Protein 1M4Z (pdb70)

Foldseek 3Di:
DDDDDDDPVVVQDWDWWDQPPPGGVPAIWIAGPVPGDIGGALWKFWFADVVVPGTWIWGFQDWDADVVPRDTWTKTWGKAFLVLAPQLLVCVVPPPCSVPPDDDPVVSVCVSVVPPDRQEIATELDMDIDDPVGTDGTAAEAEDVVCVVCVVPDDSRRYGYYQFHEHSSNHQTDGDGSSVLSVVSRPDDRVVSSVVRNCRRPD/DDDDDDVVVVQDWDWADQDVPHDSPAIWIAGPPPGDIGGALWKFWFADVVVPGIWIWGFQGWDADVVVRDTWTKTWGKAFQLQADQQQVCCPPVDVPPDDPPHPVVSNVVSVVPPDRQEIATELDMDIDDPVGTDGTAAEFEPVVCVVCVVPDDSRRYHYYQWHEHSSNHQTDGDGSNVLSVVSSPDDRVVSSVVRNCRRPDD

Organism: Saccharomyces cerevisiae (strain ATCC 204508 / S288c) (NCBI:txid559292)

CATH classification: 2.30.30.490

Structure (mmCIF, N/CA/C/O backbone):
data_1M4Z
#
_entry.id   1M4Z
#
_cell.length_a   128.260
_cell.length_b   61.050
_cell.length_c   67.770
_cell.angle_alpha   90.00
_cell.angle_beta   90.00
_cell.angle_gamma   90.00
#
_symmetry.space_group_name_H-M   'P 21 21 2'
#
loop_
_entity.id
_entity.type
_entity.pdbx_description
1 polymer 'ORIGIN RECOGNITION COMPLEX SUBUNIT 1'
2 non-polymer 'MANGANESE (II) ION'
3 water water
#
loop_
_atom_site.group_PDB
_atom_site.id
_atom_site.type_symbol
_atom_site.label_atom_id
_atom_site.label_alt_id
_atom_site.label_comp_id
_atom_site.label_asym_id
_atom_site.label_entity_id
_atom_site.label_seq_id
_atom_site.pdbx_PDB_ins_code
_atom_site.Cartn_x
_atom_site.Cartn_y
_atom_site.Cartn_z
_atom_site.occupancy
_atom_site.B_iso_or_equiv
_atom_site.auth_seq_id
_atom_site.auth_comp_id
_atom_site.auth_asym_id
_atom_site.auth_atom_id
_atom_site.pdbx_PDB_model_num
ATOM 1 N N . ALA A 1 1 ? 80.361 3.263 6.378 1.00 67.56 -2 ALA A N 1
ATOM 2 C CA . ALA A 1 1 ? 79.145 3.688 7.133 1.00 67.46 -2 ALA A CA 1
ATOM 3 C C . ALA A 1 1 ? 78.911 5.190 6.983 1.00 67.20 -2 ALA A C 1
ATOM 4 O O . ALA A 1 1 ? 79.855 5.982 7.035 1.00 68.37 -2 ALA A O 1
ATOM 6 N N . MET A 1 2 ? 77.651 5.579 6.796 1.00 65.32 -1 MET A N 1
ATOM 7 C CA . MET A 1 2 ? 77.306 6.988 6.644 1.00 63.30 -1 MET A CA 1
ATOM 8 C C . MET A 1 2 ? 77.318 7.717 7.978 1.00 60.95 -1 MET A C 1
ATOM 9 O O . MET A 1 2 ? 76.420 7.535 8.801 1.00 60.67 -1 MET A O 1
ATOM 14 N N . THR A 1 3 ? 78.336 8.544 8.188 1.00 57.68 0 THR A N 1
ATOM 15 C CA . THR A 1 3 ? 78.446 9.315 9.418 1.00 55.08 0 THR A CA 1
ATOM 16 C C . THR A 1 3 ? 77.518 10.517 9.300 1.00 52.47 0 THR A C 1
ATOM 17 O O . THR A 1 3 ? 77.818 11.466 8.579 1.00 52.57 0 THR A O 1
ATOM 21 N N . MET A 1 4 ? 76.394 10.474 10.008 1.00 50.08 1 MET A N 1
ATOM 22 C CA . MET A 1 4 ? 75.414 11.558 9.964 1.00 48.13 1 MET A CA 1
ATOM 23 C C . MET A 1 4 ? 75.785 12.756 10.843 1.00 45.57 1 MET A C 1
ATOM 24 O O . MET A 1 4 ? 76.175 12.598 11.999 1.00 44.60 1 MET A O 1
ATOM 29 N N . ALA A 1 5 ? 75.653 13.955 10.286 1.00 42.99 2 ALA A N 1
ATOM 30 C CA . ALA A 1 5 ? 75.966 15.179 11.017 1.00 40.72 2 ALA A CA 1
ATOM 31 C C . ALA A 1 5 ? 74.933 15.403 12.117 1.00 39.82 2 ALA A C 1
ATOM 32 O O . ALA A 1 5 ? 73.742 15.159 11.920 1.00 38.11 2 ALA A O 1
ATOM 34 N N . LYS A 1 6 ? 75.392 15.872 13.272 1.00 39.20 3 LYS A N 1
ATOM 35 C CA . LYS A 1 6 ? 74.502 16.116 14.400 1.00 39.53 3 LYS A CA 1
ATOM 36 C C . LYS A 1 6 ? 74.636 17.541 14.930 1.00 38.05 3 LYS A C 1
ATOM 37 O O . LYS A 1 6 ? 75.534 18.286 14.536 1.00 37.56 3 LYS A O 1
ATOM 43 N N . THR A 1 7 ? 73.724 17.909 15.821 1.00 37.58 4 THR A N 1
ATOM 44 C CA . THR A 1 7 ? 73.739 19.219 16.457 1.00 36.89 4 THR A CA 1
ATOM 45 C C . THR A 1 7 ? 73.543 18.959 17.947 1.00 36.17 4 THR A C 1
ATOM 46 O O . THR A 1 7 ? 73.021 17.914 18.330 1.00 35.10 4 THR A O 1
ATOM 50 N N . LEU A 1 8 ? 73.966 19.900 18.783 1.00 35.73 5 LEU A N 1
ATOM 51 C CA . LEU A 1 8 ? 73.846 19.745 20.228 1.00 36.98 5 LEU A CA 1
ATOM 52 C C . LEU A 1 8 ? 72.460 19.272 20.643 1.00 37.29 5 LEU A C 1
ATOM 53 O O . LEU A 1 8 ? 72.311 18.512 21.596 1.00 38.42 5 LEU A O 1
ATOM 58 N N . LYS A 1 9 ? 71.449 19.727 19.918 1.00 37.91 6 LYS A N 1
ATOM 59 C CA . LYS A 1 9 ? 70.070 19.355 20.195 1.00 39.14 6 LYS A CA 1
ATOM 60 C C . LYS A 1 9 ? 69.892 17.831 20.193 1.00 39.90 6 LYS A C 1
ATOM 61 O O . LYS A 1 9 ? 69.063 17.289 20.921 1.00 38.53 6 LYS A O 1
ATOM 67 N N . ASP A 1 10 ? 70.691 17.142 19.385 1.00 41.81 7 ASP A N 1
ATOM 68 C CA . ASP A 1 10 ? 70.615 15.685 19.278 1.00 43.48 7 ASP A CA 1
ATOM 69 C C . ASP A 1 10 ? 71.114 14.941 20.509 1.00 44.08 7 ASP A C 1
ATOM 70 O O . ASP A 1 10 ? 70.905 13.738 20.637 1.00 44.81 7 ASP A O 1
ATOM 75 N N . LEU A 1 11 ? 71.774 15.653 21.413 1.00 44.55 8 LEU A N 1
ATOM 76 C CA . LEU A 1 11 ? 72.292 15.032 22.623 1.00 44.99 8 LEU A CA 1
ATOM 77 C C . LEU A 1 11 ? 71.181 14.776 23.636 1.00 45.43 8 LEU A C 1
ATOM 78 O O . LEU A 1 11 ? 71.248 13.828 24.417 1.00 46.74 8 LEU A O 1
ATOM 83 N N . GLN A 1 12 ? 70.158 15.623 23.618 1.00 45.70 9 GLN A N 1
ATOM 84 C CA . GLN A 1 12 ? 69.042 15.502 24.553 1.00 44.72 9 GLN A CA 1
ATOM 85 C C . GLN A 1 12 ? 68.328 14.161 24.440 1.00 44.15 9 GLN A C 1
ATOM 86 O O . GLN A 1 12 ? 67.920 13.575 25.447 1.00 42.52 9 GLN A O 1
ATOM 92 N N . GLY A 1 13 ? 68.175 13.686 23.210 1.00 42.48 10 GLY A N 1
ATOM 93 C CA . GLY A 1 13 ? 67.517 12.415 22.982 1.00 42.97 10 GLY A CA 1
ATOM 94 C C . GLY A 1 13 ? 66.090 12.290 23.492 1.00 43.69 10 GLY A C 1
ATOM 95 O O . GLY A 1 13 ? 65.829 11.507 24.405 1.00 44.25 10 GLY A O 1
ATOM 96 N N . TRP A 1 14 ? 65.161 13.052 22.916 1.00 43.33 11 TRP A N 1
ATOM 97 C CA . TRP A 1 14 ? 63.764 12.958 23.329 1.00 42.17 11 TRP A CA 1
ATOM 98 C C . TRP A 1 14 ? 63.218 11.610 22.894 1.00 44.25 11 TRP A C 1
ATOM 99 O O . TRP A 1 14 ? 63.255 11.260 21.713 1.00 45.33 11 TRP A O 1
ATOM 110 N N . GLU A 1 15 ? 62.700 10.862 23.857 1.00 45.37 12 GLU A N 1
ATOM 111 C CA . GLU A 1 15 ? 62.169 9.538 23.601 1.00 47.45 12 GLU A CA 1
ATOM 112 C C . GLU A 1 15 ? 60.645 9.500 23.608 1.00 48.48 12 GLU A C 1
ATOM 113 O O . GLU A 1 15 ? 59.996 10.211 24.377 1.00 47.24 12 GLU A O 1
ATOM 119 N N . ILE A 1 16 ? 60.084 8.669 22.735 1.00 49.31 13 ILE A N 1
ATOM 120 C CA . ILE A 1 16 ? 58.639 8.507 22.641 1.00 51.76 13 ILE A CA 1
ATOM 121 C C . ILE A 1 16 ? 58.249 7.276 23.449 1.00 53.33 13 ILE A C 1
ATOM 122 O O . ILE A 1 16 ? 58.571 6.147 23.073 1.00 54.19 13 ILE A O 1
ATOM 127 N N . ILE A 1 17 ? 57.564 7.498 24.562 1.00 54.99 14 ILE A N 1
ATOM 128 C CA . ILE A 1 17 ? 57.133 6.404 25.417 1.00 56.50 14 ILE A CA 1
ATOM 129 C C . ILE A 1 17 ? 55.645 6.152 25.228 1.00 58.81 14 ILE A C 1
ATOM 130 O O . ILE A 1 17 ? 54.817 6.989 25.587 1.00 58.88 14 ILE A O 1
ATOM 135 N N . THR A 1 18 ? 55.310 5.000 24.656 1.00 60.79 15 THR A N 1
ATOM 136 C CA . THR A 1 18 ? 53.917 4.644 24.422 1.00 63.82 15 THR A CA 1
ATOM 137 C C . THR A 1 18 ? 53.386 3.766 25.548 1.00 65.86 15 THR A C 1
ATOM 138 O O . THR A 1 18 ? 54.119 2.956 26.113 1.00 66.16 15 THR A O 1
ATOM 142 N N . THR A 1 19 ? 52.110 3.942 25.879 1.00 68.26 16 THR A N 1
ATOM 143 C CA . THR A 1 19 ? 51.480 3.159 26.936 1.00 70.97 16 THR A CA 1
ATOM 144 C C . THR A 1 19 ? 50.044 2.800 26.571 1.00 73.58 16 THR A C 1
ATOM 145 O O . THR A 1 19 ? 49.496 3.301 25.585 1.00 73.34 16 THR A O 1
ATOM 149 N N . ASP A 1 20 ? 49.445 1.921 27.370 1.00 76.77 17 ASP A N 1
ATOM 150 C CA . ASP A 1 20 ? 48.064 1.505 27.159 1.00 79.45 17 ASP A CA 1
ATOM 151 C C . ASP A 1 20 ? 47.167 2.373 28.033 1.00 81.09 17 ASP A C 1
ATOM 152 O O . ASP A 1 20 ? 47.656 3.230 28.769 1.00 81.69 17 ASP A O 1
ATOM 157 N N . GLU A 1 21 ? 45.861 2.145 27.951 1.00 83.01 18 GLU A N 1
ATOM 158 C CA . GLU A 1 21 ? 44.882 2.915 28.712 1.00 85.26 18 GLU A CA 1
ATOM 159 C C . GLU A 1 21 ? 45.308 3.361 30.112 1.00 86.91 18 GLU A C 1
ATOM 160 O O . GLU A 1 21 ? 44.831 4.384 30.606 1.00 87.25 18 GLU A O 1
ATOM 166 N N . GLN A 1 22 ? 46.200 2.608 30.752 1.00 88.79 19 GLN A N 1
ATOM 167 C CA . GLN A 1 22 ? 46.648 2.966 32.097 1.00 90.83 19 GLN A CA 1
ATOM 168 C C . GLN A 1 22 ? 48.118 2.649 32.381 1.00 91.56 19 GLN A C 1
ATOM 169 O O . GLN A 1 22 ? 48.841 3.481 32.933 1.00 92.10 19 GLN A O 1
ATOM 175 N N . GLY A 1 23 ? 48.555 1.449 32.006 1.00 91.61 20 GLY A N 1
ATOM 176 C CA . GLY A 1 23 ? 49.933 1.053 32.245 1.00 90.82 20 GLY A CA 1
ATOM 177 C C . GLY A 1 23 ? 50.936 1.653 31.277 1.00 90.32 20 GLY A C 1
ATOM 178 O O . GLY A 1 23 ? 50.885 2.847 30.976 1.00 90.51 20 GLY A O 1
ATOM 179 N N . ASN A 1 24 ? 51.854 0.819 30.792 1.00 89.21 21 ASN A N 1
ATOM 180 C CA . ASN A 1 24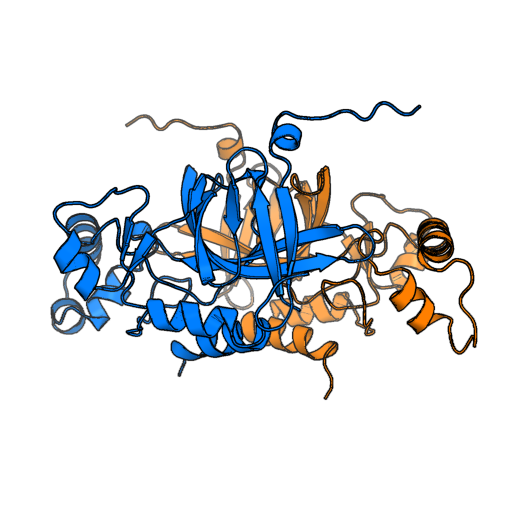 ? 52.885 1.255 29.855 1.00 88.07 21 ASN A CA 1
ATOM 181 C C . ASN A 1 24 ? 52.976 0.311 28.660 1.00 87.34 21 ASN A C 1
ATOM 182 O O . ASN A 1 24 ? 51.981 -0.298 28.262 1.00 87.20 21 ASN A O 1
ATOM 184 N N . ILE A 1 25 ? 54.172 0.194 28.091 1.00 86.04 22 ILE A N 1
ATOM 185 C CA . ILE A 1 25 ? 54.397 -0.674 26.940 1.00 85.22 22 ILE A CA 1
ATOM 186 C C . ILE A 1 25 ? 53.494 -0.291 25.772 1.00 84.80 22 ILE A C 1
ATOM 187 O O . ILE A 1 25 ? 52.479 -0.940 25.517 1.00 83.81 22 ILE A O 1
ATOM 189 N N . THR A 1 40 ? 45.897 3.699 22.660 1.00 71.29 37 THR A N 1
ATOM 190 C CA . THR A 1 40 ? 47.255 3.966 23.124 1.00 70.58 37 THR A CA 1
ATOM 191 C C . THR A 1 40 ? 47.430 5.436 23.491 1.00 69.29 37 THR A C 1
ATOM 192 O O . THR A 1 40 ? 46.693 6.301 23.016 1.00 69.60 37 THR A O 1
ATOM 196 N N . GLU A 1 41 ? 48.408 5.712 24.345 1.00 67.20 38 GLU A N 1
ATOM 197 C CA . GLU A 1 41 ? 48.693 7.078 24.757 1.00 64.41 38 GLU A CA 1
ATOM 198 C C . GLU A 1 41 ? 50.197 7.277 24.810 1.00 61.75 38 GLU A C 1
ATOM 199 O O . GLU A 1 41 ? 50.912 6.528 25.476 1.00 60.65 38 GLU A O 1
ATOM 205 N N . HIS A 1 42 ? 50.670 8.290 24.094 1.00 58.69 39 HIS A N 1
ATOM 206 C CA . HIS A 1 42 ? 52.092 8.589 24.035 1.00 55.28 39 HIS A CA 1
ATOM 207 C C . HIS A 1 42 ? 52.463 9.757 24.933 1.00 51.61 39 HIS A C 1
ATOM 208 O O . HIS A 1 42 ? 51.612 10.552 25.328 1.00 48.97 39 HIS A O 1
ATOM 215 N N . TYR A 1 43 ? 53.747 9.839 25.256 1.00 48.49 40 TYR A N 1
ATOM 216 C CA . TYR A 1 43 ? 54.277 10.936 26.041 1.00 46.36 40 TYR A CA 1
ATOM 217 C C . TYR A 1 43 ? 55.764 11.014 25.729 1.00 43.13 40 TYR A C 1
ATOM 218 O O . TYR A 1 43 ? 56.384 10.011 25.381 1.00 41.81 40 TYR A O 1
ATOM 227 N N . LEU A 1 44 ? 56.321 12.216 25.801 1.00 39.34 41 LEU A N 1
ATOM 228 C CA . LEU A 1 44 ? 57.727 12.426 25.485 1.00 37.30 41 LEU A CA 1
ATOM 229 C C . LEU A 1 44 ? 58.611 12.478 26.710 1.00 36.34 41 LEU A C 1
ATOM 230 O O . LEU A 1 44 ? 58.271 13.104 27.710 1.00 38.16 41 LEU A O 1
ATOM 235 N N . LYS A 1 45 ? 59.755 11.816 26.631 1.00 35.55 42 LYS A N 1
ATOM 236 C CA . LYS A 1 45 ? 60.683 11.825 27.747 1.00 37.53 42 LYS A CA 1
ATOM 237 C C . LYS A 1 45 ? 62.069 12.199 27.248 1.00 37.34 42 LYS A C 1
ATOM 238 O O . LYS A 1 45 ? 62.589 11.601 26.305 1.00 36.10 42 LYS A O 1
ATOM 244 N N . ARG A 1 46 ? 62.648 13.212 27.878 1.00 37.06 43 ARG A N 1
ATOM 245 C CA . ARG A 1 46 ? 63.979 13.675 27.523 1.00 39.29 43 ARG A CA 1
ATOM 246 C C . ARG A 1 46 ? 65.008 12.849 28.295 1.00 40.23 43 ARG A C 1
ATOM 247 O O . ARG A 1 46 ? 65.035 12.866 29.528 1.00 39.56 43 ARG A O 1
ATOM 255 N N . SER A 1 47 ? 65.844 12.120 27.564 1.00 40.98 44 SER A N 1
ATOM 256 C CA . SER A 1 47 ? 66.870 11.281 28.173 1.00 43.28 44 SER A CA 1
ATOM 257 C C . SER A 1 47 ? 67.794 12.039 29.123 1.00 43.61 44 SER A C 1
ATOM 258 O O . SER A 1 47 ? 67.983 11.634 30.271 1.00 44.71 44 SER A O 1
ATOM 261 N N . SER A 1 48 ? 68.357 13.143 28.640 1.00 42.87 45 SER A N 1
ATOM 262 C CA . SER A 1 48 ? 69.295 13.936 29.427 1.00 43.27 45 SER A CA 1
ATOM 263 C C . SER A 1 48 ? 68.872 14.316 30.846 1.00 43.34 45 SER A C 1
ATOM 264 O O . SER A 1 48 ? 69.720 14.387 31.734 1.00 44.44 45 SER A O 1
ATOM 267 N N . ASP A 1 49 ? 67.586 14.555 31.080 1.00 42.01 46 ASP A N 1
ATOM 268 C CA . ASP A 1 49 ? 67.158 14.934 32.426 1.00 41.84 46 ASP A CA 1
ATOM 269 C C . ASP A 1 49 ? 65.888 14.269 32.945 1.00 40.75 46 ASP A C 1
ATOM 270 O O . ASP A 1 49 ? 65.449 14.558 34.057 1.00 42.69 46 ASP A O 1
ATOM 275 N N . GLY A 1 50 ? 65.293 13.390 32.148 1.00 40.72 47 GLY A N 1
ATOM 276 C CA . GLY A 1 50 ? 64.089 12.706 32.588 1.00 39.52 47 GLY A CA 1
ATOM 277 C C . GLY A 1 50 ? 62.779 13.463 32.435 1.00 39.15 47 GLY A C 1
ATOM 278 O O . GLY A 1 50 ? 61.708 12.907 32.699 1.00 37.56 47 GLY A O 1
ATOM 279 N N . ILE A 1 51 ? 62.847 14.724 32.016 1.00 38.33 48 ILE A N 1
ATOM 280 C CA . ILE A 1 51 ? 61.633 15.517 31.829 1.00 38.70 48 ILE A CA 1
ATOM 281 C C . ILE A 1 51 ? 60.642 14.752 30.951 1.00 37.30 48 ILE A C 1
ATOM 282 O O . ILE A 1 51 ? 61.008 14.224 29.898 1.00 37.66 48 ILE A O 1
ATOM 287 N N . LYS A 1 52 ? 59.392 14.683 31.392 1.00 36.00 49 LYS A N 1
ATOM 288 C CA . LYS A 1 52 ? 58.366 13.988 30.631 1.00 36.99 49 LYS A CA 1
ATOM 289 C C . LYS A 1 52 ? 57.247 14.947 30.249 1.00 35.73 49 LYS A C 1
ATOM 290 O O . LYS A 1 52 ? 56.792 15.744 31.068 1.00 35.36 49 LYS A O 1
ATOM 296 N N . LEU A 1 53 ? 56.813 14.872 28.995 1.00 33.52 50 LEU A N 1
ATOM 297 C CA . LEU A 1 53 ? 55.750 15.740 28.511 1.00 32.07 50 LEU A CA 1
ATOM 298 C C . LEU A 1 53 ? 54.631 14.934 27.874 1.00 31.93 50 LEU A C 1
ATOM 299 O O . LEU A 1 53 ? 54.874 14.036 27.067 1.00 31.60 50 LEU A O 1
ATOM 304 N N . GLY A 1 54 ? 53.402 15.265 28.250 1.00 30.84 51 GLY A N 1
ATOM 305 C CA . GLY A 1 54 ? 52.246 14.582 27.707 1.00 28.76 51 GLY A CA 1
ATOM 306 C C . GLY A 1 54 ? 51.031 15.481 27.796 1.00 28.37 51 GLY A C 1
ATOM 307 O O . GLY A 1 54 ? 51.089 16.556 28.405 1.00 29.32 51 GLY A O 1
ATOM 308 N N . ARG A 1 55 ? 49.930 15.051 27.193 1.00 27.56 52 ARG A N 1
ATOM 309 C CA . ARG A 1 55 ? 48.699 15.831 27.217 1.00 29.11 52 ARG A CA 1
ATOM 310 C C . ARG A 1 55 ? 48.376 16.339 28.616 1.00 28.68 52 ARG A C 1
ATOM 311 O O . ARG A 1 55 ? 48.522 15.612 29.601 1.00 28.44 52 ARG A O 1
ATOM 319 N N . GLY A 1 56 ? 47.944 17.593 28.700 1.00 25.91 53 GLY A N 1
ATOM 320 C CA . GLY A 1 56 ? 47.585 18.153 29.987 1.00 26.05 53 GLY A CA 1
ATOM 321 C C . GLY A 1 56 ? 48.709 18.913 30.649 1.00 24.34 53 GLY A C 1
ATOM 322 O O . GLY A 1 56 ? 48.472 19.735 31.529 1.00 25.08 53 GLY A O 1
ATOM 323 N N . ASP A 1 57 ? 49.938 18.635 30.239 1.00 23.97 54 ASP A N 1
ATOM 324 C CA . ASP A 1 57 ? 51.082 19.326 30.807 1.00 23.74 54 ASP A CA 1
ATOM 325 C C . ASP A 1 57 ? 51.207 20.706 30.180 1.00 24.14 54 ASP A C 1
ATOM 326 O O . ASP A 1 57 ? 51.100 20.851 28.961 1.00 23.19 54 ASP A O 1
ATOM 331 N N . SER A 1 58 ? 51.409 21.723 31.013 1.00 22.27 55 SER A N 1
ATOM 332 C CA . SER A 1 58 ? 51.581 23.072 30.504 1.00 19.00 55 SER A CA 1
ATOM 333 C C . SER A 1 58 ? 53.078 23.341 30.398 1.00 19.77 55 SER A C 1
ATOM 334 O O . SER A 1 58 ? 53.863 22.945 31.270 1.00 18.49 55 SER A O 1
ATOM 337 N N . VAL A 1 59 ? 53.479 24.010 29.326 1.00 16.83 56 VAL A N 1
ATOM 338 C CA . VAL A 1 59 ? 54.896 24.266 29.109 1.00 16.98 56 VAL A CA 1
ATOM 339 C C . VAL A 1 59 ? 55.271 25.704 28.752 1.00 17.00 56 VAL A C 1
ATOM 340 O O . VAL A 1 59 ? 54.533 26.407 28.065 1.00 17.09 56 VAL A O 1
ATOM 344 N N . VAL A 1 60 ? 56.436 26.124 29.230 1.00 17.30 57 VAL A N 1
ATOM 345 C CA . VAL A 1 60 ? 56.960 27.445 28.934 1.00 18.05 57 VAL A CA 1
ATOM 346 C C . VAL A 1 60 ? 57.861 27.220 27.725 1.00 19.53 57 VAL A C 1
ATOM 347 O O . VAL A 1 60 ? 58.803 26.428 27.783 1.00 18.43 57 VAL A O 1
ATOM 351 N N . MET A 1 61 ? 57.559 27.902 26.626 1.00 18.94 58 MET A N 1
ATOM 352 C CA . MET A 1 61 ? 58.329 27.741 25.397 1.00 17.27 58 MET A CA 1
ATOM 353 C C . MET A 1 61 ? 58.913 29.074 24.986 1.00 19.10 58 MET A C 1
ATOM 354 O O . MET A 1 61 ? 58.339 30.129 25.279 1.00 18.52 58 MET A O 1
ATOM 359 N N . HIS A 1 62 ? 60.059 29.048 24.319 1.00 17.03 59 HIS A N 1
ATOM 360 C CA . HIS A 1 62 ? 60.607 30.303 23.866 1.00 18.35 59 HIS A CA 1
ATOM 361 C C . HIS A 1 62 ? 59.800 30.692 22.632 1.00 18.19 59 HIS A C 1
ATOM 362 O O . HIS A 1 62 ? 59.563 29.864 21.754 1.00 19.35 59 HIS A O 1
ATOM 369 N N . ASN A 1 63 ? 59.360 31.942 22.579 1.00 17.80 60 ASN A N 1
ATOM 370 C CA . ASN A 1 63 ? 58.582 32.435 21.448 1.00 17.84 60 ASN A CA 1
ATOM 371 C C . ASN A 1 63 ? 59.379 33.566 20.825 1.00 18.05 60 ASN A C 1
ATOM 372 O O . ASN A 1 63 ? 59.247 34.729 21.215 1.00 18.36 60 ASN A O 1
ATOM 377 N N . GLU A 1 64 ? 60.200 33.231 19.845 1.00 18.56 61 GLU A N 1
ATOM 378 C CA . GLU A 1 64 ? 61.046 34.237 19.227 1.00 21.39 61 GLU A CA 1
ATOM 379 C C . GLU A 1 64 ? 60.297 35.344 18.501 1.00 20.51 61 GLU A C 1
ATOM 380 O O . GLU A 1 64 ? 60.818 36.448 18.369 1.00 22.24 61 GLU A O 1
ATOM 386 N N . ALA A 1 65 ? 59.082 35.058 18.043 1.00 19.92 62 ALA A N 1
ATOM 387 C CA . ALA A 1 65 ? 58.264 36.070 17.377 1.00 20.67 62 ALA A CA 1
ATOM 388 C C . ALA A 1 65 ? 57.869 37.134 18.413 1.00 22.05 62 ALA A C 1
ATOM 389 O O . ALA A 1 65 ? 57.730 38.311 18.086 1.00 22.00 62 ALA A O 1
ATOM 391 N N . ALA A 1 66 ? 57.701 36.705 19.664 1.00 22.02 63 ALA A N 1
ATOM 392 C CA . ALA A 1 66 ? 57.325 37.605 20.755 1.00 21.97 63 ALA A CA 1
ATOM 393 C C . ALA A 1 66 ? 58.535 38.147 21.510 1.00 21.70 63 ALA A C 1
ATOM 394 O O . ALA A 1 66 ? 58.409 39.088 22.291 1.00 22.97 63 ALA A O 1
ATOM 396 N N . GLY A 1 67 ? 59.703 37.555 21.284 1.00 21.31 64 GLY A N 1
ATOM 397 C CA . GLY A 1 67 ? 60.900 38.015 21.978 1.00 19.27 64 GLY A CA 1
ATOM 398 C C . GLY A 1 67 ? 60.835 37.718 23.465 1.00 19.04 64 GLY A C 1
ATOM 399 O O . GLY A 1 67 ? 61.476 38.378 24.279 1.00 18.65 64 GLY A O 1
ATOM 400 N N . THR A 1 68 ? 60.059 36.707 23.825 1.00 18.01 65 THR A N 1
ATOM 401 C CA . THR A 1 68 ? 59.898 36.327 25.223 1.00 18.81 65 THR A CA 1
ATOM 402 C C . THR A 1 68 ? 59.287 34.932 25.209 1.00 17.12 65 THR A C 1
ATOM 403 O O . THR A 1 68 ? 59.251 34.297 24.160 1.00 15.58 65 THR A O 1
ATOM 407 N N . TYR A 1 69 ? 58.812 34.444 26.349 1.00 15.90 66 TYR A N 1
ATOM 408 C CA . TYR A 1 69 ? 58.225 33.108 26.372 1.00 16.27 66 TYR A CA 1
ATOM 409 C C . TYR A 1 69 ? 56.716 33.127 26.196 1.00 16.53 66 TYR A C 1
ATOM 410 O O . TYR A 1 69 ? 56.067 34.159 26.363 1.00 16.29 66 TYR A O 1
ATOM 419 N N . SER A 1 70 ? 56.173 31.970 25.842 1.00 16.25 67 SER A N 1
ATOM 420 C CA . SER A 1 70 ? 54.737 31.781 25.698 1.00 17.03 67 SER A CA 1
ATOM 421 C C . SER A 1 70 ? 54.483 30.490 26.455 1.00 18.95 67 SER A C 1
ATOM 422 O O . SER A 1 70 ? 55.402 29.684 26.625 1.00 18.32 67 SER A O 1
ATOM 425 N N . VAL A 1 71 ? 53.256 30.296 26.925 1.00 20.00 68 VAL A N 1
ATOM 426 C CA . VAL A 1 71 ? 52.926 29.081 27.657 1.00 19.77 68 VAL A CA 1
ATOM 427 C C . VAL A 1 71 ? 51.791 28.358 26.944 1.00 19.99 68 VAL A C 1
ATOM 428 O O . VAL A 1 71 ? 50.878 28.990 26.410 1.00 21.73 68 VAL A O 1
ATOM 432 N N . TYR A 1 72 ? 51.860 27.033 26.926 1.00 18.18 69 TYR A N 1
ATOM 433 C CA . TYR A 1 72 ? 50.843 26.224 26.272 1.00 18.42 69 TYR A CA 1
ATOM 434 C C . TYR A 1 72 ? 50.507 24.996 27.109 1.00 19.22 69 TYR A C 1
ATOM 435 O O . TYR A 1 72 ? 51.259 24.617 28.004 1.00 19.71 69 TYR A O 1
ATOM 444 N N . MET A 1 73 ? 49.368 24.379 26.818 1.00 18.75 70 MET A N 1
ATOM 445 C CA . MET A 1 73 ? 48.994 23.151 27.503 1.00 17.75 70 MET A CA 1
ATOM 446 C C . MET A 1 73 ? 48.976 22.103 26.408 1.00 18.27 70 MET A C 1
ATOM 447 O O . MET A 1 73 ? 48.110 22.128 25.531 1.00 18.94 70 MET A O 1
ATOM 452 N N . ILE A 1 74 ? 49.944 21.198 26.445 1.00 19.42 71 ILE A N 1
ATOM 453 C CA . ILE A 1 74 ? 50.024 20.142 25.447 1.00 20.06 71 ILE A CA 1
ATOM 454 C C . ILE A 1 74 ? 48.649 19.511 25.284 1.00 19.48 71 ILE A C 1
ATOM 455 O O . ILE A 1 74 ? 47.979 19.178 26.261 1.00 20.44 71 ILE A O 1
ATOM 460 N N . GLN A 1 75 ? 48.220 19.374 24.039 1.00 20.49 72 GLN A N 1
ATOM 461 C CA . GLN A 1 75 ? 46.906 18.826 23.760 1.00 22.31 72 GLN A CA 1
ATOM 462 C C . GLN A 1 75 ? 46.967 17.590 22.873 1.00 23.32 72 GLN A C 1
ATOM 463 O O . GLN A 1 75 ? 46.006 16.828 22.799 1.00 23.59 72 GLN A O 1
ATOM 469 N N . GLU A 1 76 ? 48.092 17.393 22.193 1.00 23.19 73 GLU A N 1
ATOM 470 C CA . GLU A 1 76 ? 48.242 16.213 21.356 1.00 25.68 73 GLU A CA 1
ATOM 471 C C . GLU A 1 76 ? 49.672 15.909 20.945 1.00 26.10 73 GLU A C 1
ATOM 472 O O . GLU A 1 76 ? 50.409 16.786 20.490 1.00 25.87 73 GLU A O 1
ATOM 478 N N . LEU A 1 77 ? 50.061 14.654 21.135 1.00 26.79 74 LEU A N 1
ATOM 479 C CA . LEU A 1 77 ? 51.368 14.180 20.724 1.00 28.73 74 LEU A CA 1
ATOM 480 C C . LEU A 1 77 ? 51.031 13.342 19.504 1.00 30.87 74 LEU A C 1
ATOM 481 O O . LEU A 1 77 ? 50.562 12.209 19.629 1.00 31.20 74 LEU A O 1
ATOM 486 N N . ARG A 1 78 ? 51.248 13.914 18.324 1.00 30.94 75 ARG A N 1
ATOM 487 C CA . ARG A 1 78 ? 50.937 13.240 17.067 1.00 32.07 75 ARG A CA 1
ATOM 488 C C . ARG A 1 78 ? 52.129 12.419 16.574 1.00 33.14 75 ARG A C 1
ATOM 489 O O . ARG A 1 78 ? 53.185 12.962 16.243 1.00 33.40 75 ARG A O 1
ATOM 497 N N . LEU A 1 79 ? 51.954 11.103 16.523 1.00 34.78 76 LEU A N 1
ATOM 498 C CA . LEU A 1 79 ? 53.027 10.221 16.090 1.00 36.31 76 LEU A CA 1
ATOM 499 C C . LEU A 1 79 ? 52.836 9.642 14.696 1.00 38.87 76 LEU A C 1
ATOM 500 O O . LEU A 1 79 ? 51.775 9.122 14.366 1.00 38.03 76 LEU A O 1
ATOM 505 N N . ASN A 1 80 ? 53.873 9.759 13.875 1.00 42.44 77 ASN A N 1
ATOM 506 C CA . ASN A 1 80 ? 53.858 9.210 12.526 1.00 45.37 77 ASN A CA 1
ATOM 507 C C . ASN A 1 80 ? 54.607 7.890 12.658 1.00 47.62 77 ASN A C 1
ATOM 508 O O . ASN A 1 80 ? 55.840 7.862 12.718 1.00 47.93 77 ASN A O 1
ATOM 513 N N . THR A 1 81 ? 53.855 6.800 12.722 1.00 49.11 78 THR A N 1
ATOM 514 C CA . THR A 1 81 ? 54.439 5.475 12.879 1.00 51.33 78 THR A CA 1
ATOM 515 C C . THR A 1 81 ? 55.364 5.048 11.737 1.00 51.51 78 THR A C 1
ATOM 516 O O . THR A 1 81 ? 56.178 4.137 11.897 1.00 52.08 78 THR A O 1
ATOM 520 N N . LEU A 1 82 ? 55.247 5.703 10.589 1.00 51.21 79 LEU A N 1
ATOM 521 C CA . LEU A 1 82 ? 56.078 5.351 9.445 1.00 51.45 79 LEU A CA 1
ATOM 522 C C . LEU A 1 82 ? 57.512 5.842 9.561 1.00 51.41 79 LEU A C 1
ATOM 523 O O . LEU A 1 82 ? 58.395 5.333 8.871 1.00 52.11 79 LEU A O 1
ATOM 528 N N . ASN A 1 83 ? 57.751 6.827 10.424 1.00 49.65 80 ASN A N 1
ATOM 529 C CA . ASN A 1 83 ? 59.098 7.363 10.572 1.00 47.36 80 ASN A CA 1
ATOM 530 C C . ASN A 1 83 ? 59.381 8.019 11.921 1.00 46.05 80 ASN A C 1
ATOM 531 O O . ASN A 1 83 ? 60.360 8.744 12.068 1.00 48.32 80 ASN A O 1
ATOM 536 N N . ASN A 1 84 ? 58.528 7.766 12.903 1.00 44.70 81 ASN A N 1
ATOM 537 C CA . ASN A 1 84 ? 58.715 8.331 14.235 1.00 43.30 81 ASN A CA 1
ATOM 538 C C . ASN A 1 84 ? 58.771 9.857 14.302 1.00 41.18 81 ASN A C 1
ATOM 539 O O . ASN A 1 84 ? 59.222 10.424 15.300 1.00 39.49 81 ASN A O 1
ATOM 544 N N . VAL A 1 85 ? 58.328 10.525 13.242 1.00 39.40 82 VAL A N 1
ATOM 545 C CA . VAL A 1 85 ? 58.298 11.980 13.248 1.00 36.17 82 VAL A CA 1
ATOM 546 C C . VAL A 1 85 ? 57.149 12.353 14.179 1.00 34.11 82 VAL A C 1
ATOM 547 O O . VAL A 1 85 ? 56.043 11.834 14.049 1.00 33.40 82 VAL A O 1
ATOM 551 N N . VAL A 1 86 ? 57.416 13.238 15.130 1.00 32.12 83 VAL A N 1
ATOM 552 C CA . VAL A 1 86 ? 56.396 13.644 16.079 1.00 31.42 83 VAL A CA 1
ATOM 553 C C . VAL A 1 86 ? 56.014 15.112 15.952 1.00 30.25 83 VAL A C 1
ATOM 554 O O . VAL A 1 86 ? 56.845 15.961 15.634 1.00 31.61 83 VAL A O 1
ATOM 558 N N . GLU A 1 87 ? 54.739 15.398 16.183 1.00 26.71 84 GLU A N 1
ATOM 559 C CA . GLU A 1 87 ? 54.252 16.766 16.164 1.00 25.16 84 GLU A CA 1
ATOM 560 C C . GLU A 1 87 ? 53.639 17.013 17.525 1.00 23.01 84 GLU A C 1
ATOM 561 O O . GLU A 1 87 ? 52.804 16.240 17.988 1.00 24.02 84 GLU A O 1
ATOM 567 N N . LEU A 1 88 ? 54.067 18.084 18.172 1.00 22.20 85 LEU A N 1
ATOM 568 C CA . LEU A 1 88 ? 53.547 18.434 19.478 1.00 21.54 85 LEU A CA 1
ATOM 569 C C . LEU A 1 88 ? 52.570 19.587 19.303 1.00 22.10 85 LEU A C 1
ATOM 570 O O . LEU A 1 88 ? 52.960 20.680 18.889 1.00 22.75 85 LEU A O 1
ATOM 575 N N . TRP A 1 89 ? 51.298 19.338 19.603 1.00 20.92 86 TRP A N 1
ATOM 576 C CA . TRP A 1 89 ? 50.278 20.368 19.485 1.00 20.36 86 TRP A CA 1
ATOM 577 C C . TRP A 1 89 ? 49.804 20.782 20.864 1.00 20.51 86 TRP A C 1
ATOM 578 O O . TRP A 1 89 ? 49.657 19.941 21.759 1.00 18.17 86 TRP A O 1
ATOM 589 N N . ALA A 1 90 ? 49.556 22.076 21.038 1.00 18.43 87 ALA A N 1
ATOM 590 C CA . ALA A 1 90 ? 49.163 22.569 22.348 1.00 19.05 87 ALA A CA 1
ATOM 591 C C . ALA A 1 90 ? 48.213 23.752 22.344 1.00 20.36 87 ALA A C 1
ATOM 592 O O . ALA A 1 90 ? 48.230 24.584 21.428 1.00 21.66 87 ALA A O 1
ATOM 594 N N . LEU A 1 91 ? 47.383 23.818 23.383 1.00 20.68 88 LEU A N 1
ATOM 595 C CA . LEU A 1 91 ? 46.429 24.906 23.538 1.00 21.25 88 LEU A CA 1
ATOM 596 C C . LEU A 1 91 ? 47.251 26.122 23.936 1.00 20.39 88 LEU A C 1
ATOM 597 O O . LEU A 1 91 ? 48.122 26.034 24.802 1.00 21.75 88 LEU A O 1
ATOM 602 N N . THR A 1 92 ? 46.973 27.251 23.299 1.00 20.13 89 THR A N 1
ATOM 603 C CA . THR A 1 92 ? 47.708 28.479 23.563 1.00 18.23 89 THR A CA 1
ATOM 604 C C . THR A 1 92 ? 47.157 29.314 24.714 1.00 18.80 89 THR A C 1
ATOM 605 O O . THR A 1 92 ? 45.971 29.648 24.728 1.00 16.06 89 THR A O 1
ATOM 609 N N . TYR A 1 93 ? 48.010 29.644 25.681 1.00 15.67 90 TYR A N 1
ATOM 610 C CA . TYR A 1 93 ? 47.572 30.510 26.770 1.00 17.77 90 TYR A CA 1
ATOM 611 C C . TYR A 1 93 ? 47.930 31.927 26.344 1.00 16.59 90 TYR A C 1
ATOM 612 O O . TYR A 1 93 ? 48.850 32.139 25.546 1.00 15.71 90 TYR A O 1
ATOM 621 N N . LEU A 1 94 ? 47.213 32.900 26.884 1.00 16.37 91 LEU A N 1
ATOM 622 C CA . LEU A 1 94 ? 47.519 34.291 26.597 1.00 18.52 91 LEU A CA 1
ATOM 623 C C . LEU A 1 94 ? 48.219 34.814 27.837 1.00 19.12 91 LEU A C 1
ATOM 624 O O . LEU A 1 94 ? 47.912 34.376 28.949 1.00 19.86 91 LEU A O 1
ATOM 629 N N . ARG A 1 95 ? 49.168 35.723 27.662 1.00 19.30 92 ARG A N 1
ATOM 630 C CA . ARG A 1 95 ? 49.821 36.317 28.820 1.00 19.57 92 ARG A CA 1
ATOM 631 C C . ARG A 1 95 ? 49.118 37.658 29.028 1.00 19.50 92 ARG A C 1
ATOM 632 O O . ARG A 1 95 ? 48.351 38.097 28.171 1.00 19.37 92 ARG A O 1
ATOM 640 N N . TRP A 1 96 ? 49.363 38.301 30.161 1.00 20.39 93 TRP A N 1
ATOM 641 C CA . TRP A 1 96 ? 48.700 39.561 30.470 1.00 22.45 93 TRP A CA 1
ATOM 642 C C . TRP A 1 96 ? 48.704 40.614 29.366 1.00 22.58 93 TRP A C 1
ATOM 643 O O . TRP A 1 96 ? 47.705 41.305 29.165 1.00 21.94 93 TRP A O 1
ATOM 654 N N . PHE A 1 97 ? 49.812 40.745 28.648 1.00 21.98 94 PHE A N 1
ATOM 655 C CA . PHE A 1 97 ? 49.885 41.758 27.600 1.00 22.82 94 PHE A CA 1
ATOM 656 C C . PHE A 1 97 ? 49.108 41.424 26.329 1.00 22.51 94 PHE A C 1
ATOM 657 O O . PHE A 1 97 ? 49.126 42.192 25.370 1.00 22.54 94 PHE A O 1
ATOM 665 N N . GLU A 1 98 ? 48.417 40.288 26.324 1.00 21.08 95 GLU A N 1
ATOM 666 C CA . GLU A 1 98 ? 47.627 39.893 25.160 1.00 21.70 95 GLU A CA 1
ATOM 667 C C . GLU A 1 98 ? 46.139 40.061 25.453 1.00 22.95 95 GLU A C 1
ATOM 668 O O . GLU A 1 98 ? 45.287 39.795 24.604 1.00 22.71 95 GLU A O 1
ATOM 674 N N . VAL A 1 99 ? 45.838 40.505 26.668 1.00 24.44 96 VAL A N 1
ATOM 675 C CA . VAL A 1 99 ? 44.465 40.735 27.085 1.00 24.58 96 VAL A CA 1
ATOM 676 C C . VAL A 1 99 ? 43.992 42.071 26.525 1.00 26.48 96 VAL A C 1
ATOM 677 O O . VAL A 1 99 ? 44.764 43.024 26.448 1.00 27.47 96 VAL A O 1
ATOM 681 N N . ASN A 1 100 ? 42.731 42.127 26.111 1.00 26.59 97 ASN A N 1
ATOM 682 C CA . ASN A 1 100 ? 42.146 43.369 25.620 1.00 26.67 97 ASN A CA 1
ATOM 683 C C . ASN A 1 100 ? 41.647 44.006 26.923 1.00 27.06 97 ASN A C 1
ATOM 684 O O . ASN A 1 100 ? 40.591 43.640 27.432 1.00 26.08 97 ASN A O 1
ATOM 689 N N . PRO A 1 101 ? 42.411 44.956 27.482 1.00 27.81 98 PRO A N 1
ATOM 690 C CA . PRO A 1 101 ? 42.047 45.629 28.735 1.00 28.38 98 PRO A CA 1
ATOM 691 C C . PRO A 1 101 ? 40.609 46.125 28.848 1.00 29.51 98 PRO A C 1
ATOM 692 O O . PRO A 1 101 ? 39.923 45.813 29.825 1.00 28.00 98 PRO A O 1
ATOM 696 N N . LEU A 1 102 ? 40.147 46.882 27.857 1.00 29.65 99 LEU A N 1
ATOM 697 C CA . LEU A 1 102 ? 38.783 47.403 27.884 1.00 31.49 99 LEU A CA 1
ATOM 698 C C . LEU A 1 102 ? 37.756 46.277 27.884 1.00 31.02 99 LEU A C 1
ATOM 699 O O . LEU A 1 102 ? 36.807 46.285 28.672 1.00 28.74 99 LEU A O 1
ATOM 704 N N . ALA A 1 103 ? 37.938 45.315 26.989 1.00 28.78 100 ALA A N 1
ATOM 705 C CA . ALA A 1 103 ? 37.010 44.201 26.913 1.00 29.80 100 ALA A CA 1
ATOM 706 C C . ALA A 1 103 ? 36.973 43.486 28.260 1.00 30.09 100 ALA A C 1
ATOM 707 O O . ALA A 1 103 ? 35.921 43.036 28.716 1.00 30.76 100 ALA A O 1
ATOM 709 N N . HIS A 1 104 ? 38.127 43.404 28.907 1.00 29.24 101 HIS A N 1
ATOM 710 C CA . HIS A 1 104 ? 38.222 42.738 30.193 1.00 29.16 101 HIS A CA 1
ATOM 711 C C . HIS A 1 104 ? 37.501 43.535 31.280 1.00 30.15 101 HIS A C 1
ATOM 712 O O . HIS A 1 104 ? 36.704 42.981 32.037 1.00 29.14 101 HIS A O 1
ATOM 719 N N . TYR A 1 105 ? 37.770 44.836 31.352 1.00 30.12 102 TYR A N 1
ATOM 720 C CA . TYR A 1 105 ? 37.131 45.677 32.356 1.00 32.73 102 TYR A CA 1
ATOM 721 C C . TYR A 1 105 ? 35.630 45.850 32.154 1.00 33.93 102 TYR A C 1
ATOM 722 O O . TYR A 1 105 ? 34.887 45.985 33.124 1.00 33.29 102 TYR A O 1
ATOM 731 N N . ARG A 1 106 ? 35.173 45.835 30.907 1.00 33.70 103 ARG A N 1
ATOM 732 C CA . ARG A 1 106 ? 33.747 45.968 30.660 1.00 36.32 103 ARG A CA 1
ATOM 733 C C . ARG A 1 106 ? 33.012 44.768 31.225 1.00 36.24 103 ARG A C 1
ATOM 734 O O . ARG A 1 106 ? 31.825 44.845 31.536 1.00 36.09 103 ARG A O 1
ATOM 742 N N . GLN A 1 107 ? 33.729 43.663 31.377 1.00 35.92 104 GLN A N 1
ATOM 743 C CA . GLN A 1 107 ? 33.131 42.443 31.893 1.00 36.34 104 GLN A CA 1
ATOM 744 C C . GLN A 1 107 ? 33.254 42.330 33.412 1.00 37.81 104 GLN A C 1
ATOM 745 O O . GLN A 1 107 ? 32.398 41.726 34.061 1.00 39.09 104 GLN A O 1
ATOM 751 N N . PHE A 1 108 ? 34.303 42.921 33.982 1.00 36.68 105 PHE A N 1
ATOM 752 C CA . PHE A 1 108 ? 34.528 42.818 35.422 1.00 35.86 105 PHE A CA 1
ATOM 753 C C . PHE A 1 108 ? 34.578 44.116 36.228 1.00 35.49 105 PHE A C 1
ATOM 754 O O . PHE A 1 108 ? 34.590 44.073 37.454 1.00 34.36 105 PHE A O 1
ATOM 762 N N . ASN A 1 109 ? 34.619 45.258 35.552 1.00 35.63 106 ASN A N 1
ATOM 763 C CA . ASN A 1 109 ? 34.694 46.549 36.236 1.00 35.73 106 ASN A CA 1
ATOM 764 C C . ASN A 1 109 ? 33.518 47.436 35.829 1.00 35.27 106 ASN A C 1
ATOM 765 O O . ASN A 1 109 ? 33.449 47.902 34.693 1.00 34.42 106 ASN A O 1
ATOM 770 N N . PRO A 1 110 ? 32.586 47.696 36.761 1.00 34.47 107 PRO A N 1
ATOM 771 C CA . PRO A 1 110 ? 31.416 48.535 36.467 1.00 33.30 107 PRO A CA 1
ATOM 772 C C . PRO A 1 110 ? 31.724 49.898 35.836 1.00 32.08 107 PRO A C 1
ATOM 773 O O . PRO A 1 110 ? 30.928 50.409 35.049 1.00 31.90 107 PRO A O 1
AT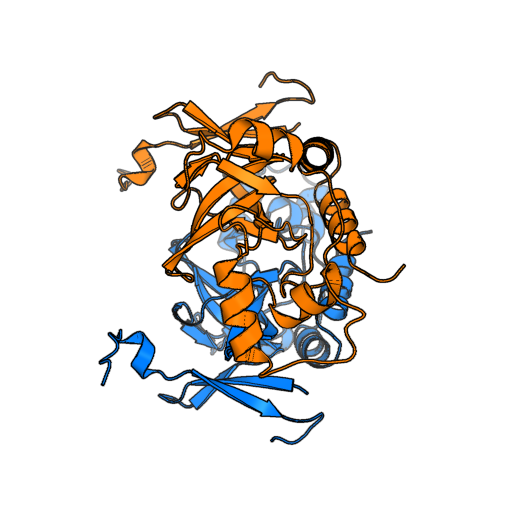OM 777 N N . ASP A 1 111 ? 32.875 50.478 36.174 1.00 30.96 108 ASP A N 1
ATOM 778 C CA . ASP A 1 111 ? 33.286 51.775 35.628 1.00 30.59 108 ASP A CA 1
ATOM 779 C C . ASP A 1 111 ? 33.310 51.777 34.104 1.00 31.83 108 ASP A C 1
ATOM 780 O O . ASP A 1 111 ? 32.940 52.764 33.462 1.00 30.46 108 ASP A O 1
ATOM 785 N N . ALA A 1 112 ? 33.767 50.668 33.533 1.00 31.32 109 ALA A N 1
ATOM 786 C CA . ALA A 1 112 ? 33.884 50.533 32.089 1.00 32.12 109 ALA A CA 1
ATOM 787 C C . ALA A 1 112 ? 32.563 50.681 31.338 1.00 33.36 109 ALA A C 1
ATOM 788 O O . ALA A 1 112 ? 32.547 51.157 30.201 1.00 32.76 109 ALA A O 1
ATOM 790 N N . ASN A 1 113 ? 31.459 50.280 31.966 1.00 33.78 110 ASN A N 1
ATOM 791 C CA . ASN A 1 113 ? 30.151 50.379 31.325 1.00 33.41 110 ASN A CA 1
ATOM 792 C C . ASN A 1 113 ? 29.342 51.575 31.802 1.00 32.91 110 ASN A C 1
ATOM 793 O O . ASN A 1 113 ? 28.599 52.176 31.028 1.00 34.70 110 ASN A O 1
ATOM 798 N N . ILE A 1 114 ? 29.489 51.914 33.078 1.00 31.24 111 ILE A N 1
ATOM 799 C CA . ILE A 1 114 ? 28.747 53.014 33.677 1.00 29.48 111 ILE A CA 1
ATOM 800 C C . ILE A 1 114 ? 29.355 54.390 33.426 1.00 29.90 111 ILE A C 1
ATOM 801 O O . ILE A 1 114 ? 28.640 55.342 33.102 1.00 29.27 111 ILE A O 1
ATOM 806 N N . LEU A 1 115 ? 30.668 54.500 33.586 1.00 28.76 112 LEU A N 1
ATOM 807 C CA . LEU A 1 115 ? 31.341 55.766 33.360 1.00 30.48 112 LEU A CA 1
ATOM 808 C C . LEU A 1 115 ? 31.826 55.845 31.923 1.00 32.37 112 LEU A C 1
ATOM 809 O O . LEU A 1 115 ? 31.719 54.876 31.167 1.00 32.39 112 LEU A O 1
ATOM 814 N N . ASN A 1 116 ? 32.344 57.009 31.549 1.00 33.90 113 ASN A N 1
ATOM 815 C CA . ASN A 1 116 ? 32.860 57.229 30.205 1.00 36.52 113 ASN A CA 1
ATOM 816 C C . ASN A 1 116 ? 34.303 57.699 30.300 1.00 38.18 113 ASN A C 1
ATOM 817 O O . ASN A 1 116 ? 34.642 58.787 29.838 1.00 39.31 113 ASN A O 1
ATOM 822 N N . ARG A 1 117 ? 35.146 56.879 30.914 1.00 38.99 114 ARG A N 1
ATOM 823 C CA . ARG A 1 117 ? 36.554 57.212 31.065 1.00 42.34 114 ARG A CA 1
ATOM 824 C C . ARG A 1 117 ? 37.303 56.946 29.772 1.00 43.16 114 ARG A C 1
ATOM 825 O O . ARG A 1 117 ? 36.931 56.060 29.007 1.00 44.15 114 ARG A O 1
ATOM 833 N N . PRO A 1 118 ? 38.363 57.723 29.504 1.00 44.80 115 PRO A N 1
ATOM 834 C CA . PRO A 1 118 ? 39.146 57.530 28.279 1.00 45.68 115 PRO A CA 1
ATOM 835 C C . PRO A 1 118 ? 39.796 56.150 28.306 1.00 46.93 115 PRO A C 1
ATOM 836 O O . PRO A 1 118 ? 40.227 55.681 29.364 1.00 46.67 115 PRO A O 1
ATOM 840 N N . LEU A 1 119 ? 39.854 55.502 27.148 1.00 47.40 116 LEU A N 1
ATOM 841 C CA . LEU A 1 119 ? 40.435 54.167 27.037 1.00 49.32 116 LEU A CA 1
ATOM 842 C C . LEU A 1 119 ? 41.781 53.995 27.736 1.00 49.61 116 LEU A C 1
ATOM 843 O O . LEU A 1 119 ? 41.991 53.014 28.455 1.00 49.69 116 LEU A O 1
ATOM 848 N N . ASN A 1 120 ? 42.691 54.941 27.526 1.00 49.51 117 ASN A N 1
ATOM 849 C CA . ASN A 1 120 ? 44.015 54.859 28.136 1.00 49.75 117 ASN A CA 1
ATOM 850 C C . ASN A 1 120 ? 43.926 54.645 29.642 1.00 47.08 117 ASN A C 1
ATOM 851 O O . ASN A 1 120 ? 44.855 54.125 30.258 1.00 47.33 117 ASN A O 1
ATOM 856 N N . TYR A 1 121 ? 42.810 55.044 30.239 1.00 43.32 118 TYR A N 1
ATOM 857 C CA . TYR A 1 121 ? 42.644 54.858 31.673 1.00 40.77 118 TYR A CA 1
ATOM 858 C C . TYR A 1 121 ? 42.697 53.367 31.987 1.00 39.57 118 TYR A C 1
ATOM 859 O O . TYR A 1 121 ? 43.368 52.936 32.926 1.00 39.56 118 TYR A O 1
ATOM 868 N N . TYR A 1 122 ? 41.978 52.585 31.193 1.00 38.37 119 TYR A N 1
ATOM 869 C CA . TYR A 1 122 ? 41.923 51.150 31.391 1.00 37.91 119 TYR A CA 1
ATOM 870 C C . TYR A 1 122 ? 43.189 50.415 30.952 1.00 38.86 119 TYR A C 1
ATOM 871 O O . TYR A 1 122 ? 43.497 49.344 31.483 1.00 37.12 119 TYR A O 1
ATOM 880 N N . ASN A 1 123 ? 43.922 50.981 29.996 1.00 39.72 120 ASN A N 1
ATOM 881 C CA . ASN A 1 123 ? 45.165 50.357 29.549 1.00 42.11 120 ASN A CA 1
ATOM 882 C C . ASN A 1 123 ? 46.194 50.477 30.670 1.00 42.51 120 ASN A C 1
ATOM 883 O O . ASN A 1 123 ? 46.876 49.510 31.002 1.00 43.00 120 ASN A O 1
ATOM 888 N N . LYS A 1 124 ? 46.298 51.665 31.256 1.00 43.28 121 LYS A N 1
ATOM 889 C CA . LYS A 1 124 ? 47.240 51.884 32.346 1.00 44.87 121 LYS A CA 1
ATOM 890 C C . LYS A 1 124 ? 46.828 51.097 33.585 1.00 43.52 121 LYS A C 1
ATOM 891 O O . LYS A 1 124 ? 47.663 50.481 34.249 1.00 44.67 121 LYS A O 1
ATOM 897 N N . LEU A 1 125 ? 45.535 51.106 33.890 1.00 42.20 122 LEU A N 1
ATOM 898 C CA . LEU A 1 125 ? 45.041 50.388 35.055 1.00 41.06 122 LEU A CA 1
ATOM 899 C C . LEU A 1 125 ? 45.335 48.887 34.960 1.00 39.68 122 LEU A C 1
ATOM 900 O O . LEU A 1 125 ? 45.768 48.275 35.932 1.00 38.02 122 LEU A O 1
ATOM 905 N N . PHE A 1 126 ? 45.109 48.296 33.791 1.00 38.79 123 PHE A N 1
ATOM 906 C CA . PHE A 1 126 ? 45.364 46.869 33.612 1.00 38.52 123 PHE A CA 1
ATOM 907 C C . PHE A 1 126 ? 46.851 46.538 33.743 1.00 38.71 123 PHE A C 1
ATOM 908 O O . PHE A 1 126 ? 47.238 45.677 34.534 1.00 38.75 123 PHE A O 1
ATOM 916 N N . SER A 1 127 ? 47.682 47.228 32.971 1.00 39.96 124 SER A N 1
ATOM 917 C CA . SER A 1 127 ? 49.119 46.986 33.003 1.00 41.94 124 SER A CA 1
ATOM 918 C C . SER A 1 127 ? 49.720 47.290 34.370 1.00 41.86 124 SER A C 1
ATOM 919 O O . SER A 1 127 ? 50.838 46.876 34.668 1.00 43.12 124 SER A O 1
ATOM 922 N N . GLU A 1 128 ? 48.981 48.012 35.204 1.00 41.46 125 GLU A N 1
ATOM 923 C CA . GLU A 1 128 ? 49.474 48.342 36.532 1.00 40.80 125 GLU A CA 1
ATOM 924 C C . GLU A 1 128 ? 48.906 47.456 37.634 1.00 38.63 125 GLU A C 1
ATOM 925 O O . GLU A 1 128 ? 49.506 47.333 38.701 1.00 36.99 125 GLU A O 1
ATOM 931 N N . THR A 1 129 ? 47.760 46.831 37.381 1.00 35.38 126 THR A N 1
ATOM 932 C CA . THR A 1 129 ? 47.135 45.991 38.396 1.00 34.73 126 THR A CA 1
ATOM 933 C C . THR A 1 129 ? 47.076 44.515 38.039 1.00 34.02 126 THR A C 1
ATOM 934 O O . THR A 1 129 ? 47.021 43.666 38.921 1.00 34.89 126 THR A O 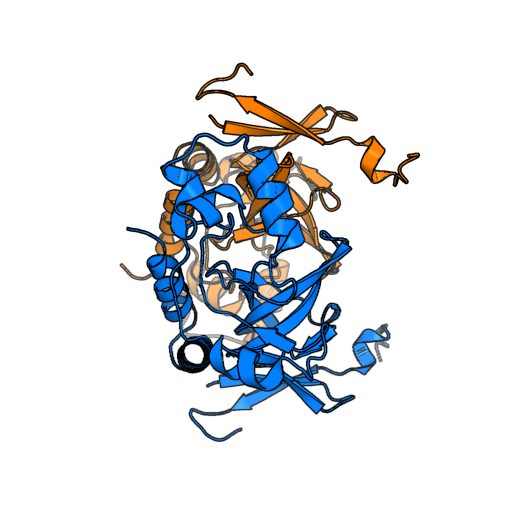1
ATOM 938 N N . ALA A 1 130 ? 47.081 44.208 36.749 1.00 33.13 127 ALA A N 1
ATOM 939 C CA . ALA A 1 130 ? 47.003 42.820 36.313 1.00 31.99 127 ALA A CA 1
ATOM 940 C C . ALA A 1 130 ? 48.089 41.933 36.912 1.00 29.15 127 ALA A C 1
ATOM 941 O O . ALA A 1 130 ? 49.228 42.358 37.083 1.00 30.46 127 ALA A O 1
ATOM 943 N N . ASN A 1 131 ? 47.720 40.702 37.245 1.00 25.95 128 ASN A N 1
ATOM 944 C CA . ASN A 1 131 ? 48.677 39.739 37.769 1.00 25.83 128 ASN A CA 1
ATOM 945 C C . ASN A 1 131 ? 49.447 39.296 36.523 1.00 25.86 128 ASN A C 1
ATOM 946 O O . ASN A 1 131 ? 48.887 38.643 35.644 1.00 25.37 128 ASN A O 1
ATOM 951 N N . LYS A 1 132 ? 50.721 39.666 36.433 1.00 27.25 129 LYS A N 1
ATOM 952 C CA . LYS A 1 132 ? 51.521 39.319 35.259 1.00 26.84 129 LYS A CA 1
ATOM 953 C C . LYS A 1 132 ? 51.772 37.824 35.113 1.00 26.71 129 LYS A C 1
ATOM 954 O O . LYS A 1 132 ? 52.256 37.368 34.078 1.00 26.63 129 LYS A O 1
ATOM 960 N N . ASN A 1 133 ? 51.441 37.065 36.150 1.00 26.38 130 ASN A N 1
ATOM 961 C CA . ASN A 1 133 ? 51.603 35.623 36.102 1.00 26.36 130 ASN A CA 1
ATOM 962 C C . ASN A 1 133 ? 50.254 34.931 35.982 1.00 25.50 130 ASN A C 1
ATOM 963 O O . ASN A 1 133 ? 50.134 33.733 36.214 1.00 26.14 130 ASN A O 1
ATOM 968 N N . GLU A 1 134 ? 49.227 35.694 35.636 1.00 24.09 131 GLU A N 1
ATOM 969 C CA . GLU A 1 134 ? 47.928 35.088 35.426 1.00 24.57 131 GLU A CA 1
ATOM 970 C C . GLU A 1 134 ? 47.806 34.864 33.913 1.00 23.68 131 GLU A C 1
ATOM 971 O O . GLU A 1 134 ? 47.915 35.807 33.130 1.00 23.27 131 GLU A O 1
ATOM 977 N N . LEU A 1 135 ? 47.597 33.617 33.510 1.00 21.65 132 LEU A N 1
ATOM 978 C CA . LEU A 1 135 ? 47.456 33.291 32.099 1.00 20.32 132 LEU A CA 1
ATOM 979 C C . LEU A 1 135 ? 45.991 33.094 31.774 1.00 22.87 132 LEU A C 1
ATOM 980 O O . LEU A 1 135 ? 45.151 32.926 32.662 1.00 24.27 132 LEU A O 1
ATOM 985 N N . TYR A 1 136 ? 45.689 33.096 30.486 1.00 21.41 133 TYR A N 1
ATOM 986 C CA . TYR A 1 136 ? 44.328 32.893 30.051 1.00 20.17 133 TYR A CA 1
ATOM 987 C C . TYR A 1 136 ? 44.371 31.798 29.007 1.00 21.11 133 TYR A C 1
ATOM 988 O O . TYR A 1 136 ? 45.055 31.912 27.988 1.00 20.92 133 TYR A O 1
ATOM 997 N N . LEU A 1 137 ? 43.662 30.715 29.285 1.00 20.24 134 LEU A N 1
ATOM 998 C CA . LEU A 1 137 ? 43.613 29.604 28.363 1.00 21.28 134 LEU A CA 1
ATOM 999 C C . LEU A 1 137 ? 42.794 30.002 27.148 1.00 21.03 134 LEU A C 1
ATOM 1000 O O . LEU A 1 137 ? 41.865 30.800 27.263 1.00 20.21 134 LEU A O 1
ATOM 1005 N N . THR A 1 138 ? 43.168 29.487 25.982 1.00 18.40 135 THR A N 1
ATOM 1006 C CA . THR A 1 138 ? 42.388 29.714 24.776 1.00 18.63 135 THR A CA 1
ATOM 1007 C C . THR A 1 138 ? 42.345 28.331 24.160 1.00 20.38 135 THR A C 1
ATOM 1008 O O . THR A 1 138 ? 43.163 27.472 24.503 1.00 17.56 135 THR A O 1
ATOM 1012 N N . ALA A 1 139 ? 41.388 28.112 23.267 1.00 20.06 136 ALA A N 1
ATOM 1013 C CA . ALA A 1 139 ? 41.238 26.821 22.610 1.00 21.50 136 ALA A CA 1
ATOM 1014 C C . ALA A 1 139 ? 42.056 26.767 21.325 1.00 21.15 136 ALA A C 1
ATOM 1015 O O . ALA A 1 139 ? 41.995 25.787 20.583 1.00 22.33 136 ALA A O 1
ATOM 1017 N N . GLU A 1 140 ? 42.819 27.823 21.065 1.00 20.73 137 GLU A N 1
ATOM 1018 C CA . GLU A 1 140 ? 43.635 27.910 19.848 1.00 19.28 137 GLU A CA 1
ATOM 1019 C C . GLU A 1 140 ? 44.898 27.056 19.912 1.00 17.54 137 GLU A C 1
ATOM 1020 O O . GLU A 1 140 ? 45.783 27.309 20.721 1.00 16.74 137 GLU A O 1
ATOM 1026 N N . LEU A 1 141 ? 44.975 26.058 19.038 1.00 18.58 138 LEU A N 1
ATOM 1027 C CA . LEU A 1 141 ? 46.107 25.145 18.986 1.00 18.66 138 LEU A CA 1
ATOM 1028 C C . LEU A 1 141 ? 47.278 25.678 18.173 1.00 19.85 138 LEU A C 1
ATOM 1029 O O . LEU A 1 141 ? 47.097 26.342 17.152 1.00 19.22 138 LEU A O 1
ATOM 1034 N N . ALA A 1 142 ? 48.481 25.376 18.641 1.00 18.03 139 ALA A N 1
ATOM 1035 C CA . ALA A 1 142 ? 49.700 25.783 17.966 1.00 19.00 139 ALA A CA 1
ATOM 1036 C C . ALA A 1 142 ? 50.633 24.588 17.987 1.00 18.25 139 ALA A C 1
ATOM 1037 O O . ALA A 1 142 ? 50.627 23.809 18.943 1.00 19.19 139 ALA A O 1
ATOM 1039 N N . GLU A 1 143 ? 51.416 24.423 16.930 1.00 17.74 140 GLU A N 1
ATOM 1040 C CA . GLU A 1 143 ? 52.367 23.330 16.893 1.00 18.49 140 GLU A CA 1
ATOM 1041 C C . GLU A 1 143 ? 53.632 23.830 17.589 1.00 18.64 140 GLU A C 1
ATOM 1042 O O . GLU A 1 143 ? 54.105 24.935 17.319 1.00 19.81 140 GLU A O 1
ATOM 1048 N N . LEU A 1 144 ? 54.166 23.027 18.495 1.00 19.25 141 LEU A N 1
ATOM 1049 C CA . LEU A 1 144 ? 55.362 23.415 19.224 1.00 18.84 141 LEU A CA 1
ATOM 1050 C C . LEU A 1 144 ? 56.543 22.583 18.782 1.00 19.13 141 LEU A C 1
ATOM 1051 O O . LEU A 1 144 ? 56.385 21.452 18.315 1.00 20.27 141 LEU A O 1
ATOM 1056 N N . GLN A 1 145 ? 57.730 23.152 18.922 1.00 19.28 142 GLN A N 1
ATOM 1057 C CA . GLN A 1 145 ? 58.951 22.448 18.568 1.00 20.18 142 GLN A CA 1
ATOM 1058 C C . GLN A 1 145 ? 59.710 22.243 19.860 1.00 20.92 142 GLN A C 1
ATOM 1059 O O . GLN A 1 145 ? 59.882 23.182 20.641 1.00 21.37 142 GLN A O 1
ATOM 1065 N N . LEU A 1 146 ? 60.141 21.010 20.087 1.00 19.65 143 LEU A N 1
ATOM 1066 C CA . LEU A 1 146 ? 60.879 20.666 21.289 1.00 21.06 143 LEU A CA 1
ATOM 1067 C C . LEU A 1 146 ? 62.146 21.500 21.452 1.00 19.60 143 LEU A C 1
ATOM 1068 O O . LEU A 1 146 ? 62.563 21.778 22.568 1.00 19.94 143 LEU A O 1
ATOM 1073 N N . PHE A 1 147 ? 62.765 21.913 20.355 1.00 17.72 144 PHE A N 1
ATOM 1074 C CA . PHE A 1 147 ? 63.976 22.697 20.505 1.00 18.93 144 PHE A CA 1
ATOM 1075 C C . PHE A 1 147 ? 63.710 24.086 21.087 1.00 21.41 144 PHE A C 1
ATOM 1076 O O . PHE A 1 147 ? 64.645 24.836 21.363 1.00 21.36 144 PHE A O 1
ATOM 1084 N N . ASN A 1 148 ? 62.438 24.416 21.295 1.00 19.86 145 ASN A N 1
ATOM 1085 C CA . ASN A 1 148 ? 62.080 25.707 21.873 1.00 19.82 145 ASN A CA 1
ATOM 1086 C C . ASN A 1 148 ? 61.560 25.552 23.298 1.00 19.56 145 ASN A C 1
ATOM 1087 O O . ASN A 1 148 ? 61.125 26.520 23.919 1.00 17.64 145 ASN A O 1
ATOM 1092 N N . PHE A 1 149 ? 61.599 24.325 23.804 1.00 18.33 146 PHE A N 1
ATOM 1093 C CA . PHE A 1 149 ? 61.121 24.025 25.150 1.00 20.72 146 PHE A CA 1
ATOM 1094 C C . PHE A 1 149 ? 61.987 24.683 26.217 1.00 22.61 146 PHE A C 1
ATOM 1095 O O . PHE A 1 149 ? 63.213 24.610 26.161 1.00 24.59 146 PHE A O 1
ATOM 1103 N N . ILE A 1 150 ? 61.352 25.343 27.180 1.00 22.56 147 ILE A N 1
ATOM 1104 C CA . ILE A 1 150 ? 62.104 25.974 28.253 1.00 24.55 147 ILE A CA 1
ATOM 1105 C C . ILE A 1 150 ? 61.924 25.168 29.534 1.00 24.49 147 ILE A C 1
ATOM 1106 O O . ILE A 1 150 ? 62.900 24.707 30.111 1.00 25.55 147 ILE A O 1
ATOM 1111 N N . ARG A 1 151 ? 60.683 24.988 29.971 1.00 22.70 148 ARG A N 1
ATOM 1112 C CA . ARG A 1 151 ? 60.435 24.218 31.182 1.00 24.26 148 ARG A CA 1
ATOM 1113 C C . ARG A 1 151 ? 58.963 23.896 31.368 1.00 24.92 148 ARG A C 1
ATOM 1114 O O . ARG A 1 151 ? 58.093 24.493 30.725 1.00 25.21 148 ARG A O 1
ATOM 1122 N N . VAL A 1 152 ? 58.686 22.944 32.253 1.00 24.39 149 VAL A N 1
ATOM 1123 C CA . VAL A 1 152 ? 57.312 22.581 32.548 1.00 23.60 149 VAL A CA 1
ATOM 1124 C C . VAL A 1 152 ? 56.735 23.714 33.379 1.00 23.74 149 VAL A C 1
ATOM 1125 O O . VAL A 1 152 ? 57.372 24.194 34.313 1.00 25.23 149 VAL A O 1
ATOM 1129 N N . ALA A 1 153 ? 55.538 24.157 33.021 1.00 25.25 150 ALA A N 1
ATOM 1130 C CA . ALA A 1 153 ? 54.883 25.238 33.741 1.00 24.70 150 ALA A CA 1
ATOM 1131 C C . ALA A 1 153 ? 53.986 24.664 34.828 1.00 25.59 150 ALA A C 1
ATOM 1132 O O . ALA A 1 153 ? 53.379 23.610 34.650 1.00 27.60 150 ALA A O 1
ATOM 1134 N N . ASN A 1 154 ? 53.922 25.352 35.959 1.00 25.36 151 ASN A N 1
ATOM 1135 C CA . ASN A 1 154 ? 53.071 24.924 37.059 1.00 25.49 151 ASN A CA 1
ATOM 1136 C C . ASN A 1 154 ? 51.864 25.846 37.056 1.00 25.93 151 ASN A C 1
ATOM 1137 O O . ASN A 1 154 ? 51.907 26.951 37.610 1.00 26.56 151 ASN A O 1
ATOM 1142 N N . VAL A 1 155 ? 50.795 25.391 36.412 1.00 25.80 152 VAL A N 1
ATOM 1143 C CA . VAL A 1 155 ? 49.566 26.168 36.304 1.00 27.44 152 VAL A CA 1
ATOM 1144 C C . VAL A 1 155 ? 48.557 25.711 37.353 1.00 28.87 152 VAL A C 1
ATOM 1145 O O . VAL A 1 155 ? 48.334 24.514 37.533 1.00 30.90 152 VAL A O 1
ATOM 1149 N N . MET A 1 156 ? 47.947 26.674 38.036 1.00 28.94 153 MET A N 1
ATOM 1150 C CA . MET A 1 156 ? 46.984 26.380 39.092 1.00 28.84 153 MET A CA 1
ATOM 1151 C C . MET A 1 156 ? 45.825 27.374 39.058 1.00 30.54 153 MET A C 1
ATOM 1152 O O . MET A 1 156 ? 45.907 28.404 38.385 1.00 31.29 153 MET A O 1
ATOM 1157 N N . ASP A 1 157 ? 44.753 27.077 39.791 1.00 32.08 154 ASP A N 1
ATOM 1158 C CA . ASP A 1 157 ? 43.600 27.975 39.826 1.00 32.41 154 ASP A CA 1
ATOM 1159 C C . ASP A 1 157 ? 43.815 29.122 40.801 1.00 32.40 154 ASP A C 1
ATOM 1160 O O . ASP A 1 157 ? 44.848 29.207 41.461 1.00 31.91 154 ASP A O 1
ATOM 1165 N N . GLY A 1 158 ? 42.827 30.003 40.885 1.00 32.73 155 GLY A N 1
ATOM 1166 C CA . GLY A 1 158 ? 42.923 31.149 41.766 1.00 34.12 155 GLY A CA 1
ATOM 1167 C C . GLY A 1 158 ? 43.140 30.845 43.237 1.00 35.86 155 GLY A C 1
ATOM 1168 O O . GLY A 1 158 ? 43.940 31.515 43.891 1.00 35.77 155 GLY A O 1
ATOM 1169 N N . SER A 1 159 ? 42.444 29.841 43.768 1.00 37.99 156 SER A N 1
ATOM 1170 C CA . SER A 1 159 ? 42.587 29.513 45.183 1.00 38.56 156 SER A CA 1
ATOM 1171 C C . SER A 1 159 ? 44.001 29.068 45.539 1.00 38.52 156 SER A C 1
ATOM 1172 O O . SER A 1 159 ? 44.602 29.603 46.472 1.00 39.29 156 SER A O 1
ATOM 1175 N N . LYS A 1 160 ? 44.542 28.098 44.806 1.00 37.81 157 LYS A N 1
ATOM 1176 C CA . LYS A 1 160 ? 45.896 27.639 45.086 1.00 36.42 157 LYS A CA 1
ATOM 1177 C C . LYS A 1 160 ? 46.863 28.810 44.971 1.00 36.82 157 LYS A C 1
ATOM 1178 O O . LYS A 1 160 ? 47.819 28.916 45.740 1.00 35.28 157 LYS A O 1
ATOM 1184 N N . TRP A 1 161 ? 46.606 29.691 44.009 1.00 36.14 158 TRP A N 1
ATOM 1185 C CA . TRP A 1 161 ? 47.467 30.846 43.806 1.00 36.79 158 TRP A CA 1
ATOM 1186 C C . TRP A 1 161 ? 47.507 31.709 45.065 1.00 37.65 158 TRP A C 1
ATOM 1187 O O . TRP A 1 161 ? 48.575 32.145 45.485 1.00 36.01 158 TRP A O 1
ATOM 1198 N N . GLU A 1 162 ? 46.343 31.948 45.665 1.00 40.96 159 GLU A N 1
ATOM 1199 C CA . GLU A 1 162 ? 46.270 32.740 46.893 1.00 44.06 159 GLU A CA 1
ATOM 1200 C C . GLU A 1 162 ? 47.154 32.109 47.964 1.00 44.41 159 GLU A C 1
ATOM 1201 O O . GLU A 1 162 ? 47.898 32.803 48.662 1.00 45.05 159 GLU A O 1
ATOM 1207 N N . VAL A 1 163 ? 47.076 30.788 48.079 1.00 43.47 160 VAL A N 1
ATOM 1208 C CA . VAL A 1 163 ? 47.862 30.051 49.061 1.00 44.46 160 VAL A CA 1
ATOM 1209 C C . VAL A 1 163 ? 49.362 30.146 48.801 1.00 47.04 160 VAL A C 1
ATOM 1210 O O . VAL A 1 163 ? 50.155 30.326 49.727 1.00 46.89 160 VAL A O 1
ATOM 1214 N N . LEU A 1 164 ? 49.743 30.025 47.535 1.00 49.30 161 LEU A N 1
ATOM 1215 C CA . LEU A 1 164 ? 51.144 30.058 47.135 1.00 51.40 161 LEU A CA 1
ATOM 1216 C C . LEU A 1 164 ? 51.700 31.465 46.933 1.00 52.73 161 LEU A C 1
ATOM 1217 O O . LEU A 1 164 ? 52.912 31.667 46.929 1.00 52.21 161 LEU A O 1
ATOM 1222 N N . LYS A 1 165 ? 50.805 32.430 46.769 1.00 55.29 162 LYS A N 1
ATOM 1223 C CA . LYS A 1 165 ? 51.175 33.822 46.534 1.00 57.42 162 LYS A CA 1
ATOM 1224 C C . LYS A 1 165 ? 52.561 34.243 47.026 1.00 57.53 162 LYS A C 1
ATOM 1225 O O . LYS A 1 165 ? 53.381 34.734 46.245 1.00 59.14 162 LYS A O 1
ATOM 1231 N N . GLY A 1 166 ? 52.830 34.047 48.312 1.00 56.27 163 GLY A N 1
ATOM 1232 C CA . GLY A 1 166 ? 54.119 34.444 48.854 1.00 54.03 163 GLY A CA 1
ATOM 1233 C C . GLY A 1 166 ? 55.344 33.701 48.343 1.00 52.78 163 GLY A C 1
ATOM 1234 O O . GLY A 1 166 ? 56.464 34.202 48.461 1.00 51.93 163 GLY A O 1
ATOM 1235 N N . ASN A 1 167 ? 55.146 32.515 47.774 1.00 51.16 164 ASN A N 1
ATOM 1236 C CA . ASN A 1 167 ? 56.266 31.717 47.278 1.00 49.64 164 ASN A CA 1
ATOM 1237 C C . ASN A 1 167 ? 56.111 31.300 45.819 1.00 47.14 164 ASN A C 1
ATOM 1238 O O . ASN A 1 167 ? 56.072 30.107 45.509 1.00 45.78 164 ASN A O 1
ATOM 1243 N N . VAL A 1 168 ? 56.038 32.270 44.918 1.00 43.48 165 VAL A N 1
ATOM 1244 C CA . VAL A 1 168 ? 55.878 31.933 43.514 1.00 42.81 165 VAL A CA 1
ATOM 1245 C C . VAL A 1 168 ? 57.147 32.133 42.700 1.00 42.25 165 VAL A C 1
ATOM 1246 O O . VAL A 1 168 ? 57.855 33.128 42.860 1.00 43.73 165 VAL A O 1
ATOM 1250 N N . ASP A 1 169 ? 57.444 31.162 41.844 1.00 40.92 166 ASP A N 1
ATOM 1251 C CA . ASP A 1 169 ? 58.590 31.256 40.950 1.00 39.73 166 ASP A CA 1
ATOM 1252 C C . ASP A 1 169 ? 57.945 31.832 39.692 1.00 37.30 166 ASP A C 1
ATOM 1253 O O . ASP A 1 169 ? 57.315 31.110 38.918 1.00 37.76 166 ASP A O 1
ATOM 1258 N N . PRO A 1 170 ? 58.090 33.148 39.483 1.00 35.71 167 PRO A N 1
ATOM 1259 C CA . PRO A 1 170 ? 57.536 33.891 38.346 1.00 34.81 167 PRO A CA 1
ATOM 1260 C C . PRO A 1 170 ? 57.836 33.377 36.939 1.00 34.66 167 PRO A C 1
ATOM 1261 O O . PRO A 1 170 ? 57.292 33.897 35.965 1.00 34.80 167 PRO A O 1
ATOM 1265 N N . GLU A 1 171 ? 58.689 32.367 36.821 1.00 34.50 168 GLU A N 1
ATOM 1266 C CA . GLU A 1 171 ? 59.008 31.821 35.502 1.00 36.08 168 GLU A CA 1
ATOM 1267 C C . GLU A 1 171 ? 58.485 30.404 35.345 1.00 33.54 168 GLU A C 1
ATOM 1268 O O . GLU A 1 171 ? 58.581 29.813 34.267 1.00 32.29 168 GLU A O 1
ATOM 1274 N N . ARG A 1 172 ? 57.923 29.867 36.422 1.00 30.64 169 ARG A N 1
ATOM 1275 C CA . ARG A 1 172 ? 57.408 28.512 36.409 1.00 28.84 169 ARG A CA 1
ATOM 1276 C C . ARG A 1 172 ? 55.974 28.403 36.926 1.00 27.45 169 ARG A C 1
ATOM 1277 O O . ARG A 1 172 ? 55.204 27.559 36.460 1.00 27.02 169 ARG A O 1
ATOM 1285 N N . ASP A 1 173 ? 55.615 29.263 37.874 1.00 23.76 170 ASP A N 1
ATOM 1286 C CA . ASP A 1 173 ? 54.287 29.227 38.471 1.00 24.74 170 ASP A CA 1
ATOM 1287 C C . ASP A 1 173 ? 53.340 30.259 37.898 1.00 23.86 170 ASP A C 1
ATOM 1288 O O . ASP A 1 173 ? 53.670 31.436 37.803 1.00 25.49 170 ASP A O 1
ATOM 1293 N N . PHE A 1 174 ? 52.152 29.806 37.522 1.00 22.31 171 PHE A N 1
ATOM 1294 C CA . PHE A 1 174 ? 51.150 30.691 36.958 1.00 22.28 171 PHE A CA 1
ATOM 1295 C C . PHE A 1 174 ? 49.775 30.300 37.463 1.00 23.53 171 PHE A C 1
ATOM 1296 O O . PHE A 1 174 ? 49.573 29.204 37.989 1.00 22.74 171 PHE A O 1
ATOM 1304 N N . THR A 1 175 ? 48.827 31.206 37.292 1.00 24.04 172 THR A N 1
ATOM 1305 C CA . THR A 1 175 ? 47.472 30.938 37.714 1.00 24.54 172 THR A CA 1
ATOM 1306 C C . THR A 1 175 ? 46.547 31.222 36.548 1.00 24.06 172 THR A C 1
ATOM 1307 O O . THR A 1 175 ? 46.776 32.147 35.766 1.00 23.49 172 THR A O 1
ATOM 1311 N N . VAL A 1 176 ? 45.511 30.407 36.426 1.00 24.07 173 VAL A N 1
ATOM 1312 C CA . VAL A 1 176 ? 44.530 30.566 35.364 1.00 25.22 173 VAL A CA 1
ATOM 1313 C C . VAL A 1 176 ? 43.133 30.519 35.964 1.00 25.94 173 VAL A C 1
ATOM 1314 O O . VAL A 1 176 ? 42.806 29.611 36.742 1.00 23.84 173 VAL A O 1
ATOM 1318 N N . ARG A 1 177 ? 42.316 31.505 35.606 1.00 24.72 174 ARG A N 1
ATOM 1319 C CA . ARG A 1 177 ? 40.952 31.573 36.103 1.0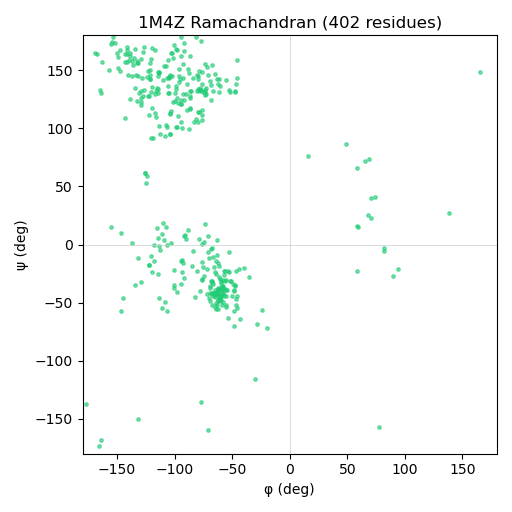0 26.51 174 ARG A CA 1
ATOM 1320 C C . ARG A 1 177 ? 39.960 31.517 34.956 1.00 25.23 174 ARG A C 1
ATOM 1321 O O . ARG A 1 177 ? 38.807 31.131 35.147 1.00 24.68 174 ARG A O 1
ATOM 1329 N N . TYR A 1 178 ? 40.406 31.897 33.762 1.00 23.41 175 TYR A N 1
ATOM 1330 C CA . TYR A 1 178 ? 39.507 31.911 32.616 1.00 22.39 175 TYR A CA 1
ATOM 1331 C C . TYR A 1 178 ? 40.045 31.312 31.340 1.00 21.72 175 TYR A C 1
ATOM 1332 O O . TYR A 1 178 ? 41.234 31.038 31.203 1.00 20.37 175 TYR A O 1
ATOM 1341 N N . ILE A 1 179 ? 39.126 31.120 30.403 1.00 20.39 176 ILE A N 1
ATOM 1342 C CA . ILE A 1 179 ? 39.474 30.697 29.067 1.00 20.22 176 ILE A CA 1
ATOM 1343 C C . ILE A 1 179 ? 38.871 31.878 28.312 1.00 21.33 176 ILE A C 1
ATOM 1344 O O . ILE A 1 179 ? 37.874 32.447 28.751 1.00 23.06 176 ILE A O 1
ATOM 1349 N N . CYS A 1 180 ? 39.479 32.286 27.214 1.00 21.98 177 CYS A N 1
ATOM 1350 C CA . CYS A 1 180 ? 38.928 33.398 26.455 1.00 23.02 177 CYS A CA 1
ATOM 1351 C C . CYS A 1 180 ? 39.305 33.237 25.001 1.00 22.09 177 CYS A C 1
ATOM 1352 O O . CYS A 1 180 ? 40.052 32.330 24.645 1.00 20.90 177 CYS A O 1
ATOM 1355 N N . GLU A 1 181 ? 38.763 34.111 24.163 1.00 21.83 178 GLU A N 1
ATOM 1356 C CA . GLU A 1 181 ? 39.061 34.091 22.745 1.00 23.56 178 GLU A CA 1
ATOM 1357 C C . GLU A 1 181 ? 40.522 34.475 22.578 1.00 22.38 178 GLU A C 1
ATOM 1358 O O . GLU A 1 181 ? 41.097 35.148 23.429 1.00 22.42 178 GLU A O 1
ATOM 1364 N N . PRO A 1 182 ? 41.147 34.040 21.481 1.00 24.25 179 PRO A N 1
ATOM 1365 C CA . PRO A 1 182 ? 42.556 34.375 21.251 1.00 24.56 179 PRO A CA 1
ATOM 1366 C C . PRO A 1 182 ? 42.778 35.888 21.258 1.00 24.79 179 PRO A C 1
ATOM 1367 O O . PRO A 1 182 ? 43.885 36.360 21.517 1.00 24.82 179 PRO A O 1
ATOM 1371 N N . THR A 1 183 ? 41.718 36.644 20.985 1.00 25.04 180 THR A N 1
ATOM 1372 C CA . THR A 1 183 ? 41.807 38.104 20.949 1.00 25.04 180 THR A CA 1
ATOM 1373 C C . THR A 1 183 ? 41.861 38.738 22.338 1.00 25.61 180 THR A C 1
ATOM 1374 O O . THR A 1 183 ? 41.918 39.960 22.464 1.00 24.14 180 THR A O 1
ATOM 1378 N N . GLY A 1 184 ? 41.832 37.911 23.380 1.00 24.38 181 GLY A N 1
ATOM 1379 C CA . GLY A 1 184 ? 41.895 38.436 24.731 1.00 24.56 181 GLY A CA 1
ATOM 1380 C C . GLY A 1 184 ? 40.618 39.107 25.207 1.00 25.98 181 GLY A C 1
ATOM 1381 O O . GLY A 1 184 ? 40.659 40.152 25.857 1.00 25.91 181 GLY A O 1
ATOM 1382 N N . GLU A 1 185 ? 39.482 38.506 24.879 1.00 26.34 182 GLU A N 1
ATOM 1383 C CA . GLU A 1 185 ? 38.182 39.026 25.287 1.00 26.96 182 GLU A CA 1
ATOM 1384 C C . GLU A 1 185 ? 37.242 37.839 25.427 1.00 26.18 182 GLU A C 1
ATOM 1385 O O . GLU A 1 185 ? 37.550 36.748 24.940 1.00 23.20 182 GLU A O 1
ATOM 1391 N N . LYS A 1 186 ? 36.105 38.055 26.089 1.00 24.82 183 LYS A N 1
ATOM 1392 C CA . LYS A 1 186 ? 35.119 37.001 26.311 1.00 25.38 183 LYS A CA 1
ATOM 1393 C C . LYS A 1 186 ? 35.680 35.975 27.280 1.00 25.22 183 LYS A C 1
ATOM 1394 O O . LYS A 1 186 ? 36.040 34.863 26.894 1.00 27.77 183 LYS A O 1
ATOM 1400 N N . PHE A 1 187 ? 35.747 36.361 28.547 1.00 25.19 184 PHE A N 1
ATOM 1401 C CA . PHE A 1 187 ? 36.278 35.498 29.585 1.00 26.08 184 PHE A CA 1
ATOM 1402 C C . PHE A 1 187 ? 35.210 34.622 30.226 1.00 28.30 184 PHE A C 1
ATOM 1403 O O . PHE A 1 187 ? 34.095 35.074 30.502 1.00 30.59 184 PHE A O 1
ATOM 1411 N N . VAL A 1 188 ? 35.567 33.363 30.454 1.00 27.05 185 VAL A N 1
ATOM 1412 C CA . VAL A 1 188 ? 34.671 32.384 31.054 1.00 26.70 185 VAL A CA 1
ATOM 1413 C C . VAL A 1 188 ? 35.438 31.658 32.159 1.00 27.25 185 VAL A C 1
ATOM 1414 O O . VAL A 1 188 ? 36.508 31.091 31.906 1.00 24.34 185 VAL A O 1
ATOM 1418 N N . ASP A 1 189 ? 34.904 31.692 33.380 1.00 26.91 186 ASP A N 1
ATOM 1419 C CA . ASP A 1 189 ? 35.564 31.042 34.510 1.00 28.96 186 ASP A CA 1
ATOM 1420 C C . ASP A 1 189 ? 35.698 29.554 34.266 1.00 26.96 186 ASP A C 1
ATOM 1421 O O . ASP A 1 189 ? 34.769 28.912 33.793 1.00 26.21 186 ASP A O 1
ATOM 1426 N N . ILE A 1 190 ? 36.866 29.012 34.588 1.00 26.95 187 ILE A N 1
ATOM 1427 C CA . ILE A 1 190 ? 37.115 27.591 34.412 1.00 27.19 187 ILE A CA 1
ATOM 1428 C C . ILE A 1 190 ? 37.968 27.054 35.545 1.00 26.67 187 ILE A C 1
ATOM 1429 O O . ILE A 1 190 ? 38.599 27.807 36.286 1.00 27.84 187 ILE A O 1
ATOM 1434 N N . ASN A 1 191 ? 37.980 25.737 35.674 1.00 27.02 188 ASN A N 1
ATOM 1435 C CA . ASN A 1 191 ? 38.780 25.076 36.689 1.00 27.27 188 ASN A CA 1
ATOM 1436 C C . ASN A 1 191 ? 39.895 24.410 35.891 1.00 27.47 188 ASN A C 1
ATOM 1437 O O . ASN A 1 191 ? 39.742 23.292 35.391 1.00 28.61 188 ASN A O 1
ATOM 1442 N N . ILE A 1 192 ? 41.012 25.122 35.766 1.00 25.95 189 ILE A N 1
ATOM 1443 C CA . ILE A 1 192 ? 42.144 24.648 34.983 1.00 26.69 189 ILE A CA 1
ATOM 1444 C C . ILE A 1 192 ? 42.573 23.209 35.263 1.00 27.66 189 ILE A C 1
ATOM 1445 O O . ILE A 1 192 ? 42.902 22.471 34.333 1.00 28.07 189 ILE A O 1
ATOM 1450 N N . GLU A 1 193 ? 42.566 22.804 36.529 1.00 28.60 190 GLU A N 1
ATOM 1451 C CA . GLU A 1 193 ? 42.963 21.435 36.872 1.00 31.18 190 GLU A CA 1
ATOM 1452 C C . GLU A 1 193 ? 42.063 20.431 36.167 1.00 28.12 190 GLU A C 1
ATOM 1453 O O . GLU A 1 193 ? 42.522 19.381 35.728 1.00 27.03 190 GLU A O 1
ATOM 1459 N N . ASP A 1 194 ? 40.777 20.754 36.061 1.00 27.25 191 ASP A N 1
ATOM 1460 C CA . ASP A 1 194 ? 39.836 19.857 35.402 1.00 26.48 191 ASP A CA 1
ATOM 1461 C C . ASP A 1 194 ? 39.983 19.907 33.893 1.00 27.32 191 ASP A C 1
ATOM 1462 O O . ASP A 1 194 ? 39.710 18.921 33.204 1.00 26.41 191 ASP A O 1
ATOM 1467 N N . VAL A 1 195 ? 40.402 21.055 33.370 1.00 25.57 192 VAL A N 1
ATOM 1468 C CA . VAL A 1 195 ? 40.609 21.156 31.933 1.00 24.49 192 VAL A CA 1
ATOM 1469 C C . VAL A 1 195 ? 41.727 20.174 31.609 1.00 23.33 192 VAL A C 1
ATOM 1470 O O . VAL A 1 195 ? 41.670 19.428 30.639 1.00 24.98 192 VAL A O 1
ATOM 1474 N N . LYS A 1 196 ? 42.739 20.182 32.461 1.00 25.16 193 LYS A N 1
ATOM 1475 C CA . LYS A 1 196 ? 43.898 19.322 32.319 1.00 27.55 193 LYS A CA 1
ATOM 1476 C C . LYS A 1 196 ? 43.500 17.843 32.303 1.00 27.80 193 LYS A C 1
ATOM 1477 O O . LYS A 1 196 ? 43.913 17.095 31.418 1.00 27.18 193 LYS A O 1
ATOM 1483 N N . ALA A 1 197 ? 42.688 17.427 33.273 1.00 28.83 194 ALA A N 1
ATOM 1484 C CA . ALA A 1 197 ? 42.241 16.032 33.355 1.00 29.66 194 ALA A CA 1
ATOM 1485 C C . ALA A 1 197 ? 41.406 15.666 32.133 1.00 28.56 194 ALA A C 1
ATOM 1486 O O . ALA A 1 197 ? 41.526 14.570 31.583 1.00 28.77 194 ALA A O 1
ATOM 1488 N N . TYR A 1 198 ? 40.563 16.600 31.713 1.00 28.24 195 TYR A N 1
ATOM 1489 C CA . TYR A 1 198 ? 39.699 16.411 30.557 1.00 28.97 195 TYR A CA 1
ATOM 1490 C C . TYR A 1 198 ? 40.512 16.266 29.264 1.00 29.76 195 TYR A C 1
ATOM 1491 O O . TYR A 1 198 ? 40.216 15.414 28.421 1.00 29.00 195 TYR A O 1
ATOM 1500 N N . ILE A 1 199 ? 41.545 17.091 29.121 1.00 29.66 196 ILE A N 1
ATOM 1501 C CA . ILE A 1 199 ? 42.392 17.065 27.932 1.00 32.26 196 ILE A CA 1
ATOM 1502 C C . ILE A 1 199 ? 43.065 15.713 27.686 1.00 34.63 196 ILE A C 1
ATOM 1503 O O . ILE A 1 199 ? 43.199 15.279 26.541 1.00 33.46 196 ILE A O 1
ATOM 1508 N N . LYS A 1 200 ? 43.493 15.054 28.758 1.00 36.42 197 LYS A N 1
ATOM 1509 C CA . LYS A 1 200 ? 44.167 13.767 28.631 1.00 40.04 197 LYS A CA 1
ATOM 1510 C C . LYS A 1 200 ? 43.215 12.580 28.704 1.00 41.60 197 LYS A C 1
ATOM 1511 O O . LYS A 1 200 ? 43.649 11.428 28.723 1.00 42.72 197 LYS A O 1
ATOM 1517 N N . LYS A 1 201 ? 41.917 12.862 28.719 1.00 41.57 198 LYS A N 1
ATOM 1518 C CA . LYS A 1 201 ? 40.920 11.806 28.807 1.00 43.60 198 LYS A CA 1
ATOM 1519 C C . LYS A 1 201 ? 40.165 11.608 27.495 1.00 42.31 198 LYS A C 1
ATOM 1520 O O . LYS A 1 201 ? 40.044 10.485 27.008 1.00 43.52 198 LYS A O 1
ATOM 1526 N N . VAL A 1 202 ? 39.660 12.694 26.922 1.00 40.06 199 VAL A N 1
ATOM 1527 C CA . VAL A 1 202 ? 38.921 12.607 25.668 1.00 38.05 199 VAL A CA 1
ATOM 1528 C C . VAL A 1 202 ? 39.843 12.792 24.464 1.00 38.28 199 VAL A C 1
ATOM 1529 O O . VAL A 1 202 ? 40.991 13.218 24.605 1.00 37.84 199 VAL A O 1
ATOM 1533 N N . GLU A 1 203 ? 39.333 12.466 23.281 1.00 37.57 200 GLU A N 1
ATOM 1534 C CA . GLU A 1 203 ? 40.106 12.594 22.055 1.00 37.30 200 GLU A CA 1
ATOM 1535 C C . GLU A 1 203 ? 40.424 14.063 21.774 1.00 34.83 200 GLU A C 1
ATOM 1536 O O . GLU A 1 203 ? 39.635 14.952 22.100 1.00 33.28 200 GLU A O 1
ATOM 1542 N N . PRO A 1 204 ? 41.592 14.330 21.168 1.00 32.14 201 PRO A N 1
ATOM 1543 C CA . PRO A 1 204 ? 42.084 15.668 20.819 1.00 30.65 201 PRO A CA 1
ATOM 1544 C C . PRO A 1 204 ? 41.073 16.632 20.202 1.00 30.21 201 PRO A C 1
ATOM 1545 O O . PRO A 1 204 ? 40.768 17.669 20.790 1.00 29.94 201 PRO A O 1
ATOM 1549 N N . ARG A 1 205 ? 40.567 16.304 19.018 1.00 28.99 202 ARG A N 1
ATOM 1550 C CA . ARG A 1 205 ? 39.610 17.176 18.349 1.00 31.84 202 ARG A CA 1
ATOM 1551 C C . ARG A 1 205 ? 38.360 17.449 19.177 1.00 32.02 202 ARG A C 1
ATOM 1552 O O . ARG A 1 205 ? 37.814 18.550 19.136 1.00 30.76 202 ARG A O 1
ATOM 1560 N N . GLU A 1 206 ? 37.912 16.446 19.928 1.00 31.96 203 GLU A N 1
ATOM 1561 C CA . GLU A 1 206 ? 36.728 16.593 20.763 1.00 31.34 203 GLU A CA 1
ATOM 1562 C C . GLU A 1 206 ? 37.013 17.547 21.921 1.00 28.67 203 GLU A C 1
ATOM 1563 O O . GLU A 1 206 ? 36.187 18.386 22.271 1.00 27.68 203 GLU A O 1
ATOM 1569 N N . ALA A 1 207 ? 38.192 17.412 22.512 1.00 27.12 204 ALA A N 1
ATOM 1570 C CA . ALA A 1 207 ? 38.584 18.267 23.622 1.00 26.68 204 ALA A CA 1
ATOM 1571 C C . ALA A 1 207 ? 38.721 19.725 23.192 1.00 25.84 204 ALA A C 1
ATOM 1572 O O . ALA A 1 207 ? 38.245 20.624 23.878 1.00 25.67 204 ALA A O 1
ATOM 1574 N N . GLN A 1 208 ? 39.367 19.953 22.052 1.00 23.69 205 GLN A N 1
ATOM 1575 C CA . GLN A 1 208 ? 39.577 21.308 21.554 1.00 24.75 205 GLN A CA 1
ATOM 1576 C C . GLN A 1 208 ? 38.265 21.966 21.164 1.00 25.21 205 GLN A C 1
ATOM 1577 O O . GLN A 1 208 ? 38.050 23.142 21.453 1.00 26.15 205 GLN A O 1
ATOM 1583 N N . GLU A 1 209 ? 37.388 21.204 20.512 1.00 25.53 206 GLU A N 1
ATOM 1584 C CA . GLU A 1 209 ? 36.093 21.723 20.080 1.00 27.22 206 GLU A CA 1
ATOM 1585 C C . GLU A 1 209 ? 35.238 22.124 21.282 1.00 26.94 206 GLU A C 1
ATOM 1586 O O . GLU A 1 209 ? 34.568 23.158 21.258 1.00 25.33 206 GLU A O 1
ATOM 1592 N N . TYR A 1 210 ? 35.259 21.301 22.328 1.00 25.56 207 TYR A N 1
ATOM 1593 C CA . TYR A 1 210 ? 34.513 21.604 23.544 1.00 27.23 207 TYR A CA 1
ATOM 1594 C C . TYR A 1 210 ? 35.039 22.932 24.100 1.00 27.25 207 TYR A C 1
ATOM 1595 O O . TYR A 1 210 ? 34.274 23.836 24.425 1.00 27.24 207 TYR A O 1
ATOM 1604 N N . LEU A 1 211 ? 36.359 23.042 24.205 1.00 27.26 208 LEU A N 1
ATOM 1605 C CA . LEU A 1 211 ? 36.971 24.257 24.729 1.00 26.87 208 LEU A CA 1
ATOM 1606 C C . LEU A 1 211 ? 36.656 25.471 23.861 1.00 26.50 208 LEU A C 1
ATOM 1607 O O . LEU A 1 211 ? 36.403 26.556 24.375 1.00 26.65 208 LEU A O 1
ATOM 1612 N N . LYS A 1 212 ? 36.661 25.280 22.547 1.00 26.88 209 LYS A N 1
ATOM 1613 C CA . LYS A 1 212 ? 36.372 26.363 21.612 1.00 29.82 209 LYS A CA 1
ATOM 1614 C C . LYS A 1 212 ? 34.955 26.931 21.774 1.00 28.79 209 LYS A C 1
ATOM 1615 O O . LYS A 1 212 ? 34.739 28.141 21.654 1.00 25.85 209 LYS A O 1
ATOM 1621 N N . ASP A 1 213 ? 33.994 26.056 22.048 1.00 28.16 210 ASP A N 1
ATOM 1622 C CA . ASP A 1 213 ? 32.608 26.485 22.200 1.00 30.07 210 ASP A CA 1
ATOM 1623 C C . ASP A 1 213 ? 32.287 27.179 23.514 1.00 28.92 210 ASP A C 1
ATOM 1624 O O . ASP A 1 213 ? 31.252 27.832 23.631 1.00 29.98 210 ASP A O 1
ATOM 1629 N N . LEU A 1 214 ? 33.168 27.054 24.498 1.00 27.24 211 LEU A N 1
ATOM 1630 C CA . LEU A 1 214 ? 32.923 27.669 25.798 1.00 27.26 211 LEU A CA 1
ATOM 1631 C C . LEU A 1 214 ? 32.787 29.186 25.780 1.00 28.85 211 LEU A C 1
ATOM 1632 O O . LEU A 1 214 ? 32.076 29.756 26.611 1.00 29.59 211 LEU A O 1
ATOM 1637 N N . THR A 1 215 ? 33.454 29.846 24.841 1.00 29.48 212 THR A N 1
ATOM 1638 C CA . THR A 1 215 ? 33.413 31.302 24.802 1.00 32.60 212 THR A CA 1
ATOM 1639 C C . THR A 1 215 ? 32.513 31.936 23.753 1.00 35.85 212 THR A C 1
ATOM 1640 O O . THR A 1 215 ? 32.451 33.161 23.647 1.00 36.34 212 THR A O 1
ATOM 1644 N N . LEU A 1 216 ? 31.817 31.120 22.972 1.00 39.24 213 LEU A N 1
ATOM 1645 C CA . LEU A 1 216 ? 30.929 31.669 21.959 1.00 44.56 213 LEU A CA 1
ATOM 1646 C C . LEU A 1 216 ? 29.471 31.352 22.284 1.00 48.00 213 LEU A C 1
ATOM 1647 O O . LEU A 1 216 ? 29.167 30.323 22.890 1.00 47.99 213 LEU A O 1
ATOM 1652 N N . PRO A 1 217 ? 28.549 32.250 21.903 1.00 51.77 214 PRO A N 1
ATOM 1653 C CA . PRO A 1 217 ? 27.117 32.058 22.162 1.00 53.64 214 PRO A CA 1
ATOM 1654 C C . PRO A 1 217 ? 26.565 30.763 21.573 1.00 54.85 214 PRO A C 1
ATOM 1655 O O . PRO A 1 217 ? 25.933 29.996 22.334 1.00 55.32 214 PRO A O 1
ATOM 1659 N N . MET B 1 2 ? 63.634 58.760 23.043 1.00 68.33 -1 MET B N 1
ATOM 1660 C CA . MET B 1 2 ? 64.206 57.388 23.173 1.00 67.96 -1 MET B CA 1
ATOM 1661 C C . MET B 1 2 ? 64.580 56.814 21.811 1.00 66.39 -1 MET B C 1
ATOM 1662 O O . MET B 1 2 ? 63.720 56.631 20.950 1.00 66.96 -1 MET B O 1
ATOM 1667 N N . THR B 1 3 ? 65.864 56.529 21.618 1.00 63.99 0 THR B N 1
ATOM 1668 C CA . THR B 1 3 ? 66.339 55.963 20.361 1.00 61.70 0 THR B CA 1
ATOM 1669 C C . THR B 1 3 ? 66.034 54.465 20.368 1.00 59.29 0 THR B C 1
ATOM 1670 O O . THR B 1 3 ? 66.589 53.719 21.171 1.00 58.94 0 THR B O 1
ATOM 1674 N N . MET B 1 4 ? 65.151 54.027 19.476 1.00 57.06 1 MET B N 1
ATOM 1675 C CA . MET B 1 4 ? 64.770 52.617 19.411 1.00 54.83 1 MET B CA 1
ATOM 1676 C C . MET B 1 4 ? 65.696 51.764 18.547 1.00 52.57 1 MET B C 1
ATOM 1677 O O . MET B 1 4 ? 66.027 52.130 17.420 1.00 51.72 1 MET B O 1
ATOM 1682 N N . ALA B 1 5 ? 66.102 50.620 19.092 1.00 49.44 2 ALA B N 1
ATOM 1683 C CA . ALA B 1 5 ? 66.991 49.699 18.397 1.00 46.66 2 ALA B CA 1
ATOM 1684 C C . ALA B 1 5 ? 66.233 48.943 17.318 1.00 45.86 2 ALA B C 1
ATOM 1685 O O . ALA B 1 5 ? 65.163 48.391 17.569 1.00 45.60 2 ALA B O 1
ATOM 1687 N N . LYS B 1 6 ? 66.802 48.914 16.119 1.00 44.64 3 LYS B N 1
ATOM 1688 C CA . LYS B 1 6 ? 66.183 48.240 14.987 1.00 43.18 3 LYS B CA 1
ATOM 1689 C C . LYS B 1 6 ? 67.026 47.071 14.482 1.00 42.76 3 LYS B C 1
ATOM 1690 O O . LYS B 1 6 ? 68.192 46.911 14.858 1.00 41.46 3 LYS B O 1
ATOM 1696 N N . THR B 1 7 ? 66.410 46.257 13.631 1.00 41.70 4 THR B N 1
ATOM 1697 C CA . THR B 1 7 ? 67.063 45.114 13.004 1.00 41.10 4 THR B CA 1
ATOM 1698 C C . THR B 1 7 ? 66.765 45.295 11.518 1.00 41.63 4 THR B C 1
ATOM 1699 O O . THR B 1 7 ? 65.826 46.008 11.164 1.00 40.88 4 THR B O 1
ATOM 1703 N N . LEU B 1 8 ? 67.550 44.663 10.652 1.00 41.87 5 LEU B N 1
ATOM 1704 C CA . LEU B 1 8 ? 67.339 44.790 9.213 1.00 43.23 5 LEU B CA 1
ATOM 1705 C C . LEU B 1 8 ? 65.893 44.510 8.798 1.00 44.36 5 LEU B C 1
ATOM 1706 O O . LEU B 1 8 ? 65.395 45.084 7.829 1.00 43.13 5 LEU B O 1
ATOM 1711 N N . LYS B 1 9 ? 65.230 43.626 9.537 1.00 45.00 6 LYS B N 1
ATOM 1712 C CA . LYS B 1 9 ? 63.842 43.271 9.265 1.00 46.90 6 LYS B CA 1
ATOM 1713 C C . LYS B 1 9 ? 62.957 44.519 9.258 1.00 47.67 6 LYS B C 1
ATOM 1714 O O . LYS B 1 9 ? 62.037 44.639 8.449 1.00 47.40 6 LYS B O 1
ATOM 1720 N N . ASP B 1 10 ? 63.256 45.448 10.162 1.00 48.78 7 ASP B N 1
ATOM 1721 C CA . ASP B 1 10 ? 62.502 46.691 10.302 1.00 49.52 7 ASP B CA 1
ATOM 1722 C C . ASP B 1 10 ? 62.576 47.605 9.084 1.00 50.37 7 ASP B C 1
ATOM 1723 O O . ASP B 1 10 ? 61.792 48.547 8.961 1.00 51.79 7 ASP B O 1
ATOM 1728 N N . LEU B 1 11 ? 63.518 47.334 8.189 1.00 49.45 8 LEU B N 1
ATOM 1729 C CA . LEU B 1 11 ? 63.669 48.145 6.989 1.00 49.67 8 LEU B CA 1
ATOM 1730 C C . LEU B 1 11 ? 62.657 47.737 5.925 1.00 50.08 8 LEU B C 1
ATOM 1731 O O . LEU B 1 11 ? 62.336 48.522 5.034 1.00 51.07 8 LEU B O 1
ATOM 1736 N N . GLN B 1 12 ? 62.161 46.504 6.014 1.00 49.63 9 GLN B N 1
ATOM 1737 C CA . GLN B 1 12 ? 61.183 46.006 5.049 1.00 49.86 9 GLN B CA 1
ATOM 1738 C C . GLN B 1 12 ? 59.852 46.720 5.235 1.00 49.34 9 GLN B C 1
ATOM 1739 O O . GLN B 1 12 ? 59.141 47.021 4.268 1.00 47.51 9 GLN B O 1
ATOM 1745 N N . GLY B 1 13 ? 59.529 46.986 6.495 1.00 47.44 10 GLY B N 1
ATOM 1746 C CA . GLY B 1 13 ? 58.300 47.673 6.822 1.00 47.33 10 GLY B CA 1
ATOM 1747 C C . GLY B 1 13 ? 57.052 47.127 6.158 1.00 46.28 10 GLY B C 1
ATOM 1748 O O . GLY B 1 13 ? 56.659 47.589 5.088 1.00 46.49 10 GLY B O 1
ATOM 1749 N N . TRP B 1 14 ? 56.431 46.134 6.783 1.00 44.09 11 TRP B N 1
ATOM 1750 C CA . TRP B 1 14 ? 55.205 45.582 6.239 1.00 42.61 11 TRP B CA 1
ATOM 1751 C C . TRP B 1 14 ? 54.085 46.522 6.651 1.00 43.92 11 TRP B C 1
ATOM 1752 O O . TRP B 1 14 ? 53.988 46.919 7.814 1.00 44.67 11 TRP B O 1
ATOM 1763 N N . GLU B 1 15 ? 53.248 46.883 5.690 1.00 43.72 12 GLU B N 1
ATOM 1764 C CA . GLU B 1 15 ? 52.147 47.797 5.942 1.00 44.84 12 GLU B CA 1
ATOM 1765 C C . GLU B 1 15 ? 50.791 47.099 6.002 1.00 44.95 12 GLU B C 1
ATOM 1766 O O . GLU B 1 15 ? 50.529 46.147 5.264 1.00 41.28 12 GLU B O 1
ATOM 1772 N N . ILE B 1 16 ? 49.939 47.585 6.899 1.00 47.10 13 ILE B N 1
ATOM 1773 C CA . ILE B 1 16 ? 48.594 47.049 7.072 1.00 49.42 13 ILE B CA 1
ATOM 1774 C C . ILE B 1 16 ? 47.646 47.892 6.239 1.00 50.95 13 ILE B C 1
ATOM 1775 O O . ILE B 1 16 ? 47.582 49.112 6.400 1.00 52.08 13 ILE B O 1
ATOM 1780 N N . ILE B 1 17 ? 46.909 47.242 5.352 1.00 51.56 14 ILE B N 1
ATOM 1781 C CA . ILE B 1 17 ? 45.965 47.950 4.509 1.00 53.12 14 ILE B CA 1
ATOM 1782 C C . ILE B 1 17 ? 44.559 47.417 4.758 1.00 54.39 14 ILE B C 1
ATOM 1783 O O . ILE B 1 17 ? 44.282 46.236 4.545 1.00 53.95 14 ILE B O 1
ATOM 1788 N N . THR B 1 18 ? 43.683 48.294 5.236 1.00 55.94 15 THR B N 1
ATOM 1789 C CA . THR B 1 18 ? 42.305 47.925 5.521 1.00 58.25 15 THR B CA 1
ATOM 1790 C C . THR B 1 18 ? 41.394 48.482 4.433 1.00 60.68 15 THR B C 1
ATOM 1791 O O . THR B 1 18 ? 41.473 49.660 4.084 1.00 60.18 15 THR B O 1
ATOM 1795 N N . THR B 1 19 ? 40.531 47.630 3.896 1.00 63.91 16 THR B N 1
ATOM 1796 C CA . THR B 1 19 ? 39.617 48.049 2.843 1.00 66.92 16 THR B CA 1
ATOM 1797 C C . THR B 1 19 ? 38.230 47.482 3.086 1.00 69.91 16 THR B C 1
ATOM 1798 O O . THR B 1 19 ? 38.075 46.485 3.789 1.00 70.17 16 THR B O 1
ATOM 1802 N N . ASP B 1 20 ? 37.220 48.123 2.504 1.00 73.57 17 ASP B N 1
ATOM 1803 C CA . ASP B 1 20 ? 35.849 47.653 2.640 1.00 76.73 17 ASP B CA 1
ATOM 1804 C C . ASP B 1 20 ? 35.730 46.369 1.821 1.00 78.86 17 ASP B C 1
ATOM 1805 O O . ASP B 1 20 ? 36.739 45.727 1.523 1.00 79.47 17 ASP B O 1
ATOM 1810 N N . GLU B 1 21 ? 34.512 45.988 1.454 1.00 80.84 18 GLU B N 1
ATOM 1811 C CA . GLU B 1 21 ? 34.322 44.775 0.667 1.00 82.51 18 GLU B CA 1
ATOM 1812 C C . GLU B 1 21 ? 34.767 45.004 -0.776 1.00 82.90 18 GLU B C 1
ATOM 1813 O O . GLU B 1 21 ? 34.415 44.241 -1.673 1.00 83.04 18 GLU B O 1
ATOM 1819 N N . GLN B 1 22 ? 35.546 46.061 -0.987 1.00 83.64 19 GLN B N 1
ATOM 1820 C CA . GLN B 1 22 ? 36.048 46.410 -2.313 1.00 84.18 19 GLN B CA 1
ATOM 1821 C C . GLN B 1 22 ? 37.442 47.031 -2.249 1.00 83.90 19 GLN B C 1
ATOM 1822 O O . GLN B 1 22 ? 38.376 46.540 -2.881 1.00 83.84 19 GLN B O 1
ATOM 1828 N N . GLY B 1 23 ? 37.576 48.116 -1.491 1.00 83.30 20 GLY B N 1
ATOM 1829 C CA . GLY B 1 23 ? 38.864 48.777 -1.373 1.00 82.47 20 GLY B CA 1
ATOM 1830 C C . GLY B 1 23 ? 38.842 49.951 -0.410 1.00 81.86 20 GLY B C 1
ATOM 1831 O O . GLY B 1 23 ? 38.256 49.865 0.669 1.00 81.79 20 GLY B O 1
ATOM 1832 N N . ASN B 1 24 ? 39.490 51.044 -0.801 1.00 81.32 21 ASN B N 1
ATOM 1833 C CA . ASN B 1 24 ? 39.553 52.259 0.011 1.00 81.26 21 ASN B CA 1
ATOM 1834 C C . ASN B 1 24 ? 40.549 52.161 1.166 1.00 80.43 21 ASN B C 1
ATOM 1835 O O . ASN B 1 24 ? 41.493 51.375 1.120 1.00 80.10 21 ASN B O 1
ATOM 1837 N N . ILE B 1 25 ? 40.332 52.977 2.194 1.00 80.00 22 ILE B N 1
ATOM 1838 C CA . ILE B 1 25 ? 41.200 52.998 3.367 1.00 79.45 22 ILE B CA 1
ATOM 1839 C C . ILE B 1 25 ? 40.379 52.800 4.636 1.00 78.40 22 ILE B C 1
ATOM 1840 O O . ILE B 1 25 ? 39.216 52.401 4.576 1.00 77.15 22 ILE B O 1
ATOM 1842 N N . THR B 1 40 ? 35.139 45.100 6.825 1.00 69.01 37 THR B N 1
ATOM 1843 C CA . THR B 1 40 ? 36.432 45.514 6.291 1.00 68.21 37 THR B CA 1
ATOM 1844 C C . THR B 1 40 ? 37.431 44.362 6.284 1.00 67.40 37 THR B C 1
ATOM 1845 O O . THR B 1 40 ? 37.385 43.480 7.142 1.00 66.85 37 THR B O 1
ATOM 1849 N N . GLU B 1 41 ? 38.335 44.386 5.309 1.00 66.34 38 GLU B N 1
ATOM 1850 C CA . GLU B 1 41 ? 39.359 43.360 5.169 1.00 64.95 38 GLU B CA 1
ATOM 1851 C C . GLU B 1 41 ? 40.751 43.974 5.239 1.00 62.47 38 GLU B C 1
ATOM 1852 O O . GLU B 1 41 ? 40.919 45.173 5.018 1.00 62.28 38 GLU B O 1
ATOM 1858 N N . HIS B 1 42 ? 41.746 43.148 5.550 1.00 59.25 39 HIS B N 1
ATOM 1859 C CA . HIS B 1 42 ? 43.121 43.621 5.630 1.00 55.34 39 HIS B CA 1
ATOM 1860 C C . HIS B 1 42 ? 44.007 42.864 4.656 1.00 52.22 39 HIS B C 1
ATOM 1861 O O . HIS B 1 42 ? 43.705 41.739 4.261 1.00 50.63 39 HIS B O 1
ATOM 1868 N N . TYR B 1 43 ? 45.105 43.505 4.278 1.00 48.37 40 TYR B N 1
ATOM 1869 C CA . TYR B 1 43 ? 46.096 42.919 3.393 1.00 44.92 40 TYR B CA 1
ATOM 1870 C C . TYR B 1 43 ? 47.399 43.447 3.954 1.00 41.27 40 TYR B C 1
ATOM 1871 O O . TYR B 1 43 ? 47.415 44.470 4.635 1.00 38.51 40 TYR B O 1
ATOM 1880 N N . LEU B 1 44 ? 48.487 42.747 3.687 1.00 37.27 41 LEU B N 1
ATOM 1881 C CA . LEU B 1 44 ? 49.785 43.208 4.137 1.00 37.21 41 LEU B CA 1
ATOM 1882 C C . LEU B 1 44 ? 50.591 43.533 2.891 1.00 36.83 41 LEU B C 1
ATOM 1883 O O . LEU B 1 44 ? 50.601 42.767 1.926 1.00 37.14 41 LEU B O 1
ATOM 1888 N N . LYS B 1 45 ? 51.242 44.687 2.899 1.00 36.72 42 LYS B N 1
ATOM 1889 C CA . LYS B 1 45 ? 52.052 45.094 1.767 1.00 38.09 42 LYS B CA 1
ATOM 1890 C C . LYS B 1 45 ? 53.438 45.459 2.258 1.00 38.62 42 LYS B C 1
ATOM 1891 O O . LYS B 1 45 ? 53.583 46.254 3.185 1.00 38.39 42 LYS B O 1
ATOM 1897 N N . ARG B 1 46 ? 54.455 44.870 1.642 1.00 38.87 43 ARG B N 1
ATOM 1898 C CA . ARG B 1 46 ? 55.834 45.154 2.017 1.00 40.70 43 ARG B CA 1
ATOM 1899 C C . ARG B 1 46 ? 56.315 46.387 1.245 1.00 41.68 43 ARG B C 1
ATOM 1900 O O . ARG B 1 46 ? 56.397 46.370 0.018 1.00 41.31 43 ARG B O 1
ATOM 1908 N N . SER B 1 47 ? 56.626 47.452 1.975 1.00 43.27 44 SER B N 1
ATOM 1909 C CA . SER B 1 47 ? 57.081 48.704 1.376 1.00 44.87 44 SER B CA 1
ATOM 1910 C C . SER B 1 47 ? 58.289 48.565 0.456 1.00 44.86 44 SER B C 1
ATOM 1911 O O . SER B 1 47 ? 58.356 49.216 -0.584 1.00 44.68 44 SER B O 1
ATOM 1914 N N . SER B 1 48 ? 59.240 47.719 0.837 1.00 45.63 45 SER B N 1
ATOM 1915 C CA . SER B 1 48 ? 60.453 47.538 0.047 1.00 47.34 45 SER B CA 1
ATOM 1916 C C . SER B 1 48 ? 60.243 47.061 -1.390 1.00 48.32 45 SER B C 1
ATOM 1917 O O . SER B 1 48 ? 60.758 47.675 -2.320 1.00 50.29 45 SER B O 1
ATOM 1920 N N . ASP B 1 49 ? 59.495 45.978 -1.586 1.00 48.48 46 ASP B N 1
ATOM 1921 C CA . ASP B 1 49 ? 59.273 45.470 -2.941 1.00 46.72 46 ASP B CA 1
ATOM 1922 C C . ASP B 1 49 ? 57.817 45.486 -3.388 1.00 46.31 46 ASP B C 1
ATOM 1923 O O . ASP B 1 49 ? 57.504 45.072 -4.503 1.00 46.40 46 ASP B O 1
ATOM 1928 N N . GLY B 1 50 ? 56.925 45.948 -2.518 1.00 45.97 47 GLY B N 1
ATOM 1929 C CA . GLY B 1 50 ? 55.518 46.010 -2.874 1.00 45.06 47 GLY B CA 1
ATOM 1930 C C . GLY B 1 50 ? 54.711 44.727 -2.741 1.00 44.33 47 GLY B C 1
ATOM 1931 O O . GLY B 1 50 ? 53.503 44.743 -2.972 1.00 44.22 47 GLY B O 1
ATOM 1932 N N . ILE B 1 51 ? 55.356 43.620 -2.376 1.00 43.45 48 ILE B N 1
ATOM 1933 C CA . ILE B 1 51 ? 54.647 42.350 -2.221 1.00 41.25 48 ILE B CA 1
ATOM 1934 C C . ILE B 1 51 ? 53.371 42.543 -1.405 1.00 39.64 48 ILE B C 1
ATOM 1935 O O . ILE B 1 51 ? 53.388 43.175 -0.351 1.00 39.77 48 ILE B O 1
ATOM 1940 N N . LYS B 1 52 ? 52.267 41.999 -1.906 1.00 38.90 49 LYS B N 1
ATOM 1941 C CA . LYS B 1 52 ? 50.979 42.109 -1.234 1.00 37.92 49 LYS B CA 1
ATOM 1942 C C . LYS B 1 52 ? 50.475 40.729 -0.806 1.00 35.36 49 LYS B C 1
ATOM 1943 O O . LYS B 1 52 ? 50.479 39.789 -1.593 1.00 34.28 49 LYS B O 1
ATOM 1949 N N . LEU B 1 53 ? 50.038 40.613 0.443 1.00 33.02 50 LEU B N 1
ATOM 1950 C CA . LEU B 1 53 ? 49.541 39.339 0.953 1.00 31.90 50 LEU B CA 1
ATOM 1951 C C . LEU B 1 53 ? 48.176 39.479 1.610 1.00 31.72 50 LEU B C 1
ATOM 1952 O O . LEU B 1 53 ? 47.962 40.371 2.437 1.00 31.15 50 LEU B O 1
ATOM 1957 N N . GLY B 1 54 ? 47.258 38.590 1.240 1.00 30.17 51 GLY B N 1
ATOM 1958 C CA . GLY B 1 54 ? 45.924 38.612 1.814 1.00 28.58 51 GLY B CA 1
ATOM 1959 C C . GLY B 1 54 ? 45.276 37.241 1.760 1.00 29.00 51 GLY B C 1
ATOM 1960 O O . GLY B 1 54 ? 45.835 36.306 1.181 1.00 28.16 51 GLY B O 1
ATOM 1961 N N . ARG B 1 55 ? 44.102 37.109 2.370 1.00 30.01 52 ARG B N 1
ATOM 1962 C CA . ARG B 1 55 ? 43.388 35.838 2.360 1.00 30.40 52 ARG B CA 1
ATOM 1963 C C . ARG B 1 55 ? 43.388 35.256 0.952 1.00 28.88 52 ARG B C 1
ATOM 1964 O O . ARG B 1 55 ? 43.302 36.000 -0.030 1.00 28.32 52 ARG B O 1
ATOM 1972 N N . GLY B 1 56 ? 43.498 33.934 0.856 1.00 25.12 53 GLY B N 1
ATOM 1973 C CA . GLY B 1 56 ? 43.480 33.281 -0.441 1.00 24.10 53 GLY B CA 1
ATOM 1974 C C . GLY B 1 56 ? 44.835 33.113 -1.091 1.00 24.16 53 GLY B C 1
ATOM 1975 O O . GLY B 1 56 ? 45.036 32.202 -1.891 1.00 25.22 53 GLY B O 1
ATOM 1976 N N . ASP B 1 57 ? 45.765 33.999 -0.754 1.00 25.19 54 ASP B N 1
ATOM 1977 C CA . ASP B 1 57 ? 47.121 33.952 -1.298 1.00 26.00 54 ASP B CA 1
ATOM 1978 C C . ASP B 1 57 ? 47.917 32.811 -0.685 1.00 25.90 54 ASP B C 1
ATOM 1979 O O . ASP B 1 57 ? 47.935 32.651 0.532 1.00 24.87 54 ASP B O 1
ATOM 1984 N N . SER B 1 58 ? 48.576 32.019 -1.523 1.00 25.12 55 SER B N 1
ATOM 1985 C CA . SER B 1 58 ? 49.397 30.935 -1.006 1.00 23.60 55 SER B CA 1
ATOM 1986 C C . SER B 1 58 ? 50.819 31.464 -0.913 1.00 23.61 55 SER B C 1
ATOM 1987 O O . SER B 1 58 ? 51.265 32.223 -1.778 1.00 23.58 55 SER B O 1
ATOM 1990 N N . VAL B 1 59 ? 51.533 31.069 0.135 1.00 20.69 56 VAL B N 1
ATOM 1991 C CA . VAL B 1 59 ? 52.884 31.564 0.338 1.00 19.71 56 VAL B CA 1
ATOM 1992 C C . VAL B 1 59 ? 53.918 30.511 0.692 1.00 19.29 56 VAL B C 1
ATOM 1993 O O . VAL B 1 59 ? 53.621 29.527 1.371 1.00 19.48 56 VAL B O 1
ATOM 1997 N N . VAL B 1 60 ? 55.138 30.741 0.216 1.00 20.50 57 VAL B N 1
ATOM 1998 C CA . VAL B 1 60 ? 56.270 29.869 0.485 1.00 20.12 57 VAL B CA 1
ATOM 1999 C C . VAL B 1 60 ? 56.964 30.483 1.703 1.00 22.13 57 VAL B C 1
ATOM 2000 O O . VAL B 1 60 ? 57.372 31.650 1.680 1.00 19.50 57 VAL B O 1
ATOM 2004 N N . MET B 1 61 ? 57.070 29.698 2.768 1.00 21.72 58 MET B N 1
ATOM 2005 C CA . MET B 1 61 ? 57.675 30.157 4.016 1.00 21.42 58 MET B CA 1
ATOM 2006 C C . MET B 1 61 ? 58.829 29.262 4.408 1.00 22.79 58 MET B C 1
ATOM 2007 O O . MET B 1 61 ? 58.822 28.064 4.113 1.00 22.76 58 MET B O 1
ATOM 2012 N N . HIS B 1 62 ? 59.824 29.829 5.080 1.00 21.41 59 HIS B N 1
ATOM 2013 C CA . HIS B 1 62 ? 60.920 28.996 5.525 1.00 20.48 59 HIS B CA 1
ATOM 2014 C C . HIS B 1 62 ? 60.432 28.245 6.761 1.00 20.86 59 HIS B C 1
ATOM 2015 O O . HIS B 1 62 ? 59.804 28.833 7.640 1.00 18.48 59 HIS B O 1
ATOM 2022 N N . ASN B 1 63 ? 60.706 26.946 6.819 1.00 19.53 60 ASN B N 1
ATOM 2023 C CA . ASN B 1 63 ? 60.293 26.137 7.956 1.00 19.65 60 ASN B CA 1
ATOM 2024 C C . ASN B 1 63 ? 61.544 25.536 8.593 1.00 19.87 60 ASN B C 1
ATOM 2025 O O . ASN B 1 63 ? 61.987 24.455 8.216 1.00 18.87 60 ASN B O 1
ATOM 2030 N N . GLU B 1 64 ? 62.107 26.234 9.569 1.00 20.05 61 GLU B N 1
ATOM 2031 C CA . GLU B 1 64 ? 63.323 25.766 10.213 1.00 21.28 61 GLU B CA 1
ATOM 2032 C C . GLU B 1 64 ? 63.178 24.421 10.911 1.00 20.61 61 GLU B C 1
ATOM 2033 O O . GLU B 1 64 ? 64.154 23.685 11.039 1.00 21.24 61 GLU B O 1
ATOM 2039 N N . ALA B 1 65 ? 61.969 24.100 11.358 1.00 20.71 62 ALA B N 1
ATOM 2040 C CA . ALA B 1 65 ? 61.722 22.821 12.016 1.00 20.26 62 ALA B CA 1
ATOM 2041 C C . ALA B 1 65 ? 61.866 21.716 10.984 1.00 20.92 62 ALA B C 1
ATOM 2042 O O . ALA B 1 65 ? 62.286 20.604 11.299 1.00 21.84 62 ALA B O 1
ATOM 2044 N N . ALA B 1 66 ? 61.522 22.032 9.740 1.00 19.79 63 ALA B N 1
ATOM 2045 C CA . ALA B 1 66 ? 61.610 21.054 8.666 1.00 19.95 63 ALA B CA 1
ATOM 2046 C C . ALA B 1 66 ? 62.925 21.138 7.914 1.00 19.41 63 ALA B C 1
ATOM 2047 O O . ALA B 1 66 ? 63.268 20.231 7.162 1.00 22.50 63 ALA B O 1
ATOM 2049 N N . GLY B 1 67 ? 63.669 22.220 8.111 1.00 17.93 64 GLY B N 1
ATOM 2050 C CA . GLY B 1 67 ? 64.934 22.352 7.412 1.00 17.11 64 GLY B CA 1
ATOM 2051 C C . GLY B 1 67 ? 64.727 22.604 5.927 1.00 20.38 64 GLY B C 1
ATOM 2052 O O . GLY B 1 67 ? 65.602 22.340 5.109 1.00 18.04 64 GLY B O 1
ATOM 2053 N N . THR B 1 68 ? 63.554 23.118 5.578 1.00 20.42 65 THR B N 1
ATOM 2054 C CA . THR B 1 68 ? 63.228 23.425 4.194 1.00 20.40 65 THR B CA 1
ATOM 2055 C C . THR B 1 68 ? 61.998 24.310 4.225 1.00 19.94 65 THR B C 1
ATOM 2056 O O . THR B 1 68 ? 61.553 24.714 5.294 1.00 20.95 65 THR B O 1
ATOM 2060 N N . TYR B 1 69 ? 61.427 24.604 3.067 1.00 20.02 66 TYR B N 1
ATOM 2061 C CA . TYR B 1 69 ? 60.250 25.453 3.048 1.00 20.66 66 TYR B CA 1
ATOM 2062 C C . TYR B 1 69 ? 58.953 24.676 3.228 1.00 20.71 66 TYR B C 1
ATOM 2063 O O . TYR B 1 69 ? 58.913 23.452 3.073 1.00 21.50 66 TYR B O 1
ATOM 2072 N N . SER B 1 70 ? 57.902 25.408 3.578 1.00 18.36 67 SER B N 1
ATOM 2073 C CA . SER B 1 70 ? 56.565 24.857 3.730 1.00 18.90 67 SER B CA 1
ATOM 2074 C C . SER B 1 70 ? 55.682 25.821 2.959 1.00 19.61 67 SER B C 1
ATOM 2075 O O . SER B 1 70 ? 56.056 26.977 2.760 1.00 19.43 67 SER B O 1
ATOM 2078 N N . VAL B 1 71 ? 54.527 25.360 2.502 1.00 18.29 68 VAL B N 1
ATOM 2079 C CA . VAL B 1 71 ? 53.641 26.245 1.766 1.00 18.32 68 VAL B CA 1
ATOM 2080 C C . VAL B 1 71 ? 52.303 26.314 2.477 1.00 19.08 68 VAL B C 1
ATOM 2081 O O . VAL B 1 71 ? 51.829 25.311 3.013 1.00 19.63 68 VAL B O 1
ATOM 2085 N N . TYR B 1 72 ? 51.706 27.503 2.488 1.00 17.35 69 TYR B N 1
ATOM 2086 C CA . TYR B 1 72 ? 50.425 27.719 3.141 1.00 17.44 69 TYR B CA 1
ATOM 2087 C C . TYR B 1 72 ? 49.530 28.619 2.308 1.00 19.52 69 TYR B C 1
ATOM 2088 O O . TYR B 1 72 ? 49.994 29.290 1.384 1.00 20.32 69 TYR B O 1
ATOM 2097 N N . MET B 1 73 ? 48.242 28.628 2.647 1.00 17.35 70 MET B N 1
ATOM 2098 C CA . MET B 1 73 ? 47.292 29.517 2.002 1.00 19.52 70 MET B CA 1
ATOM 2099 C C . MET B 1 73 ? 46.792 30.426 3.113 1.00 19.71 70 MET B C 1
ATOM 2100 O O . MET B 1 73 ? 46.133 29.971 4.050 1.00 21.45 70 MET B O 1
ATOM 2105 N N . ILE B 1 74 ? 47.127 31.704 3.031 1.00 20.63 71 ILE B N 1
ATOM 2106 C CA . ILE B 1 74 ? 46.698 32.652 4.046 1.00 21.81 71 ILE B CA 1
ATOM 2107 C C . ILE B 1 74 ? 45.191 32.519 4.200 1.00 23.24 71 ILE B C 1
ATOM 2108 O O . ILE B 1 74 ? 44.463 32.465 3.209 1.00 23.90 71 ILE B O 1
ATOM 2113 N N . GLN B 1 75 ? 44.726 32.432 5.442 1.00 23.94 72 GLN B N 1
ATOM 2114 C CA . GLN B 1 75 ? 43.302 32.270 5.704 1.00 23.40 72 GLN B CA 1
ATOM 2115 C C . GLN B 1 75 ? 42.718 33.373 6.582 1.00 24.09 72 GLN B C 1
ATOM 2116 O O . GLN B 1 75 ? 41.503 33.552 6.635 1.00 24.33 72 GLN B O 1
ATOM 2122 N N . GLU B 1 76 ? 43.579 34.104 7.278 1.00 23.82 73 GLU B N 1
ATOM 2123 C CA . GLU B 1 76 ? 43.118 35.215 8.094 1.00 24.73 73 GLU B CA 1
ATOM 2124 C C . GLU B 1 76 ? 44.220 36.164 8.523 1.00 26.40 73 GLU B C 1
ATOM 2125 O O . GLU B 1 76 ? 45.282 35.745 8.979 1.00 24.96 73 GLU B O 1
ATOM 2131 N N . LEU B 1 77 ? 43.956 37.454 8.352 1.00 27.91 74 LEU B N 1
ATOM 2132 C CA . LEU B 1 77 ? 44.874 38.496 8.775 1.00 30.35 74 LEU B CA 1
ATOM 2133 C C . LEU B 1 77 ? 44.183 39.087 9.994 1.00 31.23 74 LEU B C 1
ATOM 2134 O O . LEU B 1 77 ? 43.216 39.844 9.870 1.00 31.55 74 LEU B O 1
ATOM 2139 N N . ARG B 1 78 ? 44.670 38.714 11.171 1.00 31.62 75 ARG B N 1
ATOM 2140 C CA . ARG B 1 78 ? 44.090 39.169 12.427 1.00 34.17 75 ARG B CA 1
ATOM 2141 C C . ARG B 1 78 ? 44.788 40.442 12.895 1.00 34.58 75 ARG B C 1
ATOM 2142 O O . ARG B 1 78 ? 46.010 40.474 13.043 1.00 37.15 75 ARG B O 1
ATOM 2150 N N . LEU B 1 79 ? 44.013 41.495 13.116 1.00 36.52 76 LEU B N 1
ATOM 2151 C CA . LEU B 1 79 ? 44.577 42.767 13.553 1.00 38.70 76 LEU B CA 1
ATOM 2152 C C . LEU B 1 79 ? 44.135 43.199 14.939 1.00 40.34 76 LEU B C 1
ATOM 2153 O O . LEU B 1 79 ? 42.959 43.121 15.277 1.00 40.32 76 LEU B O 1
ATOM 2158 N N . ASN B 1 80 ? 45.092 43.654 15.740 1.00 42.44 77 ASN B N 1
ATOM 2159 C CA . ASN B 1 80 ? 44.802 44.146 17.078 1.00 44.17 77 ASN B CA 1
ATOM 2160 C C . ASN B 1 80 ? 44.889 45.665 16.961 1.00 45.72 77 ASN B C 1
ATOM 2161 O O . ASN B 1 80 ? 45.975 46.241 17.044 1.00 47.25 77 ASN B O 1
ATOM 2166 N N . THR B 1 81 ? 43.745 46.309 16.758 1.00 46.05 78 THR B N 1
ATOM 2167 C CA . THR B 1 81 ? 43.700 47.759 16.594 1.00 46.95 78 THR B CA 1
ATOM 2168 C C . THR B 1 81 ? 44.146 48.572 17.802 1.00 46.71 78 THR B C 1
ATOM 2169 O O . THR B 1 81 ? 44.077 49.800 17.783 1.00 46.78 78 THR B O 1
ATOM 2173 N N . LEU B 1 82 ? 44.600 47.901 18.851 1.00 46.18 79 LEU B N 1
ATOM 2174 C CA . LEU B 1 82 ? 45.044 48.608 20.042 1.00 45.34 79 LEU B CA 1
ATOM 2175 C C . LEU B 1 82 ? 46.547 48.849 19.974 1.00 45.25 79 LEU B C 1
ATOM 2176 O O . LEU B 1 82 ? 47.066 49.775 20.596 1.00 45.85 79 LEU B O 1
ATOM 2181 N N . ASN B 1 83 ? 47.241 48.016 19.203 1.00 43.53 80 ASN B N 1
ATOM 2182 C CA . ASN B 1 83 ? 48.688 48.125 19.077 1.00 41.14 80 ASN B CA 1
ATOM 2183 C C . ASN B 1 83 ? 49.196 47.729 17.689 1.00 40.99 80 ASN B C 1
ATOM 2184 O O . ASN B 1 83 ? 50.400 47.582 17.480 1.00 41.71 80 ASN B O 1
ATOM 2189 N N . ASN B 1 84 ? 48.278 47.550 16.747 1.00 39.27 81 ASN B N 1
ATOM 2190 C CA . ASN B 1 84 ? 48.640 47.183 15.382 1.00 39.27 81 ASN B CA 1
ATOM 2191 C C . ASN B 1 84 ? 49.407 45.875 15.229 1.00 37.54 81 ASN B C 1
ATOM 2192 O O . ASN B 1 84 ? 49.997 45.617 14.181 1.00 37.03 81 ASN B O 1
ATOM 2197 N N . VAL B 1 85 ? 49.407 45.052 16.270 1.00 36.07 82 VAL B N 1
ATOM 2198 C CA . VAL B 1 85 ? 50.080 43.766 16.185 1.00 34.32 82 VAL B CA 1
ATOM 2199 C C . VAL B 1 85 ? 49.206 42.880 15.301 1.00 32.74 82 VAL B C 1
ATOM 2200 O O . VAL B 1 85 ? 47.999 42.772 15.513 1.00 31.39 82 VAL B O 1
ATOM 2204 N N . VAL B 1 86 ? 49.814 42.266 14.295 1.00 31.36 83 VAL B N 1
ATOM 2205 C CA . VAL B 1 86 ? 49.079 41.408 13.379 1.00 30.19 83 VAL B CA 1
ATOM 2206 C C . VAL B 1 86 ? 49.492 39.943 13.500 1.00 29.85 83 VAL B C 1
ATOM 2207 O O . VAL B 1 86 ? 50.643 39.635 13.803 1.00 31.16 83 VAL B O 1
ATOM 2211 N N . GLU B 1 87 ? 48.537 39.047 13.278 1.00 27.05 84 GLU B N 1
ATOM 2212 C CA . GLU B 1 87 ? 48.805 37.616 13.299 1.00 24.57 84 GLU B CA 1
ATOM 2213 C C . GLU B 1 87 ? 48.370 37.105 11.937 1.00 24.11 84 GLU B C 1
ATOM 2214 O O . GLU B 1 87 ? 47.252 37.369 11.485 1.00 24.91 84 GLU B O 1
ATOM 2220 N N . LEU B 1 88 ? 49.263 36.388 11.275 1.00 21.19 85 LEU B N 1
ATOM 2221 C CA . LEU B 1 88 ? 48.967 35.852 9.965 1.00 20.43 85 LEU B CA 1
ATOM 2222 C C . LEU B 1 88 ? 48.676 34.361 10.105 1.00 20.50 85 LEU B C 1
ATOM 2223 O O . LEU B 1 88 ? 49.557 33.579 10.459 1.00 20.70 85 LEU B O 1
ATOM 2228 N N . TRP B 1 89 ? 47.432 33.972 9.856 1.00 19.63 86 TRP B N 1
ATOM 2229 C CA . TRP B 1 89 ? 47.049 32.573 9.958 1.00 20.03 86 TRP B CA 1
ATOM 2230 C C . TRP B 1 89 ? 46.846 31.997 8.578 1.00 21.07 86 TRP B C 1
ATOM 2231 O O . TRP B 1 89 ? 46.335 32.679 7.688 1.00 21.16 86 TRP B O 1
ATOM 2242 N N . ALA B 1 90 ? 47.231 30.737 8.404 1.00 20.15 87 ALA B N 1
ATOM 2243 C CA . ALA B 1 90 ? 47.137 30.105 7.099 1.00 19.63 87 ALA B CA 1
ATOM 2244 C C . ALA B 1 90 ? 46.885 28.605 7.109 1.00 21.02 87 ALA B C 1
ATOM 2245 O O . ALA B 1 90 ? 47.269 27.908 8.044 1.00 21.35 87 ALA B O 1
ATOM 2247 N N . LEU B 1 91 ? 46.248 28.113 6.047 1.00 22.69 88 LEU B N 1
ATOM 2248 C CA . LEU B 1 91 ? 45.978 26.688 5.907 1.00 22.92 88 LEU B CA 1
ATOM 2249 C C . LEU B 1 91 ? 47.303 26.047 5.507 1.00 22.51 88 LEU B C 1
ATOM 2250 O O . LEU B 1 91 ? 48.037 26.582 4.681 1.00 21.40 88 LEU B O 1
ATOM 2255 N N . THR B 1 92 ? 47.608 24.901 6.098 1.00 22.61 89 THR B N 1
ATOM 2256 C CA . THR B 1 92 ? 48.856 24.223 5.816 1.00 20.67 89 THR B CA 1
ATOM 2257 C C . THR B 1 92 ? 48.753 23.253 4.659 1.00 21.84 89 THR B C 1
ATOM 2258 O O . THR B 1 92 ? 47.846 22.434 4.617 1.00 21.43 89 THR B O 1
ATOM 2262 N N . TYR B 1 93 ? 49.678 23.360 3.710 1.00 22.06 90 TYR B N 1
ATOM 2263 C CA . TYR B 1 93 ? 49.716 22.431 2.591 1.00 21.36 90 TYR B CA 1
ATOM 2264 C C . TYR B 1 93 ? 50.730 21.384 2.994 1.00 20.41 90 TYR B C 1
ATOM 2265 O O . TYR B 1 93 ? 51.660 21.674 3.741 1.00 21.72 90 TYR B O 1
ATOM 2274 N N . LEU B 1 94 ? 50.559 20.171 2.493 1.00 21.69 91 LEU B N 1
ATOM 2275 C CA . LEU B 1 94 ? 51.516 19.121 2.759 1.00 21.82 91 LEU B CA 1
ATOM 2276 C C . LEU B 1 94 ? 52.333 19.019 1.485 1.00 23.66 91 LEU B C 1
ATOM 2277 O O . LEU B 1 94 ? 51.812 19.239 0.385 1.00 24.20 91 LEU B O 1
ATOM 2282 N N . ARG B 1 95 ? 53.615 18.723 1.622 1.00 22.99 92 ARG B N 1
ATOM 2283 C CA . ARG B 1 95 ? 54.443 18.544 0.447 1.00 23.70 92 ARG B CA 1
ATOM 2284 C C . ARG B 1 95 ? 54.497 17.040 0.234 1.00 25.10 92 ARG B C 1
ATOM 2285 O O . ARG B 1 95 ? 54.094 16.274 1.116 1.00 26.12 92 ARG B O 1
ATOM 2293 N N . TRP B 1 96 ? 54.979 16.611 -0.925 1.00 25.52 93 TRP B N 1
ATOM 2294 C CA . TRP B 1 96 ? 55.023 15.188 -1.238 1.00 26.55 93 TRP B CA 1
ATOM 2295 C C . TRP B 1 96 ? 55.552 14.283 -0.129 1.00 26.55 93 TRP B C 1
ATOM 2296 O O . TRP B 1 96 ? 54.965 13.240 0.140 1.00 27.37 93 TRP B O 1
ATOM 2307 N N . PHE B 1 97 ? 56.647 14.682 0.515 1.00 27.08 94 PHE B N 1
ATOM 2308 C CA . PHE B 1 97 ? 57.254 13.871 1.566 1.00 27.57 94 PHE B CA 1
ATOM 2309 C C . PHE B 1 97 ? 56.476 13.784 2.867 1.00 30.21 94 PHE B C 1
ATOM 2310 O O . PHE B 1 97 ? 56.967 13.235 3.852 1.00 31.90 94 PHE B O 1
ATOM 2318 N N . GLU B 1 98 ? 55.262 14.321 2.876 1.00 30.36 95 GLU B N 1
ATOM 2319 C CA . GLU B 1 98 ? 54.433 14.273 4.068 1.00 29.62 95 GLU B CA 1
ATOM 2320 C C . GLU B 1 98 ? 53.214 13.401 3.823 1.00 29.43 95 GLU B C 1
ATOM 2321 O O . GLU B 1 98 ? 52.390 13.208 4.703 1.00 29.38 95 GLU B O 1
ATOM 2327 N N . VAL B 1 99 ? 53.106 12.881 2.612 1.00 30.89 96 VAL B N 1
ATOM 2328 C CA . VAL B 1 99 ? 51.998 12.016 2.261 1.00 31.45 96 VAL B CA 1
ATOM 2329 C C . VAL B 1 99 ? 52.301 10.628 2.803 1.00 32.97 96 VAL B C 1
ATOM 2330 O O . VAL B 1 99 ? 53.457 10.217 2.857 1.00 33.00 96 VAL B O 1
ATOM 2334 N N . ASN B 1 100 ? 51.265 9.921 3.231 1.00 34.73 97 ASN B N 1
ATOM 2335 C CA . ASN B 1 100 ? 51.435 8.564 3.730 1.00 37.51 97 ASN B CA 1
ATOM 2336 C C . ASN B 1 100 ? 51.452 7.690 2.480 1.00 38.66 97 ASN B C 1
ATOM 2337 O O . ASN B 1 100 ? 50.415 7.459 1.865 1.00 39.17 97 ASN B O 1
ATOM 2342 N N . PRO B 1 101 ? 52.634 7.201 2.083 1.00 41.39 98 PRO B N 1
ATOM 2343 C CA . PRO B 1 101 ? 52.768 6.356 0.891 1.00 43.38 98 PRO B CA 1
ATOM 2344 C C . PRO B 1 101 ? 51.716 5.257 0.807 1.00 44.51 98 PRO B C 1
ATOM 2345 O O . PRO B 1 101 ? 51.012 5.134 -0.195 1.00 45.49 98 PRO B O 1
ATOM 2349 N N . LEU B 1 102 ? 51.617 4.458 1.862 1.00 45.55 99 LEU B N 1
ATOM 2350 C CA . LEU B 1 102 ? 50.660 3.360 1.902 1.00 47.81 99 LEU B CA 1
ATOM 2351 C C . LEU B 1 102 ? 49.248 3.849 1.610 1.00 47.22 99 LEU B C 1
ATOM 2352 O O . LEU B 1 102 ? 48.645 3.458 0.611 1.00 46.67 99 LEU B O 1
ATOM 2357 N N . ALA B 1 103 ? 48.731 4.707 2.485 1.00 47.13 100 ALA B N 1
ATOM 2358 C CA . ALA B 1 103 ? 47.385 5.250 2.337 1.00 46.77 100 ALA B CA 1
ATOM 2359 C C . ALA B 1 103 ? 47.136 5.819 0.947 1.00 47.61 100 ALA B C 1
ATOM 2360 O O . ALA B 1 103 ? 46.083 5.583 0.354 1.00 47.30 100 ALA B O 1
ATOM 2362 N N . HIS B 1 104 ? 48.100 6.572 0.428 1.00 49.20 101 HIS B N 1
ATOM 2363 C CA . HIS B 1 104 ? 47.951 7.165 -0.895 1.00 51.70 101 HIS B CA 1
ATOM 2364 C C . HIS B 1 104 ? 47.868 6.066 -1.947 1.00 54.59 101 HIS B C 1
ATOM 2365 O O . HIS B 1 104 ? 46.909 6.014 -2.723 1.00 54.15 101 HIS B O 1
ATOM 2372 N N . TYR B 1 105 ? 48.875 5.196 -1.980 1.00 57.93 102 TYR B N 1
ATOM 2373 C CA . TYR B 1 105 ? 48.873 4.092 -2.930 1.00 61.27 102 TYR B CA 1
ATOM 2374 C C . TYR B 1 105 ? 47.490 3.488 -2.782 1.00 62.54 102 TYR B C 1
ATOM 2375 O O . TYR B 1 105 ? 46.631 3.628 -3.645 1.00 63.29 102 TYR B O 1
ATOM 2384 N N . ARG B 1 106 ? 47.287 2.862 -1.633 1.00 62.87 103 ARG B N 1
ATOM 2385 C CA . ARG B 1 106 ? 46.044 2.207 -1.262 1.00 63.82 103 ARG B CA 1
ATOM 2386 C C . ARG B 1 106 ? 44.734 2.917 -1.640 1.00 63.72 103 ARG B C 1
ATOM 2387 O O . ARG B 1 106 ? 43.687 2.279 -1.706 1.00 64.07 103 ARG B O 1
ATOM 2395 N N . GLN B 1 107 ? 44.773 4.222 -1.889 1.00 63.74 104 GLN B N 1
ATOM 2396 C CA . GLN B 1 107 ? 43.548 4.941 -2.237 1.00 63.09 104 GLN B CA 1
ATOM 2397 C C . GLN B 1 107 ? 43.332 5.223 -3.720 1.00 64.60 104 GLN B C 1
ATOM 2398 O O . GLN B 1 107 ? 42.199 5.156 -4.196 1.00 63.93 104 GLN B O 1
ATOM 2404 N N . PHE B 1 108 ? 44.408 5.536 -4.442 1.00 66.74 105 PHE B N 1
ATOM 2405 C CA . PHE B 1 108 ? 44.289 5.881 -5.854 1.00 69.93 105 PHE B CA 1
ATOM 2406 C C . PHE B 1 108 ? 44.495 4.790 -6.908 1.00 73.45 105 PHE B C 1
ATOM 2407 O O . PHE B 1 108 ? 43.843 4.821 -7.953 1.00 74.02 105 PHE B O 1
ATOM 2415 N N . ASN B 1 109 ? 45.387 3.838 -6.643 1.00 77.53 106 ASN B N 1
ATOM 2416 C CA . ASN B 1 109 ? 45.665 2.751 -7.587 1.00 82.27 106 ASN B CA 1
ATOM 2417 C C . ASN B 1 109 ? 44.914 1.450 -7.281 1.00 85.11 106 ASN B C 1
ATOM 2418 O O . ASN B 1 109 ? 44.454 0.756 -8.191 1.00 85.35 106 ASN B O 1
ATOM 2423 N N . PRO B 1 110 ? 44.830 1.083 -5.991 1.00 87.89 107 PRO B N 1
ATOM 2424 C CA . PRO B 1 110 ? 44.195 -0.083 -5.372 1.00 90.00 107 PRO B CA 1
ATOM 2425 C C . PRO B 1 110 ? 42.808 -0.647 -5.667 1.00 92.07 107 PRO B C 1
ATOM 2426 O O . PRO B 1 110 ? 41.860 0.016 -6.097 1.00 91.97 107 PRO B O 1
ATOM 2430 N N . ASP B 1 111 ? 42.761 -1.911 -5.276 1.00 94.16 108 ASP B N 1
ATOM 2431 C CA . ASP B 1 111 ? 41.693 -2.896 -5.345 1.00 96.21 108 ASP B CA 1
ATOM 2432 C C . ASP B 1 111 ? 42.648 -4.013 -5.763 1.00 96.91 108 ASP B C 1
ATOM 2433 O O . ASP B 1 111 ? 42.293 -4.947 -6.493 1.00 97.24 108 ASP B O 1
ATOM 2438 N N . ALA B 1 112 ? 43.896 -3.816 -5.322 1.00 96.91 109 ALA B N 1
ATOM 2439 C CA . ALA B 1 112 ? 45.028 -4.710 -5.520 1.00 96.63 109 ALA B CA 1
ATOM 2440 C C . ALA B 1 112 ? 45.135 -5.509 -4.242 1.00 96.73 109 ALA B C 1
ATOM 2441 O O . ALA B 1 112 ? 45.644 -5.016 -3.237 1.00 96.49 109 ALA B O 1
ATOM 2443 N N . ASN B 1 113 ? 44.636 -6.737 -4.299 1.00 96.86 110 ASN B N 1
ATOM 2444 C CA . ASN B 1 113 ? 44.617 -7.644 -3.160 1.00 97.39 110 ASN B CA 1
ATOM 2445 C C . ASN B 1 113 ? 45.899 -7.719 -2.328 1.00 97.41 110 ASN B C 1
ATOM 2446 O O . ASN B 1 113 ? 45.858 -8.123 -1.162 1.00 97.63 110 ASN B O 1
ATOM 2451 N N . ILE B 1 114 ? 47.031 -7.318 -2.906 1.00 97.06 111 ILE B N 1
ATOM 2452 C CA . ILE B 1 114 ? 48.301 -7.405 -2.184 1.00 96.40 111 ILE B CA 1
ATOM 2453 C C . ILE B 1 114 ? 49.111 -6.123 -1.913 1.00 96.14 111 ILE B C 1
ATOM 2454 O O . ILE B 1 114 ? 48.821 -5.050 -2.448 1.00 96.20 111 ILE B O 1
ATOM 2459 N N . LEU B 1 115 ? 50.125 -6.275 -1.056 1.00 95.61 112 LEU B N 1
ATOM 2460 C CA . LEU B 1 115 ? 51.056 -5.218 -0.658 1.00 95.31 112 LEU B CA 1
ATOM 2461 C C . LEU B 1 115 ? 52.437 -5.857 -0.496 1.00 95.57 112 LEU B C 1
ATOM 2462 O O . LEU B 1 115 ? 52.661 -6.614 0.450 1.00 95.13 112 LEU B O 1
ATOM 2467 N N . ASN B 1 116 ? 53.356 -5.554 -1.410 1.00 96.06 113 ASN B N 1
ATOM 2468 C CA . ASN B 1 116 ? 54.722 -6.093 -1.359 1.00 96.60 113 ASN B CA 1
ATOM 2469 C C . ASN B 1 116 ? 55.608 -5.182 -0.495 1.00 96.22 113 ASN B C 1
ATOM 2470 O O . ASN B 1 116 ? 55.386 -3.976 -0.476 1.00 96.75 113 ASN B O 1
ATOM 2475 N N . ARG B 1 117 ? 56.599 -5.758 0.198 1.00 95.95 114 ARG B N 1
ATOM 2476 C CA . ARG B 1 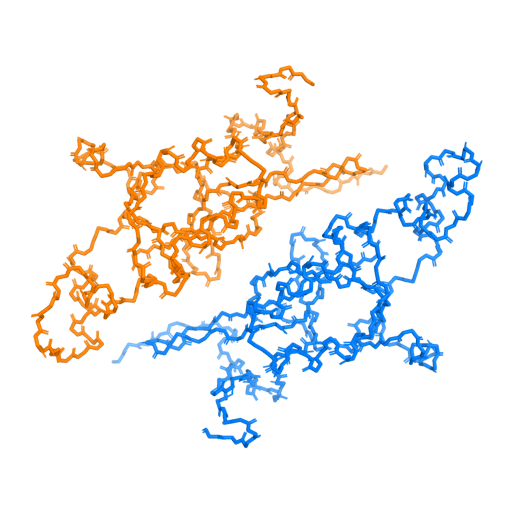117 ? 57.524 -5.008 1.063 1.00 95.60 114 ARG B CA 1
ATOM 2477 C C . ARG B 1 117 ? 56.934 -3.638 1.328 1.00 95.28 114 ARG B C 1
ATOM 2478 O O . ARG B 1 117 ? 57.377 -2.631 0.764 1.00 95.80 114 ARG B O 1
ATOM 2486 N N . PRO B 1 118 ? 55.928 -3.586 2.216 1.00 94.38 115 PRO B N 1
ATOM 2487 C CA . PRO B 1 118 ? 55.201 -2.374 2.609 1.00 93.47 115 PRO B CA 1
ATOM 2488 C C . PRO B 1 118 ? 56.003 -1.094 2.552 1.00 92.33 115 PRO B C 1
ATOM 2489 O O . PRO B 1 118 ? 56.422 -0.652 1.480 1.00 92.43 115 PRO B O 1
ATOM 2493 N N . LEU B 1 119 ? 56.189 -0.503 3.722 1.00 90.73 116 LEU B N 1
ATOM 2494 C CA . LEU B 1 119 ? 56.939 0.726 3.891 1.00 89.45 116 LEU B CA 1
ATOM 2495 C C . LEU B 1 119 ? 57.901 1.083 2.753 1.00 88.17 116 LEU B C 1
ATOM 2496 O O . LEU B 1 119 ? 57.631 2.007 1.981 1.00 88.60 116 LEU B O 1
ATOM 2501 N N . ASN B 1 120 ? 58.999 0.342 2.634 1.00 86.08 117 ASN B N 1
ATOM 2502 C CA . ASN B 1 120 ? 59.995 0.612 1.598 1.00 84.43 117 ASN B CA 1
ATOM 2503 C C . ASN B 1 120 ? 59.546 0.660 0.133 1.00 82.93 117 ASN B C 1
ATOM 2504 O O . ASN B 1 120 ? 59.956 1.551 -0.611 1.00 82.21 117 ASN B O 1
ATOM 2509 N N . TYR B 1 121 ? 58.718 -0.284 -0.295 1.00 81.45 118 TYR B N 1
ATOM 2510 C CA . TYR B 1 121 ? 58.263 -0.289 -1.686 1.00 79.73 118 TYR B CA 1
ATOM 2511 C C . TYR B 1 121 ? 57.380 0.925 -1.962 1.00 78.89 118 TYR B C 1
ATOM 2512 O O . TYR B 1 121 ? 57.404 1.488 -3.056 1.00 78.76 118 TYR B O 1
ATOM 2521 N N . TYR B 1 122 ? 56.614 1.329 -0.955 1.00 77.54 119 TYR B N 1
ATOM 2522 C CA . TYR B 1 122 ? 55.718 2.464 -1.085 1.00 76.00 119 TYR B CA 1
ATOM 2523 C C . TYR B 1 122 ? 56.430 3.798 -0.987 1.00 74.77 119 TYR B C 1
ATOM 2524 O O . TYR B 1 122 ? 56.122 4.728 -1.730 1.00 73.96 119 TYR B O 1
ATOM 2533 N N . ASN B 1 123 ? 57.391 3.881 -0.077 1.00 73.81 120 ASN B N 1
ATOM 2534 C CA . ASN B 1 123 ? 58.158 5.103 0.098 1.00 73.34 120 ASN B CA 1
ATOM 2535 C C . ASN B 1 123 ? 58.978 5.381 -1.153 1.00 72.42 120 ASN B C 1
ATOM 2536 O O . ASN B 1 123 ? 59.043 6.517 -1.625 1.00 71.84 120 ASN B O 1
ATOM 2541 N N . LYS B 1 124 ? 59.596 4.333 -1.688 1.00 71.39 121 LYS B N 1
ATOM 2542 C CA . LYS B 1 124 ? 60.422 4.451 -2.882 1.00 70.08 121 LYS B CA 1
ATOM 2543 C C . LYS B 1 124 ? 59.564 4.694 -4.119 1.00 67.96 121 LYS B C 1
ATOM 2544 O O . LYS B 1 124 ? 59.903 5.528 -4.959 1.00 68.20 121 LYS B O 1
ATOM 2550 N N . LEU B 1 125 ? 58.452 3.974 -4.234 1.00 65.21 122 LEU B N 1
ATOM 2551 C CA . LEU B 1 125 ? 57.573 4.144 -5.387 1.00 63.14 122 LEU B CA 1
ATOM 2552 C C . LEU B 1 125 ? 57.002 5.554 -5.458 1.00 61.51 122 LEU B C 1
ATOM 2553 O O . LEU B 1 125 ? 57.148 6.243 -6.473 1.00 61.35 122 LEU B O 1
ATOM 2558 N N . PHE B 1 126 ? 56.349 5.977 -4.379 1.00 58.77 123 PHE B N 1
ATOM 2559 C CA . PHE B 1 126 ? 55.748 7.304 -4.334 1.00 56.17 123 PHE B CA 1
ATOM 2560 C C . PHE B 1 126 ? 56.756 8.405 -4.640 1.00 55.81 123 PHE B C 1
ATOM 2561 O O . PHE B 1 126 ? 56.534 9.231 -5.525 1.00 56.16 123 PHE B O 1
ATOM 2569 N N . SER B 1 127 ? 57.863 8.416 -3.905 1.00 55.55 124 SER B N 1
ATOM 2570 C CA . SER B 1 127 ? 58.886 9.433 -4.096 1.00 56.62 124 SER B CA 1
ATOM 2571 C C . SER B 1 127 ? 59.417 9.465 -5.523 1.00 56.82 124 SER B C 1
ATOM 2572 O O . SER B 1 127 ? 59.888 10.498 -5.997 1.00 57.37 124 SER B O 1
ATOM 2575 N N . GLU B 1 128 ? 59.338 8.333 -6.210 1.00 56.78 125 GLU B N 1
ATOM 2576 C CA . GLU B 1 128 ? 59.840 8.259 -7.573 1.00 56.61 125 GLU B CA 1
ATOM 2577 C C . GLU B 1 128 ? 58.797 8.541 -8.645 1.00 54.26 125 GLU B C 1
ATOM 2578 O O . GLU B 1 128 ? 59.143 8.818 -9.794 1.00 54.36 125 GLU B O 1
ATOM 2584 N N . THR B 1 129 ? 57.523 8.490 -8.275 1.00 50.77 126 THR B N 1
ATOM 2585 C CA . THR B 1 129 ? 56.468 8.736 -9.246 1.00 48.14 126 THR B CA 1
ATOM 2586 C C . THR B 1 129 ? 55.605 9.952 -8.924 1.00 45.25 126 THR B C 1
ATOM 2587 O O . THR B 1 129 ? 54.858 10.433 -9.773 1.00 44.08 126 THR B O 1
ATOM 2591 N N . ALA B 1 130 ? 55.715 10.454 -7.700 1.00 41.65 127 ALA B N 1
ATOM 2592 C CA . ALA B 1 130 ? 54.922 11.601 -7.281 1.00 37.58 127 ALA B CA 1
ATOM 2593 C C . ALA B 1 130 ? 55.442 12.908 -7.853 1.00 34.72 127 ALA B C 1
ATOM 2594 O O . ALA B 1 130 ? 56.636 13.065 -8.091 1.00 33.73 127 ALA B O 1
ATOM 2596 N N . ASN B 1 131 ? 54.530 13.843 -8.088 1.00 32.85 128 ASN B N 1
ATOM 2597 C CA . ASN B 1 131 ? 54.911 15.156 -8.586 1.00 30.78 128 ASN B CA 1
ATOM 2598 C C . ASN B 1 131 ? 55.369 15.914 -7.345 1.00 29.04 128 ASN B C 1
ATOM 2599 O O . ASN B 1 131 ? 54.558 16.278 -6.498 1.00 30.38 128 ASN B O 1
ATOM 2604 N N . L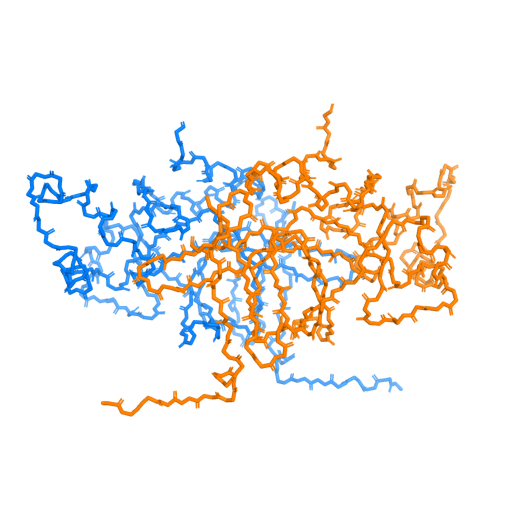YS B 1 132 ? 56.671 16.140 -7.229 1.00 29.51 129 LYS B N 1
ATOM 2605 C CA . LYS B 1 132 ? 57.205 16.829 -6.064 1.00 30.21 129 LYS B CA 1
ATOM 2606 C C . LYS B 1 132 ? 56.704 18.258 -5.929 1.00 28.96 129 LYS B C 1
ATOM 2607 O O . LYS B 1 132 ? 56.932 18.908 -4.913 1.00 29.61 129 LYS B O 1
ATOM 2613 N N . ASN B 1 133 ? 56.012 18.751 -6.948 1.00 28.21 130 ASN B N 1
ATOM 2614 C CA . ASN B 1 133 ? 55.485 20.103 -6.876 1.00 26.74 130 ASN B CA 1
ATOM 2615 C C . ASN B 1 133 ? 53.979 20.107 -6.754 1.00 26.71 130 ASN B C 1
ATOM 2616 O O . ASN B 1 133 ? 53.313 21.109 -7.018 1.00 26.64 130 ASN B O 1
ATOM 2621 N N . GLU B 1 134 ? 53.447 18.959 -6.353 1.00 26.49 131 GLU B N 1
ATOM 2622 C CA . GLU B 1 134 ? 52.026 18.844 -6.117 1.00 26.73 131 GLU B CA 1
ATOM 2623 C C . GLU B 1 134 ? 51.894 18.958 -4.605 1.00 25.98 131 GLU B C 1
ATOM 2624 O O . GLU B 1 134 ? 52.524 18.201 -3.858 1.00 26.64 131 GLU B O 1
ATOM 2630 N N . LEU B 1 135 ? 51.093 19.914 -4.159 1.00 24.09 132 LEU B N 1
ATOM 2631 C CA . LEU B 1 135 ? 50.871 20.116 -2.741 1.00 23.03 132 LEU B CA 1
ATOM 2632 C C . LEU B 1 135 ? 49.512 19.539 -2.416 1.00 24.80 132 LEU B C 1
ATOM 2633 O O . LEU B 1 135 ? 48.711 19.257 -3.307 1.00 26.55 132 LEU B O 1
ATOM 2638 N N . TYR B 1 136 ? 49.255 19.348 -1.134 1.00 23.11 133 TYR B N 1
ATOM 2639 C CA . TYR B 1 136 ? 47.979 18.828 -0.715 1.00 22.69 133 TYR B CA 1
ATOM 2640 C C . TYR B 1 136 ? 47.493 19.765 0.363 1.00 23.81 133 TYR B C 1
ATOM 2641 O O . TYR B 1 136 ? 48.173 19.993 1.362 1.00 23.52 133 TYR B O 1
ATOM 2650 N N . LEU B 1 137 ? 46.321 20.332 0.145 1.00 23.79 134 LEU B N 1
ATOM 2651 C CA . LEU B 1 137 ? 45.761 21.250 1.110 1.00 25.53 134 LEU B CA 1
ATOM 2652 C C . LEU B 1 137 ? 45.308 20.470 2.331 1.00 25.72 134 LEU B C 1
ATOM 2653 O O . LEU B 1 137 ? 45.012 19.273 2.240 1.00 25.84 134 LEU B O 1
ATOM 2658 N N . THR B 1 138 ? 45.298 21.143 3.477 1.00 23.93 135 THR B N 1
ATOM 2659 C CA . THR B 1 138 ? 44.794 20.558 4.714 1.00 22.82 135 THR B CA 1
ATOM 2660 C C . THR B 1 138 ? 44.069 21.733 5.350 1.00 23.20 135 THR B C 1
ATOM 2661 O O . THR B 1 138 ? 44.371 22.884 5.022 1.00 20.14 135 THR B O 1
ATOM 2665 N N . ALA B 1 139 ? 43.118 21.456 6.238 1.00 21.43 136 ALA B N 1
ATOM 2666 C CA . ALA B 1 139 ? 42.363 22.524 6.891 1.00 23.18 136 ALA B CA 1
ATOM 2667 C C . ALA B 1 139 ? 43.031 22.961 8.191 1.00 22.14 136 ALA B C 1
ATOM 2668 O O . ALA B 1 139 ? 42.477 23.749 8.956 1.00 21.80 136 ALA B O 1
ATOM 2670 N N . GLU B 1 140 ? 44.231 22.444 8.425 1.00 21.79 137 GLU B N 1
ATOM 2671 C CA . GLU B 1 140 ? 44.978 22.733 9.642 1.00 19.97 137 GLU B CA 1
ATOM 2672 C C . GLU B 1 140 ? 45.660 24.090 9.608 1.00 19.52 137 GLU B C 1
ATOM 2673 O O . GLU B 1 140 ? 46.581 24.321 8.823 1.00 21.01 137 GLU B O 1
ATOM 2679 N N . LEU B 1 141 ? 45.212 24.980 10.481 1.00 19.82 138 LEU B N 1
ATOM 2680 C CA . LEU B 1 141 ? 45.755 26.326 10.546 1.00 19.48 138 LEU B CA 1
ATOM 2681 C C . LEU B 1 141 ? 47.072 26.416 11.310 1.00 20.63 138 LEU B C 1
ATOM 2682 O O . LEU B 1 141 ? 47.299 25.686 12.272 1.00 19.20 138 LEU B O 1
ATOM 2687 N N . ALA B 1 142 ? 47.936 27.321 10.852 1.00 20.35 139 ALA B N 1
ATOM 2688 C CA . ALA B 1 142 ? 49.227 27.576 11.475 1.00 19.78 139 ALA B CA 1
ATOM 2689 C C . ALA B 1 142 ? 49.434 29.084 11.424 1.00 19.80 139 ALA B C 1
ATOM 2690 O O . ALA B 1 142 ? 48.981 29.749 10.483 1.00 20.58 139 ALA B O 1
ATOM 2692 N N . GLU B 1 143 ? 50.088 29.626 12.444 1.00 18.70 140 GLU B N 1
ATOM 2693 C CA . GLU B 1 143 ? 50.366 31.054 12.489 1.00 19.12 140 GLU B CA 1
ATOM 2694 C C . GLU B 1 143 ? 51.739 31.248 11.865 1.00 18.75 140 GLU B C 1
ATOM 2695 O O . GLU B 1 143 ? 52.698 30.581 12.233 1.00 18.89 140 GLU B O 1
ATOM 2701 N N . LEU B 1 144 ? 51.827 32.165 10.916 1.00 19.96 141 LEU B N 1
ATOM 2702 C CA . LEU B 1 144 ? 53.082 32.406 10.236 1.00 21.48 141 LEU B CA 1
ATOM 2703 C C . LEU B 1 144 ? 53.707 33.704 10.693 1.00 20.75 141 LEU B C 1
ATOM 2704 O O . LEU B 1 144 ? 53.024 34.579 11.221 1.00 21.87 141 LEU B O 1
ATOM 2709 N N . GLN B 1 145 ? 55.012 33.815 10.496 1.00 20.42 142 GLN B N 1
ATOM 2710 C CA . GLN B 1 145 ? 55.731 35.031 10.848 1.00 21.61 142 GLN B CA 1
ATOM 2711 C C . GLN B 1 145 ? 56.297 35.602 9.558 1.00 20.93 142 GLN B C 1
ATOM 2712 O O . GLN B 1 145 ? 56.936 34.889 8.781 1.00 22.91 142 GLN B O 1
ATOM 2718 N N . LEU B 1 146 ? 56.054 36.884 9.330 1.00 21.02 143 LEU B N 1
ATOM 2719 C CA . LEU B 1 146 ? 56.528 37.553 8.126 1.00 20.84 143 LEU B CA 1
ATOM 2720 C C . LEU B 1 146 ? 58.036 37.445 7.949 1.00 20.57 143 LEU B C 1
ATOM 2721 O O . LEU B 1 146 ? 58.523 37.416 6.823 1.00 21.17 143 LEU B O 1
ATOM 2726 N N . PHE B 1 147 ? 58.784 37.388 9.046 1.00 18.86 144 PHE B N 1
ATOM 2727 C CA . PHE B 1 147 ? 60.224 37.279 8.908 1.00 19.95 144 PHE B CA 1
ATOM 2728 C C . PHE B 1 147 ? 60.651 35.933 8.313 1.00 20.95 144 PHE B C 1
ATOM 2729 O O . PHE B 1 147 ? 61.836 35.701 8.080 1.00 20.84 144 PHE B O 1
ATOM 2737 N N . ASN B 1 148 ? 59.686 35.052 8.061 1.00 19.42 145 ASN B N 1
ATOM 2738 C CA . ASN B 1 148 ? 59.990 33.758 7.460 1.00 19.71 145 ASN B CA 1
ATOM 2739 C C . ASN B 1 148 ? 59.383 33.643 6.066 1.00 19.78 145 ASN B C 1
ATOM 2740 O O . ASN B 1 148 ? 59.434 32.587 5.441 1.00 20.03 145 ASN B O 1
ATOM 2745 N N . PHE B 1 149 ? 58.799 34.734 5.586 1.00 21.47 146 PHE B N 1
ATOM 2746 C CA . PHE B 1 149 ? 58.200 34.742 4.258 1.00 23.39 146 PHE B CA 1
ATOM 2747 C C . PHE B 1 149 ? 59.302 34.630 3.212 1.00 24.10 146 PHE B C 1
ATOM 2748 O O . PHE B 1 149 ? 60.347 35.263 3.334 1.00 24.84 146 PHE B O 1
ATOM 2756 N N . ILE B 1 150 ? 59.080 33.808 2.194 1.00 25.49 147 ILE B N 1
ATOM 2757 C CA . ILE B 1 150 ? 60.069 33.654 1.135 1.00 26.29 147 ILE B CA 1
ATOM 2758 C C . ILE B 1 150 ? 59.568 34.262 -0.175 1.00 26.57 147 ILE B C 1
ATOM 2759 O O . ILE B 1 150 ? 60.236 35.107 -0.769 1.00 27.77 147 ILE B O 1
ATOM 2764 N N . ARG B 1 151 ? 58.397 33.833 -0.627 1.00 26.48 148 ARG B N 1
ATOM 2765 C CA . ARG B 1 151 ? 57.832 34.359 -1.864 1.00 27.66 148 ARG B CA 1
ATOM 2766 C C . ARG B 1 151 ? 56.383 33.931 -1.981 1.00 26.86 148 ARG B C 1
ATOM 2767 O O . ARG B 1 151 ? 55.931 33.041 -1.262 1.00 26.58 148 ARG B O 1
ATOM 2775 N N . VAL B 1 152 ? 55.646 34.586 -2.869 1.00 27.08 149 VAL B N 1
ATOM 2776 C CA . VAL B 1 152 ? 54.252 34.232 -3.083 1.00 25.76 149 VAL B CA 1
ATOM 2777 C C . VAL B 1 152 ? 54.252 32.972 -3.944 1.00 26.26 149 VAL B C 1
ATOM 2778 O O . VAL B 1 152 ? 54.961 32.900 -4.948 1.00 25.28 149 VAL B O 1
ATOM 2782 N N . ALA B 1 153 ? 53.478 31.972 -3.544 1.00 26.42 150 ALA B N 1
ATOM 2783 C CA . ALA B 1 153 ? 53.418 30.737 -4.312 1.00 26.12 150 ALA B CA 1
ATOM 2784 C C . ALA B 1 153 ? 52.342 30.846 -5.376 1.00 25.84 150 ALA B C 1
ATOM 2785 O O . ALA B 1 153 ? 51.360 31.567 -5.213 1.00 23.28 150 ALA B O 1
ATOM 2787 N N . ASN B 1 154 ? 52.545 30.134 -6.474 1.00 25.58 151 ASN B N 1
ATOM 2788 C CA . ASN B 1 154 ? 51.581 30.115 -7.559 1.00 27.00 151 ASN B CA 1
ATOM 2789 C C . ASN B 1 154 ? 51.015 28.701 -7.577 1.00 26.73 151 ASN B C 1
ATOM 2790 O O . ASN B 1 154 ? 51.609 27.792 -8.151 1.00 24.70 151 ASN B O 1
ATOM 2795 N N . VAL B 1 155 ? 49.877 28.523 -6.913 1.00 28.93 152 VAL B N 1
ATOM 2796 C CA . VAL B 1 155 ? 49.215 27.223 -6.823 1.00 30.98 152 VAL B CA 1
ATOM 2797 C C . VAL B 1 155 ? 48.037 27.153 -7.796 1.00 32.13 152 VAL B C 1
ATOM 2798 O O . VAL B 1 155 ? 47.106 27.960 -7.726 1.00 34.28 152 VAL B O 1
ATOM 2802 N N . MET B 1 156 ? 48.077 26.168 -8.688 1.00 30.89 153 MET B N 1
ATOM 2803 C CA . MET B 1 156 ? 47.053 25.999 -9.713 1.00 30.50 153 MET B CA 1
ATOM 2804 C C . MET B 1 156 ? 46.465 24.594 -9.738 1.00 31.54 153 MET B C 1
ATOM 2805 O O . MET B 1 156 ? 47.028 23.665 -9.155 1.00 32.22 153 MET B O 1
ATOM 2810 N N . ASP B 1 157 ? 45.338 24.435 -10.430 1.00 32.19 154 ASP B N 1
ATOM 2811 C CA . ASP B 1 157 ? 44.711 23.126 -10.534 1.00 34.01 154 ASP B CA 1
ATOM 2812 C C . ASP B 1 157 ? 45.478 22.280 -11.544 1.00 33.32 154 ASP B C 1
ATOM 2813 O O . ASP B 1 157 ? 46.407 22.763 -12.195 1.00 32.76 154 ASP B O 1
ATOM 2818 N N . GLY B 1 158 ? 45.082 21.019 -11.669 1.00 34.06 155 GLY B N 1
ATOM 2819 C CA . GLY B 1 158 ? 45.751 20.105 -12.579 1.00 36.45 155 GLY B CA 1
ATOM 2820 C C . GLY B 1 158 ? 45.767 20.475 -14.051 1.00 38.46 155 GLY B C 1
ATOM 2821 O O . GLY B 1 158 ? 46.729 20.163 -14.753 1.00 40.16 155 GLY B O 1
ATOM 2822 N N . SER B 1 159 ? 44.716 21.131 -14.534 1.00 38.94 156 SER B N 1
ATOM 2823 C CA . SER B 1 159 ? 44.669 21.507 -15.942 1.00 40.77 156 SER B CA 1
ATOM 2824 C C . SER B 1 159 ? 45.719 22.566 -16.257 1.00 40.69 156 SER B C 1
ATOM 2825 O O . SER B 1 159 ? 46.510 22.406 -17.189 1.00 40.62 156 SER B O 1
ATOM 2828 N N . LYS B 1 160 ? 45.736 23.646 -15.481 1.00 40.21 157 LYS B N 1
ATOM 2829 C CA . LYS B 1 160 ? 46.714 24.700 -15.711 1.00 39.36 157 LYS B CA 1
ATOM 2830 C C . LYS B 1 160 ? 48.132 24.160 -15.603 1.00 38.28 157 LYS B C 1
ATOM 2831 O O . LYS B 1 160 ? 49.019 24.583 -16.341 1.00 38.27 157 LYS B O 1
ATOM 2837 N N . TRP B 1 161 ? 48.341 23.213 -14.693 1.00 38.56 158 TRP B N 1
ATOM 2838 C CA . TRP B 1 161 ? 49.666 22.637 -14.498 1.00 37.69 158 TRP B CA 1
ATOM 2839 C C . TRP B 1 161 ? 50.186 21.895 -15.730 1.00 39.27 158 TRP B C 1
ATOM 2840 O O . TRP B 1 161 ? 51.362 22.011 -16.076 1.00 36.36 158 TRP B O 1
ATOM 2851 N N . GLU B 1 162 ? 49.319 21.132 -16.390 1.00 43.35 159 GLU B N 1
ATOM 2852 C CA . GLU B 1 162 ? 49.732 20.408 -17.592 1.00 47.05 159 GLU B CA 1
ATOM 2853 C C . GLU B 1 162 ? 50.151 21.402 -18.665 1.00 47.11 159 GLU B C 1
ATOM 2854 O O . GLU B 1 162 ? 51.103 21.171 -19.405 1.00 46.39 159 GLU B O 1
ATOM 2860 N N . VAL B 1 163 ? 49.434 22.514 -18.738 1.00 47.45 160 VAL B N 1
ATOM 2861 C CA . VAL B 1 163 ? 49.736 23.542 -19.719 1.00 50.35 160 VAL B CA 1
ATOM 2862 C C . VAL B 1 163 ? 51.090 24.179 -19.426 1.00 52.60 160 VAL B C 1
ATOM 2863 O O . VAL B 1 163 ? 51.905 24.389 -20.327 1.00 52.25 160 VAL B O 1
ATOM 2867 N N . LEU B 1 164 ? 51.322 24.473 -18.152 1.00 54.46 161 LEU B N 1
ATOM 2868 C CA . LEU B 1 164 ? 52.552 25.112 -17.713 1.00 56.55 161 LEU B CA 1
ATOM 2869 C C . LEU B 1 164 ? 53.664 24.093 -17.489 1.00 58.12 161 LEU B C 1
ATOM 2870 O O . LEU B 1 164 ? 54.809 24.454 -17.224 1.00 56.86 161 LEU B O 1
ATOM 2875 N N . LYS B 1 165 ? 53.310 22.819 -17.614 1.00 61.03 162 LYS B N 1
ATOM 2876 C CA . LYS B 1 165 ? 54.230 21.705 -17.401 1.00 63.67 162 LYS B CA 1
ATOM 2877 C C . LYS B 1 165 ? 55.715 21.949 -17.666 1.00 62.92 162 LYS B C 1
ATOM 2878 O O . LYS B 1 165 ? 56.521 21.948 -16.735 1.00 64.63 162 LYS B O 1
ATOM 2884 N N . GLY B 1 166 ? 56.079 22.153 -18.927 1.00 61.22 163 GLY B N 1
ATOM 2885 C CA . GLY B 1 166 ? 57.481 22.352 -19.256 1.00 58.51 163 GLY B CA 1
ATOM 2886 C C . GLY B 1 166 ? 58.134 23.657 -18.841 1.00 57.07 163 GLY B C 1
ATOM 2887 O O . GLY B 1 166 ? 59.348 23.807 -18.973 1.00 57.14 163 GLY B O 1
ATOM 2888 N N . ASN B 1 167 ? 57.352 24.596 -18.322 1.00 55.50 164 ASN B N 1
ATOM 2889 C CA . ASN B 1 167 ? 57.895 25.893 -17.934 1.00 53.67 164 ASN B CA 1
ATOM 2890 C C . ASN B 1 167 ? 57.615 26.254 -16.482 1.00 53.08 164 ASN B C 1
ATOM 2891 O O . ASN B 1 167 ? 57.098 27.334 -16.200 1.00 54.32 164 ASN B O 1
ATOM 2896 N N . VAL B 1 168 ? 57.965 25.372 -15.555 1.00 50.59 165 VAL B N 1
ATOM 2897 C CA . VAL B 1 168 ? 57.696 25.659 -14.156 1.00 48.90 165 VAL B CA 1
ATOM 2898 C C . VAL B 1 168 ? 58.911 26.057 -13.331 1.00 47.29 165 VAL B C 1
ATOM 2899 O O . VAL B 1 168 ? 60.023 25.567 -13.546 1.00 46.78 165 VAL B O 1
ATOM 2903 N N . ASP B 1 169 ? 58.681 26.972 -12.396 1.00 43.80 166 ASP B N 1
ATOM 2904 C CA . ASP B 1 169 ? 59.711 27.425 -11.478 1.00 41.49 166 ASP B CA 1
ATOM 2905 C C . ASP B 1 169 ? 59.502 26.523 -10.262 1.00 40.23 166 ASP B C 1
ATOM 2906 O O . ASP B 1 169 ? 58.542 26.693 -9.505 1.00 39.96 166 ASP B O 1
ATOM 2911 N N . PRO B 1 170 ? 60.399 25.544 -10.068 1.00 39.20 167 PRO B N 1
ATOM 2912 C CA . PRO B 1 170 ? 60.353 24.576 -8.967 1.00 38.70 167 PRO B CA 1
ATOM 2913 C C . PRO B 1 170 ? 60.092 25.085 -7.549 1.00 39.18 167 PRO B C 1
ATOM 2914 O O . PRO B 1 170 ? 59.632 24.321 -6.699 1.00 39.13 167 PRO B O 1
ATOM 2918 N N . GLU B 1 171 ? 60.366 26.356 -7.278 1.00 38.80 168 GLU B N 1
ATOM 2919 C CA . GLU B 1 171 ? 60.134 26.864 -5.930 1.00 38.77 168 GLU B CA 1
ATOM 2920 C C . GLU B 1 171 ? 59.057 27.937 -5.831 1.00 36.96 168 GLU B C 1
ATOM 2921 O O . GLU B 1 171 ? 58.940 28.616 -4.807 1.00 36.89 168 GLU B O 1
ATOM 2927 N N . ARG B 1 172 ? 58.264 28.085 -6.885 1.00 33.87 169 ARG B N 1
ATOM 2928 C CA . ARG B 1 172 ? 57.200 29.080 -6.886 1.00 32.37 169 ARG B CA 1
ATOM 2929 C C . ARG B 1 172 ? 55.894 28.503 -7.423 1.00 29.55 169 ARG B C 1
ATOM 2930 O O . ARG B 1 172 ? 54.810 28.854 -6.953 1.00 27.90 169 ARG B O 1
ATOM 2938 N N . ASP B 1 173 ? 56.012 27.604 -8.395 1.00 26.53 170 ASP B N 1
ATOM 2939 C CA . ASP B 1 173 ? 54.857 26.989 -9.040 1.00 26.67 170 ASP B CA 1
ATOM 2940 C C . ASP B 1 173 ? 54.495 25.616 -8.493 1.00 25.02 170 ASP B C 1
ATOM 2941 O O . ASP B 1 173 ? 55.324 24.703 -8.448 1.00 25.49 170 ASP B O 1
ATOM 2946 N N . PHE B 1 174 ? 53.238 25.475 -8.089 1.00 23.93 171 PHE B N 1
ATOM 2947 C CA . PHE B 1 174 ? 52.749 24.222 -7.542 1.00 23.70 171 PHE B CA 1
ATOM 2948 C C . PHE B 1 174 ? 51.354 23.936 -8.049 1.00 24.55 171 PHE B C 1
ATOM 2949 O O . PHE B 1 174 ? 50.634 24.841 -8.476 1.00 25.49 171 PHE B O 1
ATOM 2957 N N . THR B 1 175 ? 50.975 22.669 -7.998 1.00 23.78 172 THR B N 1
ATOM 2958 C CA . THR B 1 175 ? 49.653 22.274 -8.418 1.00 25.56 172 THR B CA 1
ATOM 2959 C C . THR B 1 175 ? 48.994 21.533 -7.266 1.00 26.76 172 THR B C 1
ATOM 2960 O O . THR B 1 175 ? 49.657 20.817 -6.512 1.00 26.39 172 THR B O 1
ATOM 2964 N N . VAL B 1 176 ? 47.690 21.723 -7.123 1.00 26.83 173 VAL B N 1
ATOM 2965 C CA . VAL B 1 176 ? 46.942 21.066 -6.069 1.00 28.85 173 VAL B CA 1
ATOM 2966 C C . VAL B 1 176 ? 45.662 20.483 -6.632 1.00 29.89 173 VAL B C 1
ATOM 2967 O O . VAL B 1 176 ? 44.957 21.139 -7.399 1.00 29.45 173 VAL B O 1
ATOM 2971 N N . ARG B 1 177 ? 45.367 19.245 -6.262 1.00 31.98 174 ARG B N 1
ATOM 2972 C CA . ARG B 1 177 ? 44.139 18.608 -6.715 1.00 35.18 174 ARG B CA 1
ATOM 2973 C C . ARG B 1 177 ? 43.388 17.954 -5.560 1.00 35.31 174 ARG B C 1
ATOM 2974 O O . ARG B 1 177 ? 42.231 17.561 -5.712 1.00 34.59 174 ARG B O 1
ATOM 2982 N N . TYR B 1 178 ? 44.036 17.850 -4.400 1.00 33.40 175 TYR B N 1
ATOM 2983 C CA . TYR B 1 178 ? 43.385 17.242 -3.249 1.00 31.52 175 TYR B CA 1
ATOM 2984 C C . TYR B 1 178 ? 43.592 17.977 -1.938 1.00 32.16 175 TYR B C 1
ATOM 2985 O O . TYR B 1 178 ? 44.579 18.690 -1.743 1.00 30.82 175 TYR B O 1
ATOM 2994 N N . ILE B 1 179 ? 42.637 17.784 -1.037 1.00 31.27 176 ILE B N 1
ATOM 2995 C CA . ILE B 1 179 ? 42.736 18.309 0.308 1.00 31.05 176 ILE B CA 1
ATOM 2996 C C . ILE B 1 179 ? 42.808 16.979 1.038 1.00 32.15 176 ILE B C 1
ATOM 2997 O O . ILE B 1 179 ? 42.250 15.989 0.559 1.00 34.59 176 ILE B O 1
ATOM 3002 N N . CYS B 1 180 ? 43.514 16.926 2.157 1.00 31.58 177 CYS B N 1
ATOM 3003 C CA . CYS B 1 180 ? 43.604 15.687 2.910 1.00 29.07 177 CYS B CA 1
ATOM 3004 C C . CYS B 1 180 ? 43.853 16.002 4.374 1.00 30.36 177 CYS B C 1
ATOM 3005 O O . CYS B 1 180 ? 43.949 17.172 4.758 1.00 28.82 177 CYS B O 1
ATOM 3008 N N . GLU B 1 181 ? 43.929 14.957 5.189 1.00 29.23 178 GLU B N 1
ATOM 3009 C CA . GLU B 1 181 ? 44.188 15.112 6.612 1.00 29.27 178 GLU B CA 1
ATOM 3010 C C . GLU B 1 181 ? 45.657 15.482 6.793 1.00 27.49 178 GLU B C 1
ATOM 3011 O O . GLU B 1 181 ? 46.491 15.180 5.937 1.00 28.22 178 GLU B O 1
ATOM 3017 N N . PRO B 1 182 ? 45.993 16.151 7.905 1.00 26.08 179 PRO B N 1
ATOM 3018 C CA . PRO B 1 182 ? 47.385 16.539 8.154 1.00 25.63 179 PRO B CA 1
ATOM 3019 C C . PRO B 1 182 ? 48.327 15.334 8.145 1.00 25.54 179 PRO B C 1
ATOM 3020 O O . PRO B 1 182 ? 49.522 15.484 7.909 1.00 25.70 179 PRO B O 1
ATOM 3024 N N . THR B 1 183 ? 47.782 14.145 8.394 1.00 25.01 180 THR B N 1
ATOM 3025 C CA . THR B 1 183 ? 48.576 12.916 8.411 1.00 26.25 180 THR B CA 1
ATOM 3026 C C . THR B 1 183 ? 48.891 12.390 7.006 1.00 28.56 180 THR B C 1
ATOM 3027 O O . THR B 1 183 ? 49.460 11.306 6.850 1.00 26.62 180 THR B O 1
ATOM 3031 N N . GLY B 1 184 ? 48.505 13.153 5.987 1.00 30.38 181 GLY B N 1
ATOM 3032 C CA . GLY B 1 184 ? 48.781 12.749 4.619 1.00 31.66 181 GLY B CA 1
ATOM 3033 C C . GLY B 1 184 ? 47.981 11.567 4.107 1.00 31.75 181 GLY B C 1
ATOM 3034 O O . GLY B 1 184 ? 48.508 10.706 3.398 1.00 29.15 181 GLY B O 1
ATOM 3035 N N . GLU B 1 185 ? 46.705 11.525 4.464 1.00 32.68 182 GLU B N 1
ATOM 3036 C CA . GLU B 1 185 ? 45.821 10.456 4.019 1.00 34.93 182 GLU B CA 1
ATOM 3037 C C . GLU B 1 185 ? 44.412 11.004 3.859 1.00 35.18 182 GLU B C 1
ATOM 3038 O O . GLU B 1 185 ? 44.114 12.111 4.321 1.00 35.59 182 GLU B O 1
ATOM 3044 N N . LYS B 1 186 ? 43.554 10.221 3.207 1.00 34.61 183 LYS B N 1
ATOM 3045 C CA . LYS B 1 186 ? 42.168 10.601 2.957 1.00 34.59 183 LYS B CA 1
ATOM 3046 C C . LYS B 1 186 ? 42.108 11.799 2.026 1.00 33.61 183 LYS B C 1
ATOM 3047 O O . LYS B 1 186 ? 41.767 12.907 2.438 1.00 33.81 183 LYS B O 1
ATOM 3053 N N . PHE B 1 187 ? 42.433 11.566 0.760 1.00 33.64 184 PHE B N 1
ATOM 3054 C CA . PHE B 1 187 ? 42.437 12.631 -0.231 1.00 35.14 184 PHE B CA 1
ATOM 3055 C C . PHE B 1 187 ? 41.083 12.862 -0.883 1.00 35.79 184 PHE B C 1
ATOM 3056 O O . PHE B 1 187 ? 40.451 11.935 -1.385 1.00 37.86 184 PHE B O 1
ATOM 3064 N N . VAL B 1 188 ? 40.649 14.115 -0.863 1.00 35.19 185 VAL B N 1
ATOM 3065 C CA . VAL B 1 188 ? 39.374 14.516 -1.435 1.00 36.01 185 VAL B CA 1
ATOM 3066 C C . VAL B 1 188 ? 39.622 15.559 -2.517 1.00 37.27 185 VAL B C 1
ATOM 3067 O O . VAL B 1 188 ? 40.358 16.528 -2.303 1.00 35.48 185 VAL B O 1
ATOM 3071 N N . ASP B 1 189 ? 39.014 15.361 -3.682 1.00 37.02 186 ASP B N 1
ATOM 3072 C CA . ASP B 1 189 ? 39.198 16.301 -4.776 1.00 37.16 186 ASP B CA 1
ATOM 3073 C C . ASP B 1 189 ? 38.682 17.686 -4.419 1.00 35.34 186 ASP B C 1
ATOM 3074 O O . ASP B 1 189 ? 37.634 17.839 -3.796 1.00 34.23 186 ASP B O 1
ATOM 3079 N N . ILE B 1 190 ? 39.452 18.696 -4.803 1.00 34.71 187 ILE B N 1
ATOM 3080 C CA . ILE B 1 190 ? 39.090 20.081 -4.552 1.00 33.56 187 ILE B CA 1
ATOM 3081 C C . ILE B 1 190 ? 39.665 20.893 -5.690 1.00 32.63 187 ILE B C 1
ATOM 3082 O O . ILE B 1 190 ? 40.563 20.439 -6.389 1.00 32.73 187 ILE B O 1
ATOM 3087 N N . ASN B 1 191 ? 39.142 22.093 -5.878 1.00 34.26 188 ASN B N 1
ATOM 3088 C CA . ASN B 1 191 ? 39.664 22.971 -6.905 1.00 35.73 188 ASN B CA 1
ATOM 3089 C C . ASN B 1 191 ? 40.284 24.128 -6.141 1.00 35.73 188 ASN B C 1
ATOM 3090 O O . ASN B 1 191 ? 39.587 25.020 -5.649 1.00 36.01 188 ASN B O 1
ATOM 3095 N N . ILE B 1 192 ? 41.605 24.096 -6.034 1.00 35.57 189 ILE B N 1
ATOM 3096 C CA . ILE B 1 192 ? 42.334 25.109 -5.296 1.00 34.78 189 ILE B CA 1
ATOM 3097 C C . ILE B 1 192 ? 41.920 26.548 -5.625 1.00 35.72 189 ILE B C 1
ATOM 3098 O O . ILE B 1 192 ? 41.895 27.401 -4.736 1.00 36.35 189 ILE B O 1
ATOM 3103 N N . GLU B 1 193 ? 41.579 26.817 -6.884 1.00 36.57 190 GLU B N 1
ATOM 3104 C CA . GLU B 1 193 ? 41.154 28.162 -7.286 1.00 38.44 190 GLU B CA 1
ATOM 3105 C C . GLU B 1 193 ? 39.827 28.519 -6.617 1.00 37.19 190 GLU B C 1
ATOM 3106 O O . GLU B 1 193 ? 39.629 29.644 -6.160 1.00 36.68 190 GLU B O 1
ATOM 3112 N N . ASP B 1 194 ? 38.917 27.553 -6.577 1.00 36.91 191 ASP B N 1
ATOM 3113 C CA . ASP B 1 194 ? 37.614 27.744 -5.958 1.00 35.77 191 ASP B CA 1
ATOM 3114 C C . ASP B 1 194 ? 37.769 27.878 -4.446 1.00 36.57 191 ASP B C 1
ATOM 3115 O O . ASP B 1 194 ? 37.032 28.626 -3.799 1.00 35.59 191 ASP B O 1
ATOM 3120 N N . VAL B 1 195 ? 38.722 27.141 -3.882 1.00 34.51 192 VAL B N 1
ATOM 3121 C CA . VAL B 1 195 ? 38.973 27.213 -2.447 1.00 33.59 192 VAL B CA 1
ATOM 3122 C C . VAL B 1 195 ? 39.462 28.626 -2.145 1.00 32.77 192 VAL B C 1
ATOM 3123 O O . VAL B 1 195 ? 39.095 29.227 -1.139 1.00 31.19 192 VAL B O 1
ATOM 3127 N N . LYS B 1 196 ? 40.286 29.153 -3.043 1.00 35.11 193 LYS B N 1
ATOM 3128 C CA . LYS B 1 196 ? 40.841 30.490 -2.887 1.00 37.23 193 LYS B CA 1
ATOM 3129 C C . LYS B 1 196 ? 39.748 31.556 -2.876 1.00 37.75 193 LYS B C 1
ATOM 3130 O O . LYS B 1 196 ? 39.776 32.477 -2.062 1.00 37.71 193 LYS B O 1
ATOM 3136 N N . ALA B 1 197 ? 38.781 31.430 -3.777 1.00 37.62 194 ALA B N 1
ATOM 3137 C CA . ALA B 1 197 ? 37.690 32.394 -3.839 1.00 37.52 194 ALA B CA 1
ATOM 3138 C C . ALA B 1 197 ? 36.826 32.278 -2.586 1.00 37.77 194 ALA B C 1
ATOM 3139 O O . ALA B 1 197 ? 36.409 33.282 -2.008 1.00 36.48 194 ALA B O 1
ATOM 3141 N N . TYR B 1 198 ? 36.567 31.041 -2.175 1.00 37.53 195 TYR B N 1
ATOM 3142 C CA . TYR B 1 198 ? 35.763 30.753 -0.992 1.00 38.85 195 TYR B CA 1
ATOM 3143 C C . TYR B 1 198 ? 36.388 31.336 0.279 1.00 40.45 195 TYR B C 1
ATOM 3144 O O . TYR B 1 198 ? 35.699 31.965 1.089 1.00 41.88 195 TYR B O 1
ATOM 3153 N N . ILE B 1 199 ? 37.694 31.131 0.442 1.00 39.49 196 ILE B N 1
ATOM 3154 C CA . ILE B 1 199 ? 38.413 31.621 1.615 1.00 39.26 196 ILE B CA 1
ATOM 3155 C C . ILE B 1 199 ? 38.319 33.126 1.822 1.00 40.92 196 ILE B C 1
ATOM 3156 O O . ILE B 1 199 ? 38.131 33.587 2.948 1.00 42.00 196 ILE B O 1
ATOM 3161 N N . LYS B 1 200 ? 38.451 33.893 0.746 1.00 42.34 197 LYS B N 1
ATOM 3162 C CA . LYS B 1 200 ? 38.383 35.347 0.855 1.00 45.17 197 LYS B CA 1
ATOM 3163 C C . LYS B 1 200 ? 36.954 35.858 0.736 1.00 46.89 197 LYS B C 1
ATOM 3164 O O . LYS B 1 200 ? 36.721 37.061 0.607 1.00 48.47 197 LYS B O 1
ATOM 3170 N N . LYS B 1 201 ? 35.997 34.940 0.808 1.00 48.13 198 LYS B N 1
ATOM 3171 C CA . LYS B 1 201 ? 34.593 35.294 0.683 1.00 47.10 198 LYS B CA 1
ATOM 3172 C C . LYS B 1 201 ? 33.807 35.079 1.978 1.00 45.64 198 LYS B C 1
ATOM 3173 O O . LYS B 1 201 ? 33.035 35.942 2.388 1.00 46.15 198 LYS B O 1
ATOM 3179 N N . VAL B 1 202 ? 34.004 33.934 2.624 1.00 43.26 199 VAL B N 1
ATOM 3180 C CA . VAL B 1 202 ? 33.287 33.640 3.860 1.00 41.25 199 VAL B CA 1
ATOM 3181 C C . VAL B 1 202 ? 34.139 33.875 5.109 1.00 41.61 199 VAL B C 1
ATOM 3182 O O . VAL B 1 202 ? 35.343 34.117 5.019 1.00 41.47 199 VAL B O 1
ATOM 3186 N N . GLU B 1 203 ? 33.504 33.802 6.274 1.00 40.65 200 GLU B N 1
ATOM 3187 C CA . GLU B 1 203 ? 34.201 34.003 7.535 1.00 40.25 200 GLU B CA 1
ATOM 3188 C C . GLU B 1 203 ? 35.291 32.949 7.722 1.00 38.25 200 GLU B C 1
ATOM 3189 O O . GLU B 1 203 ? 35.115 31.783 7.360 1.00 35.90 200 GLU B O 1
ATOM 3195 N N . PRO B 1 204 ? 36.435 33.351 8.298 1.00 35.57 201 PRO B N 1
ATOM 3196 C CA . PRO B 1 204 ? 37.572 32.457 8.538 1.00 34.26 201 PRO B CA 1
ATOM 3197 C C . PRO B 1 204 ? 37.206 31.139 9.206 1.00 32.63 201 PRO B C 1
ATOM 3198 O O . PRO B 1 204 ? 37.489 30.067 8.675 1.00 31.54 201 PRO B O 1
ATOM 3202 N N . ARG B 1 205 ? 36.578 31.215 10.372 1.00 32.58 202 ARG B N 1
ATOM 3203 C CA . ARG B 1 205 ? 36.203 30.001 11.080 1.00 35.18 202 ARG B CA 1
ATOM 3204 C C . ARG B 1 205 ? 35.266 29.132 10.259 1.00 34.48 202 ARG B C 1
ATOM 3205 O O . ARG B 1 205 ? 35.413 27.912 10.221 1.00 33.89 202 ARG B O 1
ATOM 3213 N N . GLU B 1 206 ? 34.306 29.770 9.599 1.00 35.34 203 GLU B N 1
ATOM 3214 C CA . GLU B 1 206 ? 33.340 29.063 8.769 1.00 36.22 203 GLU B CA 1
ATOM 3215 C C . GLU B 1 206 ? 34.059 28.322 7.643 1.00 33.26 203 GLU B C 1
ATOM 3216 O O . GLU B 1 206 ? 33.786 27.153 7.383 1.00 32.41 203 GLU B O 1
ATOM 3222 N N . ALA B 1 207 ? 34.983 29.013 6.98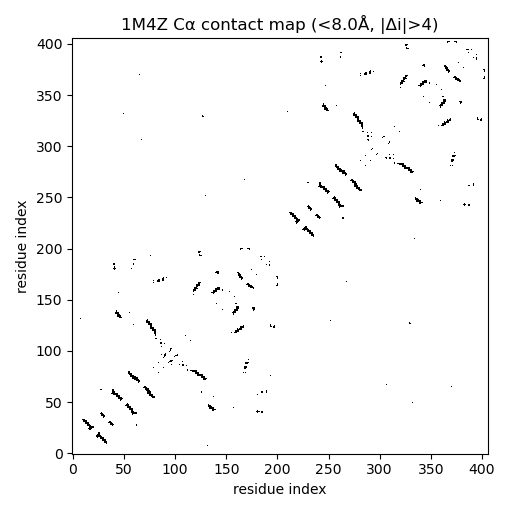7 1.00 32.27 204 ALA B N 1
ATOM 3223 C CA . ALA B 1 207 ? 35.752 28.431 5.894 1.00 31.68 204 ALA B CA 1
ATOM 3224 C C . ALA B 1 207 ? 36.582 27.249 6.377 1.00 31.35 204 ALA B C 1
ATOM 3225 O O . ALA B 1 207 ? 36.572 26.180 5.769 1.00 32.07 204 ALA B O 1
ATOM 3227 N N . GLN B 1 208 ? 37.296 27.453 7.478 1.00 30.95 205 GLN B N 1
ATOM 3228 C CA . GLN B 1 208 ? 38.158 26.428 8.059 1.00 31.27 205 GLN B CA 1
ATOM 3229 C C . GLN B 1 208 ? 37.382 25.178 8.436 1.00 31.26 205 GLN B C 1
ATOM 3230 O O . GLN B 1 208 ? 37.791 24.061 8.120 1.00 30.90 205 GLN B O 1
ATOM 3236 N N . GLU B 1 209 ? 36.260 25.374 9.117 1.00 32.54 206 GLU B N 1
ATOM 3237 C CA . GLU B 1 209 ? 35.426 24.266 9.554 1.00 34.12 206 GLU B CA 1
ATOM 3238 C C . GLU B 1 209 ? 34.892 23.472 8.361 1.00 33.25 206 GLU B C 1
ATOM 3239 O O . GLU B 1 209 ? 34.820 22.243 8.402 1.00 30.50 206 GLU B O 1
ATOM 3245 N N . TYR B 1 210 ? 34.531 24.180 7.296 1.00 31.87 207 TYR B N 1
ATOM 3246 C CA . TYR B 1 210 ? 34.015 23.531 6.098 1.00 33.13 207 TYR B CA 1
ATOM 3247 C C . TYR B 1 210 ? 35.082 22.641 5.479 1.00 31.48 207 TYR B C 1
ATOM 3248 O O . TYR B 1 210 ? 34.836 21.474 5.179 1.00 31.81 207 TYR B O 1
ATOM 3257 N N . LEU B 1 211 ? 36.270 23.201 5.291 1.00 29.57 208 LEU B N 1
ATOM 3258 C CA . LEU B 1 211 ? 37.380 22.466 4.702 1.00 28.16 208 LEU B CA 1
ATOM 3259 C C . LEU B 1 211 ? 37.741 21.262 5.560 1.00 28.60 208 LEU B C 1
ATOM 3260 O O . LEU B 1 211 ? 38.090 20.201 5.051 1.00 27.73 208 LEU B O 1
ATOM 3265 N N . LYS B 1 212 ? 37.651 21.440 6.870 1.00 29.31 209 LYS B N 1
ATOM 3266 C CA . LYS B 1 212 ? 37.967 20.377 7.805 1.00 32.14 209 LYS B CA 1
ATOM 3267 C C . LYS B 1 212 ? 37.034 19.180 7.633 1.00 31.63 209 LYS B C 1
ATOM 3268 O O . LYS B 1 212 ? 37.470 18.032 7.656 1.00 31.73 209 LYS B O 1
ATOM 3274 N N . ASP B 1 213 ? 35.747 19.444 7.452 1.00 32.07 210 ASP B N 1
ATOM 3275 C CA . ASP B 1 213 ? 34.789 18.356 7.300 1.00 33.63 210 ASP B CA 1
ATOM 3276 C C . ASP B 1 213 ? 34.890 17.616 5.977 1.00 33.75 210 ASP B C 1
ATOM 3277 O O . ASP B 1 213 ? 34.445 16.476 5.876 1.00 33.12 210 ASP B O 1
ATOM 3282 N N . LEU B 1 214 ? 35.476 18.253 4.968 1.00 33.60 211 LEU B N 1
ATOM 3283 C CA . LEU B 1 214 ? 35.600 17.623 3.659 1.00 35.26 211 LEU B CA 1
ATOM 3284 C C . LEU B 1 214 ? 36.256 16.250 3.690 1.00 37.05 211 LEU B C 1
ATOM 3285 O O . LEU B 1 214 ? 36.061 15.446 2.777 1.00 36.87 211 LEU B O 1
ATOM 3290 N N . THR B 1 215 ? 37.035 15.979 4.732 1.00 37.36 212 THR B N 1
ATOM 3291 C CA . THR B 1 215 ? 37.719 14.698 4.838 1.00 38.46 212 THR B CA 1
ATOM 3292 C C . THR B 1 215 ? 37.174 13.824 5.955 1.00 40.54 212 THR B C 1
ATOM 3293 O O . THR B 1 215 ? 37.748 12.786 6.274 1.00 40.24 212 THR B O 1
ATOM 3297 N N . LEU B 1 216 ? 36.067 14.244 6.550 1.00 43.94 213 LEU B N 1
ATOM 3298 C CA . LEU B 1 216 ? 35.468 13.481 7.632 1.00 48.32 213 LEU B CA 1
ATOM 3299 C C . LEU B 1 216 ? 34.193 12.785 7.187 1.00 52.66 213 LEU B C 1
ATOM 3300 O O . LEU B 1 216 ? 33.522 13.226 6.251 1.00 51.82 213 LEU B O 1
ATOM 3305 N N . PRO B 1 217 ? 33.849 11.672 7.853 1.00 57.09 214 PRO B N 1
ATOM 3306 C CA . PRO B 1 217 ? 32.643 10.907 7.532 1.00 59.97 214 PRO B CA 1
ATOM 3307 C C . PRO B 1 217 ? 31.393 11.755 7.739 1.00 62.82 214 PRO B C 1
ATOM 3308 O O . PRO B 1 217 ? 31.237 12.406 8.776 1.00 63.52 214 PRO B O 1
ATOM 3312 N N . SER B 1 218 ? 30.514 11.747 6.743 1.00 65.86 215 SER B N 1
ATOM 3313 C CA . SER B 1 218 ? 29.265 12.498 6.790 1.00 68.71 215 SER B CA 1
ATOM 3314 C C . SER B 1 218 ? 28.664 12.548 5.389 1.00 69.94 215 SER B C 1
ATOM 3315 O O . SER B 1 218 ? 27.580 11.957 5.194 1.00 71.38 215 SER B O 1
#

B-factor: mean 38.36, std 17.74, range [12.56, 100.0]

Secondary structure (DSSP, 8-state):
-------THHHH-EEEEEE-SSS---EEEEEETTT--EE-TT-EEEEEETTTTEEEE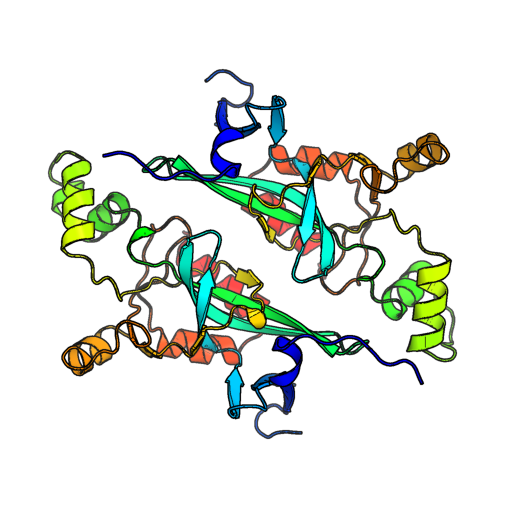EEEEEEEEETTTTEEEEEEEEEE-GGGS-HHHHHHHH-HHHHHS---HHHHHHHHHHHS-TTEEEEEEEEEEE-GGGEEEEEEEE-HHHHHHHGGG--TTTEEEEEEE--TTS---EE--HHHHHHHHTTS-HHHHHHHHHHTT--/------GGGGT-EEEEEE-SS----EEEEEETTT--EE-TT-EEEEEETTTTEEEEEEEEEEEEETTTTEEEEEEEEEEPGGGS-HHHHHHHHS---S--SSHHHHHHHHHHHHS-TTEEEEEEEEEEE-GGGEEEE-EEE-HHHHHHHGGG--TTTEEEEEEE--TTS---EE--HHHHHHHHTTS-HHHHHHHHHHTTS--

Radius of gyration: 23.08 Å; Cα contacts (8 Å, |Δi|>4): 746; chains: 2; bounding box: 52×65×69 Å

InterPro domains:
  IPR001025 Bromo adjacent homology (BAH) domain [PF01426] (48-187)
  IPR001025 Bromo adjacent homology (BAH) domain [PS51038] (48-188)
  IPR001025 Bromo adjacent homology (BAH) domain [SM00439] (48-188)
  IPR003593 AAA+ ATPase domain [SM00382] (471-628)
  IPR003959 ATPase, AAA-type, core [PF00004] (475-619)
  IPR027417 P-loop containing nucleoside triphosphate hydrolase [G3DSA:3.40.50.300] (428-626)
  IPR027417 P-loop containing nucleoside triphosphate hydrolase [SSF52540] (437-722)
  IPR041083 AAA lid domain [PF17872] (637-738)
  IPR043151 Bromo adjacent homology (BAH) domain superfamily [G3DSA:2.30.30.490] (1-227)
  IPR048867 Origin recognition complex subunit 1, C-terminal domain [PF21312] (791-908)
  IPR050311 Origin recognition complex 1/Cell division control protein 6 [PTHR10763] (221-912)

Solvent-accessible surface area: 22895 Å² total; per-residue (Å²): 152,175,135,126,105,147,82,148,103,69,135,47,34,50,88,52,37,48,18,73,130,174,45,61,119,121,61,48,55,3,62,35,76,78,78,30,56,105,1,10,43,1,39,6,0,0,5,84,37,98,51,52,63,43,37,15,0,21,2,0,2,34,19,48,44,58,113,52,84,95,84,43,48,5,8,0,0,21,3,7,26,56,90,64,8,31,14,41,27,22,19,128,85,83,30,89,37,12,101,132,77,156,93,83,71,84,73,4,55,135,49,10,48,131,88,20,48,98,21,7,0,4,0,0,10,32,41,24,70,13,51,42,79,41,23,65,74,57,8,58,17,8,32,24,74,104,20,105,132,51,106,74,121,45,56,73,93,94,1,0,2,0,103,12,1,2,20,27,66,0,52,102,10,52,109,24,102,3,63,92,13,79,57,54,1,104,172,28,122,19,115,100,0,39,94,112,1,48,67,54,16,70,175,228,145,137,104,147,87,150,98,67,132,59,33,47,85,51,50,48,11,61,165,174,20,84,121,132,49,44,46,4,82,32,79,77,84,33,53,116,1,2,40,1,30,8,0,0,5,86,36,98,49,53,64,44,27,16,0,21,2,0,2,38,12,50,38,55,107,83,80,94,88,41,50,5,8,0,0,22,3,8,28,54,90,68,7,28,13,40,24,25,42,138,80,74,101,38,143,50,155,123,65,96,170,65,89,81,91,5,70,140,59,19,32,120,100,22,49,94,25,4,1,2,0,0,9,31,40,26,73,13,52,37,78,39,18,66,76,53,8,64,16,7,20,32,76,104,25,106,126,60,129,74,119,46,49,81,83,99,1,0,7,1,112,20,1,2,21,29,67,0,52,110,12,49,110,26,60,2,65,94,12,71,56,52,1,93,170,30,119,22,104,93,0,29,79,119,2,59,67,57,15,65,129,161

Nearest PDB structures (foldseek):
  1m4z-assembly1_A  TM=9.839E-01  e=1.031E-40  Saccharomyces cerevisiae
  1zhi-assembly1_A  TM=9.754E-01  e=8.782E-36  Saccharomyces cerevisiae
  1zbx-assembly1_A  TM=9.438E-01  e=7.482E-37  Saccharomyces cerevisiae
  3tu4-assembly1_K  TM=8.975E-01  e=3.161E-24  Saccharomyces cerevisiae S288C
  4jjn-assembly1_K  TM=9.137E-01  e=2.748E-23  Saccharomyces cerevisiae S288C

Sequence (406 aa):
AMTMAKTLKDLQGWEIITTDEQGNITEHYLKRSSDGIKLGRGDSVVMHNEAAGTYSVYMIQELRLNTLNNVVELWALTYLRWFEVNPLAHYRQFNPDANILNRPLNYYNKLFSETANKNELYLTAELAELQLFNFIRVANVMDGSKWEVLKGNVDPERDFTVRYICEPTGEKFVDINIEDVKAYIKKVEPREAQEYLKDLTLPMTMAKTLKDLQGWEIITTDEQGNITEHYLKRSSDGIKLGRGDSVVMHNEAAGTYSVYMIQELRLNTLNNVVELWALTYLRWFEVNPLAHYRQFNPDANILNRPLNYYNKLFSETANKNELYLTAELAELQLFNFIRVANVMDGSKWEVLKGNVDPERDFTVRYICEPTGEKFVDINIEDVKAYIKKVEPREAQEYLKDLTLPS

GO terms:
  GO:0005524 ATP binding (F, IDA)
  GO:0005634 nucleus (C, IDA)
  GO:0003682 chromatin binding (F, IDA)
  GO:0003688 DNA replication origin binding (F, IDA)
  GO:0043007 maintenance of rDNA (P, IDA)
  GO:0031491 nucleosome binding (F, IDA)
  GO:0005656 nuclear pre-replicative complex (C, IDA)
  GO:0005664 nuclear origin of replication recognition complex (C, IDA)
  GO:0031261 DNA replication preinitiation complex (C, IDA)
  GO:0030466 silent mating-type cassette heterochromatin formation (P, IDA)
  GO:0006267 pre-replicative complex assembly involved in nuclear cell cycle DNA replication (P, IDA)
  GO:0030466 silent mating-type cassette heterochromatin formation (P, IGI)
  GO:0005524 ATP binding (F, IMP)
  GO:0034728 nucleosome organization (P, IMP)
  GO:0016887 ATP hydrolysis activity (F, IMP)
  GO:0005664 nuclear origin of replication recognition complex (C, IMP)
  GO:0006267 pre-replicative complex assembly involved in nuclear cell cycle DNA replication (P, IMP)
  GO:0006270 DNA replication initiation (P, IMP)
  GO:0005654 nucleoplasm (C, TAS)
  GO:0005515 protein binding (F, IPI)